Protein AF-A0AAJ5ZFA1-F1 (afdb_monomer_lite)

Radius of gyration: 33.1 Å; chains: 1; bounding box: 102×63×96 Å

Sequence (478 aa):
MFRPEDSYTPNKNDFVFNVLELAGEVSNMSTAGLVNVQEFEVEGEKIKFISKLPLKMIAGMKFAGFGFLLLDDFANAAMSVQTSLLSALLDKKLGALDLGQSSCFGLAGNMGTADGTKGISDTASITSRVHSAYIYDTLENFVSRTLNYYQNQVDDNLGDGHYSAFLEAYPDHFFSIEKAKRPGVPFPTSRMHESAVGACRHALHLANHYVSAGQDIPYDAILDKLFKRTAAAVGGDLATDLKSFYTCMLHYKAAPLARNIILEGKIDDAAVINEIRERKGNGLSADEMNFSARFTDACGDYASSAMASAIKSGDTELQNKILKNFAAAVFGVMIPNEAPLVMDEAHSRDMMSHFVQRLGVLVNDRKICFIDDVNRKAVVHHNLANQMLSVLSKNPLSALPDPIRQDQPRIMTLFADVITNSSWNKTDGFMVDDDTLGDIQEVLAGRDATALPQAVPQEAANQPQETVTPRTRSQLRP

Secondary structure (DSSP, 8-state):
-----TT----TTPEEEEEEE-TT---TTGGG-EEEEEEEEETTEEEEEEEEE--HHHHGGGTSSEEEEEEETGGGS-HHHHHHHHHHHHTTEETTEE--TTEEEEE----GGGTTS-PPP--HHHHTTS--------HHHHHHHHHHHHHHT--STTTTTTHHHHHHH-GGGT--TTT--STT-PPPPHHHHHHHHHHHHHHHHHHHHHHHTTPPP-HHHHHHHHHHHHHHHH-HHHHHHHHHHHIIIIIS-HHHHHHHHHTS--TT-HHHHHHHHHHHTTS-SHHHHHHHHHHHHHHHHHHHHHHHHHHHTT-HHHHHHHHHHHHHHHHEE--TTS--EEPPHHHHHHHHHHHHHHHHHHH-BTTTEEE-TTT--EEE-HHHHHHHHHHHTTSGGGGSBPTTTTT-BHHHHHHHHH---TTS-SSS-----HHHHHHHHHHHHTS-GGGPPPPPP-----------PPPPP-----

Foldseek 3Di:
DDDDDPPDAAALADEQEEEDEQAQAEDLQVQAADWDWDWDADPNDTDIDIDHDGDRSQLSLQRYNAYEYEYAQLLNHDPVNNLVQLVQVLVCHRVPGRNHPRYDYHYHHDPDLQAPDRGRPPDVSDPVRDDDDDDADALVRLLVVQQCCQVPVNPDPCGLLCLSVLCLLPVCLADPVVVPPDGRDYAAGSVLSSQLSVLSSVLVVQLVVCVVVVHDRPLVVSLVSSLVRSCVRGRNVSSVSVSVVCCLCRVLVLQVLLCCLQVVVCLQPPVSQVSLCVQCPPCPDPRNVVSLLSNLLNNLSSLLVQLLVCVVVVPLVSNLSNLLSSLCVLQFGDHPPDDTPGDALVSSLSSLQSNLLSNQVSNCDPQAWHQDPPVRAIAGEPVNLLSSLLRSVVPLSQQAADPVPDGGRSVVVSCLNRHDHCPDDPDDDRDPDVVNVVSSVVSNVPDDPPPHDDDDDDDDDDDPDDDDDDDDDDDDDD

Organism: Aeromonas caviae (NCBI:txid648)

pLDDT: mean 73.67, std 16.81, range [27.31, 94.0]

Structure (mmCIF, N/CA/C/O backbone):
data_AF-A0AAJ5ZFA1-F1
#
_entry.id   AF-A0AAJ5ZFA1-F1
#
loop_
_atom_site.group_PDB
_atom_site.id
_atom_site.type_symbol
_atom_site.label_atom_id
_atom_site.label_alt_id
_atom_site.label_comp_id
_atom_site.label_asym_id
_atom_site.label_entity_id
_atom_site.label_seq_id
_atom_site.pdbx_PDB_ins_code
_atom_site.Cartn_x
_atom_site.Cartn_y
_atom_site.Cartn_z
_atom_site.occupancy
_atom_site.B_iso_or_equiv
_atom_site.auth_seq_id
_atom_site.auth_comp_id
_atom_site.auth_asym_id
_atom_site.auth_atom_id
_atom_site.pdbx_PDB_model_num
ATOM 1 N N . MET A 1 1 ? -28.241 7.410 7.340 1.00 58.66 1 MET A N 1
ATOM 2 C CA . MET A 1 1 ? -28.566 7.590 8.772 1.00 58.66 1 MET A CA 1
ATOM 3 C C . MET A 1 1 ? -29.487 8.799 8.886 1.00 58.66 1 MET A C 1
ATOM 5 O O . MET A 1 1 ? -29.123 9.850 8.378 1.00 58.66 1 MET A O 1
ATOM 9 N N . PHE A 1 2 ? -30.690 8.640 9.443 1.00 72.81 2 PHE A N 1
ATOM 10 C CA . PHE A 1 2 ? -31.645 9.741 9.625 1.00 72.81 2 PHE A CA 1
ATOM 11 C C . PHE A 1 2 ? -31.298 10.505 10.908 1.00 72.81 2 PHE A C 1
ATOM 13 O O . PHE A 1 2 ? -31.150 9.884 11.958 1.00 72.81 2 PHE A O 1
ATOM 20 N N . ARG A 1 3 ? -31.130 11.828 10.822 1.00 78.31 3 ARG A N 1
ATOM 21 C CA . ARG A 1 3 ? -30.980 12.704 11.992 1.00 78.31 3 ARG A CA 1
ATOM 22 C C . ARG A 1 3 ? -32.338 13.361 12.253 1.00 78.31 3 ARG A C 1
ATOM 24 O O . ARG A 1 3 ? -32.728 14.203 11.447 1.00 78.31 3 ARG A O 1
ATOM 31 N N . PRO A 1 4 ? -33.079 12.945 13.292 1.00 75.44 4 PRO A N 1
ATOM 32 C CA . PRO A 1 4 ? -34.410 13.476 13.545 1.00 75.44 4 PRO A CA 1
ATOM 33 C C . PRO A 1 4 ? -34.359 14.935 14.011 1.00 75.44 4 PRO A C 1
ATOM 35 O O . PRO A 1 4 ? -33.388 15.362 14.633 1.00 75.44 4 PRO A O 1
ATOM 38 N N . GLU A 1 5 ? -35.428 15.680 13.735 1.00 77.75 5 GLU A N 1
ATOM 39 C CA . GLU A 1 5 ? -35.642 17.016 14.297 1.00 77.75 5 GLU A CA 1
ATOM 40 C C . GLU A 1 5 ? -35.926 16.949 15.806 1.00 77.75 5 GLU A C 1
ATOM 42 O O . GLU A 1 5 ? -36.443 15.948 16.307 1.00 77.75 5 GLU A O 1
ATOM 47 N N . ASP A 1 6 ? -35.688 18.050 16.527 1.00 70.38 6 ASP A N 1
ATOM 48 C CA . ASP A 1 6 ? -35.913 18.147 17.979 1.00 70.38 6 ASP A CA 1
ATOM 49 C C . ASP A 1 6 ? -37.355 17.842 18.404 1.00 70.38 6 ASP A C 1
ATOM 51 O O . ASP A 1 6 ? -37.604 17.495 19.558 1.00 70.38 6 ASP A O 1
ATOM 55 N N . SER A 1 7 ? -38.323 17.958 17.493 1.00 78.31 7 SER A N 1
ATOM 56 C CA . SER A 1 7 ? -39.740 17.651 17.714 1.00 78.31 7 SER A CA 1
ATOM 57 C C . SER A 1 7 ? -40.033 16.145 17.720 1.00 78.31 7 SER A C 1
ATOM 59 O O . SER A 1 7 ? -40.996 15.718 18.357 1.00 78.31 7 SER A O 1
ATOM 61 N N . TYR A 1 8 ? -39.180 15.332 17.094 1.00 82.19 8 TYR A N 1
ATOM 62 C CA . TYR A 1 8 ? -39.387 13.899 16.922 1.00 82.19 8 TYR A CA 1
ATOM 63 C C . TYR A 1 8 ? -39.423 13.160 18.263 1.00 82.19 8 TYR A C 1
ATOM 65 O O . TYR A 1 8 ? -38.636 13.435 19.176 1.00 82.19 8 TYR A O 1
ATOM 73 N N . THR A 1 9 ? -40.328 12.191 18.374 1.00 84.00 9 THR A N 1
ATOM 74 C CA . THR A 1 9 ? -40.403 11.279 19.516 1.00 84.00 9 THR A CA 1
ATOM 75 C C . THR A 1 9 ? -40.288 9.851 18.998 1.00 84.00 9 THR A C 1
ATOM 77 O O . THR A 1 9 ? -41.163 9.425 18.241 1.00 84.00 9 THR A O 1
ATOM 80 N N . PRO A 1 10 ? -39.240 9.110 19.400 1.00 86.56 10 PRO A N 1
ATOM 81 C CA . PRO A 1 10 ? -39.079 7.720 19.004 1.00 86.56 10 PRO A CA 1
ATOM 82 C C . PRO A 1 10 ? -40.272 6.853 19.409 1.00 86.56 10 PRO A C 1
ATOM 84 O O . PRO A 1 10 ? -40.874 7.051 20.467 1.00 86.56 10 PRO A O 1
ATOM 87 N N . ASN A 1 11 ? -40.591 5.870 18.575 1.00 88.81 11 ASN A N 1
ATOM 88 C CA . ASN A 1 11 ? -41.657 4.900 18.790 1.00 88.81 11 ASN A CA 1
ATOM 89 C C . ASN A 1 11 ? -41.131 3.454 18.694 1.00 88.81 11 ASN A C 1
ATOM 91 O O . ASN A 1 11 ? -39.970 3.208 18.373 1.00 88.81 11 ASN A O 1
ATOM 95 N N . LYS A 1 12 ? -42.002 2.470 18.944 1.00 90.50 12 LYS A N 1
ATOM 96 C CA . LYS A 1 12 ? -41.634 1.044 19.008 1.00 90.50 12 LYS A CA 1
ATOM 97 C C . LYS A 1 12 ? -41.097 0.441 17.701 1.00 90.50 12 LYS A C 1
ATOM 99 O O . LYS A 1 12 ? -40.564 -0.661 17.744 1.00 90.50 12 LYS A O 1
ATOM 104 N N . ASN A 1 13 ? -41.236 1.123 16.569 1.00 90.31 13 ASN A N 1
ATOM 105 C CA . ASN A 1 13 ? -40.684 0.688 15.285 1.00 90.31 13 ASN A CA 1
ATOM 106 C C . ASN A 1 13 ? -39.288 1.271 15.018 1.00 90.31 13 ASN A C 1
ATOM 108 O O . ASN A 1 13 ? -38.667 0.921 14.018 1.00 90.31 13 ASN A O 1
ATOM 112 N N . ASP A 1 14 ? -38.792 2.143 15.898 1.00 89.06 14 ASP A N 1
ATOM 113 C CA . ASP A 1 14 ? -37.522 2.828 15.702 1.00 89.06 14 ASP A CA 1
ATOM 114 C C . ASP A 1 14 ? -36.360 2.092 16.374 1.00 89.06 14 ASP A C 1
ATOM 116 O O . ASP A 1 14 ? -36.481 1.551 17.480 1.00 89.06 14 ASP A O 1
ATOM 120 N N . PHE A 1 15 ? -35.203 2.160 15.718 1.00 90.38 15 PHE A N 1
ATOM 121 C CA . PHE A 1 15 ? -33.900 1.887 16.310 1.00 90.38 15 PHE A CA 1
ATOM 122 C C . PHE A 1 15 ? -33.224 3.219 16.638 1.00 90.38 15 PHE A C 1
ATOM 124 O O . PHE A 1 15 ? -32.954 4.023 15.743 1.00 90.38 15 PHE A O 1
ATOM 131 N N . VAL A 1 16 ? -32.952 3.459 17.920 1.00 88.62 16 VAL A N 1
ATOM 132 C CA . VAL A 1 16 ? -32.309 4.692 18.386 1.00 88.62 16 VAL A CA 1
ATOM 133 C C . VAL A 1 16 ? -30.852 4.408 18.717 1.00 88.62 16 VAL A C 1
ATOM 135 O O . VAL A 1 16 ? -30.564 3.609 19.603 1.00 88.62 16 VAL A O 1
ATOM 138 N N . PHE A 1 17 ? -29.938 5.096 18.036 1.00 89.69 17 PHE A N 1
ATOM 139 C CA . PHE A 1 17 ? -28.501 5.029 18.287 1.00 89.69 17 PHE A CA 1
ATOM 140 C C . PHE A 1 17 ? -28.009 6.367 18.836 1.00 89.69 17 PHE A C 1
ATOM 142 O O . PHE A 1 17 ? -28.113 7.389 18.159 1.00 89.69 17 PHE A O 1
ATOM 149 N N . ASN A 1 18 ? -27.483 6.354 20.058 1.00 86.81 18 ASN A N 1
ATOM 150 C CA . ASN A 1 18 ? -26.898 7.516 20.717 1.00 86.81 18 ASN A CA 1
ATOM 151 C C . ASN A 1 18 ? -25.403 7.288 20.945 1.00 86.81 18 ASN A C 1
ATOM 153 O O . ASN A 1 18 ? -25.005 6.200 21.354 1.00 86.81 18 ASN A O 1
ATOM 157 N N . VAL A 1 19 ? -24.600 8.333 20.744 1.00 86.44 19 VAL A N 1
ATOM 158 C CA . VAL A 1 19 ? -23.170 8.351 21.079 1.00 86.44 19 VAL A CA 1
ATOM 159 C C . VAL A 1 19 ? -22.937 9.436 22.124 1.00 86.44 19 VAL A C 1
ATOM 161 O O . VAL A 1 19 ? -23.394 10.566 21.948 1.00 86.44 19 VAL A O 1
ATOM 164 N N . LEU A 1 20 ? -22.256 9.087 23.213 1.00 83.50 20 LEU A N 1
ATOM 165 C CA . LEU A 1 20 ? -21.787 10.018 24.235 1.00 83.50 20 LEU A CA 1
ATOM 166 C C . LEU A 1 20 ? -20.263 10.025 24.253 1.00 83.50 20 LEU A C 1
ATOM 168 O O . LEU A 1 20 ? -19.653 9.010 24.571 1.00 83.50 20 LEU A O 1
ATOM 172 N N . GLU A 1 21 ? -19.674 11.179 23.959 1.00 80.50 21 GLU A N 1
ATOM 173 C CA . GLU A 1 21 ? -18.236 11.419 24.074 1.00 80.50 21 GLU A CA 1
ATOM 174 C C . GLU A 1 21 ? -17.856 11.576 25.555 1.00 80.50 21 GLU A C 1
ATOM 176 O O . GLU A 1 21 ? -18.398 12.443 26.242 1.00 80.50 21 GLU A O 1
ATOM 181 N N . LEU A 1 22 ? -16.942 10.744 26.062 1.00 76.75 22 LEU A N 1
ATOM 182 C CA . LEU A 1 22 ? -16.473 10.798 27.456 1.00 76.75 22 LEU A CA 1
ATOM 183 C C . LEU A 1 22 ? -14.999 11.204 27.590 1.00 76.75 22 LEU A C 1
ATOM 185 O O . LEU A 1 22 ? -14.408 11.089 28.672 1.00 76.75 22 LEU A O 1
ATOM 189 N N . ALA A 1 23 ? -14.401 11.696 26.505 1.00 70.44 23 ALA A N 1
ATOM 190 C CA . ALA A 1 23 ? -13.025 12.163 26.482 1.00 70.44 23 ALA A CA 1
ATOM 191 C C . ALA A 1 23 ? -12.803 13.280 27.521 1.00 70.44 23 ALA A C 1
ATOM 193 O O . ALA A 1 23 ? -13.343 14.379 27.415 1.00 70.44 23 ALA A O 1
ATOM 194 N N . GLY A 1 24 ? -11.992 12.997 28.547 1.00 62.59 24 GLY A N 1
ATOM 195 C CA . GLY A 1 24 ? -11.651 13.969 29.592 1.00 62.59 24 GLY A CA 1
ATOM 196 C C . GLY A 1 24 ? -12.764 14.253 30.607 1.00 62.59 24 GLY A C 1
ATOM 197 O O . GLY A 1 24 ? -12.641 15.200 31.384 1.00 62.59 24 GLY A O 1
ATOM 198 N N . GLU A 1 25 ? -13.827 13.443 30.645 1.00 70.50 25 GLU A N 1
ATOM 199 C CA . GLU A 1 25 ? -14.929 13.652 31.582 1.00 70.50 25 GLU A CA 1
ATOM 200 C C . GLU A 1 25 ? -14.539 13.333 33.032 1.00 70.50 25 GLU A C 1
ATOM 202 O O . GLU A 1 25 ? -14.152 12.212 33.380 1.00 70.50 25 GLU A O 1
ATOM 207 N N . VAL A 1 26 ? -14.670 14.336 33.904 1.00 61.16 26 VAL A N 1
ATOM 208 C CA . VAL A 1 26 ? -14.278 14.268 35.326 1.00 61.16 26 VAL A CA 1
ATOM 209 C C . VAL A 1 26 ? -15.465 14.301 36.289 1.00 61.16 26 VAL A C 1
ATOM 211 O O . VAL A 1 26 ? -15.281 14.127 37.494 1.00 61.16 26 VAL A O 1
ATOM 214 N N . SER A 1 27 ? -16.687 14.511 35.787 1.00 59.62 27 SER A N 1
ATOM 215 C CA . SER A 1 27 ? -17.887 14.663 36.612 1.00 59.62 27 SER A CA 1
ATOM 216 C C . SER A 1 27 ? -19.078 13.883 36.061 1.00 59.62 27 SER A C 1
ATOM 218 O O . SER A 1 27 ? -19.350 13.882 34.871 1.00 59.62 27 SER A O 1
ATOM 220 N N . ASN A 1 28 ? -19.885 13.302 36.952 1.00 58.84 28 ASN A N 1
ATOM 221 C CA . ASN A 1 28 ? -21.193 12.730 36.601 1.00 58.84 28 ASN A CA 1
ATOM 222 C C . ASN A 1 28 ? -22.262 13.812 36.304 1.00 58.84 28 ASN A C 1
ATOM 224 O O . ASN A 1 28 ? -23.443 13.498 36.118 1.00 58.84 28 ASN A O 1
ATOM 228 N N . MET A 1 29 ? -21.919 15.106 36.379 1.00 52.56 29 MET A N 1
ATOM 229 C CA . MET A 1 29 ? -22.858 16.197 36.087 1.00 52.56 29 MET A CA 1
ATOM 230 C C . MET A 1 29 ? -23.018 16.468 34.592 1.00 52.56 29 MET A C 1
ATOM 232 O O . MET A 1 29 ? -24.142 16.702 34.165 1.00 52.56 29 MET A O 1
ATOM 236 N N . SER A 1 30 ? -21.943 16.392 33.815 1.00 53.81 30 SER A N 1
ATOM 237 C CA . SER A 1 30 ? -21.915 16.626 32.362 1.00 53.81 30 SER A CA 1
ATOM 238 C C . SER A 1 30 ? -22.673 15.553 31.575 1.00 53.81 30 SER A C 1
ATOM 240 O O . SER A 1 30 ? -23.384 15.859 30.624 1.00 53.81 30 SER A O 1
ATOM 242 N N . THR A 1 31 ? -22.620 14.303 32.030 1.00 54.28 31 THR A N 1
ATOM 243 C CA . THR A 1 31 ? -23.223 13.142 31.351 1.00 54.28 31 THR A CA 1
ATOM 244 C C . THR A 1 31 ? -24.718 12.939 31.622 1.00 54.28 31 THR A C 1
ATOM 246 O O . THR A 1 31 ? -25.359 12.120 30.967 1.00 54.28 31 THR A O 1
ATOM 249 N N . ALA A 1 32 ? -25.301 13.672 32.579 1.00 55.56 32 ALA A N 1
ATOM 250 C CA . ALA A 1 32 ? -26.659 13.431 33.086 1.00 55.56 32 ALA A CA 1
ATOM 251 C C . ALA A 1 32 ? -27.674 14.551 32.772 1.00 55.56 32 ALA A C 1
ATOM 253 O O . ALA A 1 32 ? -28.815 14.480 33.235 1.00 55.56 32 ALA A O 1
ATOM 254 N N . GLY A 1 33 ? -27.278 15.562 31.990 1.00 59.41 33 GLY A N 1
ATOM 255 C CA . GLY A 1 33 ? -28.154 16.642 31.521 1.00 59.41 33 GLY A CA 1
ATOM 256 C C . GLY A 1 33 ? -28.168 17.909 32.390 1.00 59.41 33 GLY A C 1
ATOM 257 O O . GLY A 1 33 ? -27.411 18.040 33.352 1.00 59.41 33 GLY A O 1
ATOM 258 N N . LEU A 1 34 ? -29.012 18.879 32.015 1.00 61.03 34 LEU A N 1
ATOM 259 C CA . LEU A 1 34 ? -29.028 20.225 32.605 1.00 61.03 34 LEU A CA 1
ATOM 260 C C . LEU A 1 34 ? -29.672 20.240 33.994 1.00 61.03 34 LEU A C 1
ATOM 262 O O . LEU A 1 34 ? -30.682 19.581 34.243 1.00 61.03 34 LEU A O 1
ATOM 266 N N . VAL A 1 35 ? -29.105 21.042 34.893 1.00 60.31 35 VAL A N 1
ATOM 267 C CA . VAL A 1 35 ? -29.661 21.271 36.228 1.00 60.31 35 VAL A CA 1
ATOM 268 C C . VAL A 1 35 ? -30.928 22.121 36.114 1.00 60.31 35 VAL A C 1
ATOM 270 O O . VAL A 1 35 ? -30.901 23.195 35.522 1.00 60.31 35 VAL A O 1
ATOM 273 N N . ASN A 1 36 ? -32.029 21.655 36.700 1.00 67.00 36 ASN A N 1
ATOM 274 C CA . ASN A 1 36 ? -33.303 22.362 36.742 1.00 67.00 36 ASN A CA 1
ATOM 275 C C . ASN A 1 36 ? -33.840 22.419 38.173 1.00 67.00 36 ASN A C 1
ATOM 277 O O . ASN A 1 36 ? -33.842 21.409 38.878 1.00 67.00 36 ASN A O 1
ATOM 281 N N . VAL A 1 37 ? -34.330 23.578 38.600 1.00 69.44 37 VAL A N 1
ATOM 282 C CA . VAL A 1 37 ? -34.946 23.738 39.920 1.00 69.44 37 VAL A CA 1
ATOM 283 C C . VAL A 1 37 ? -36.430 23.400 39.804 1.00 69.44 37 VAL A C 1
ATOM 285 O O . VAL A 1 37 ? -37.162 24.062 39.076 1.00 69.44 37 VAL A O 1
ATOM 288 N N . GLN A 1 38 ? -36.867 22.360 40.509 1.00 72.94 38 GLN A N 1
ATOM 289 C CA . GLN A 1 38 ? -38.276 21.990 40.628 1.00 72.94 38 GLN A CA 1
ATOM 290 C C . GLN A 1 38 ? -38.799 22.427 41.994 1.00 72.94 38 GLN A C 1
ATOM 292 O O . GLN A 1 38 ? -38.101 22.301 42.997 1.00 72.94 38 GLN A O 1
ATOM 297 N N . GLU A 1 39 ? -40.023 22.940 42.041 1.00 74.62 39 GLU A N 1
ATOM 298 C CA . GLU A 1 39 ? -40.691 23.296 43.293 1.00 74.62 39 GLU A CA 1
ATOM 299 C C . GLU A 1 39 ? -41.760 22.244 43.590 1.00 74.62 39 GLU A C 1
ATOM 301 O O . GLU A 1 39 ? -42.616 21.977 42.747 1.00 74.62 39 GLU A O 1
ATOM 306 N N . PHE A 1 40 ? -41.703 21.648 44.779 1.00 76.75 40 PHE A N 1
ATOM 307 C CA . PHE A 1 40 ? -42.771 20.799 45.300 1.00 76.75 40 PHE A CA 1
ATOM 308 C C . PHE A 1 40 ? -43.431 21.507 46.476 1.00 76.75 40 PHE A C 1
ATOM 310 O O . PHE A 1 40 ? -42.750 22.107 47.307 1.00 76.75 40 PHE A O 1
ATOM 317 N N . GLU A 1 41 ? -44.755 21.427 46.547 1.00 65.94 41 GLU A N 1
ATOM 318 C CA . GLU A 1 41 ? -45.515 21.904 47.695 1.00 65.94 41 GLU A CA 1
ATOM 319 C C . GLU A 1 41 ? -45.811 20.720 48.615 1.00 65.94 41 GLU A C 1
ATOM 321 O O . GLU A 1 41 ? -46.447 19.748 48.203 1.00 65.94 41 GLU A O 1
ATOM 326 N N . VAL A 1 42 ? -45.316 20.790 49.848 1.00 72.25 42 VAL A N 1
ATOM 327 C CA . VAL A 1 42 ? -45.577 19.799 50.896 1.00 72.25 42 VAL A CA 1
ATOM 328 C C . VAL A 1 42 ? -46.124 20.558 52.096 1.00 72.25 42 VAL A C 1
ATOM 330 O O . VAL A 1 42 ? -45.490 21.492 52.571 1.00 72.25 42 VAL A O 1
ATOM 333 N N . GLU A 1 43 ? -47.332 20.203 52.542 1.00 70.69 43 GLU A N 1
ATOM 334 C CA . GLU A 1 43 ? -48.011 20.848 53.683 1.00 70.69 43 GLU A CA 1
ATOM 335 C C . GLU A 1 43 ? -48.134 22.387 53.576 1.00 70.69 43 GLU A C 1
ATOM 337 O O . GLU A 1 43 ? -48.153 23.098 54.575 1.00 70.69 43 GLU A O 1
ATOM 342 N N . GLY A 1 44 ? -48.255 22.915 52.351 1.00 73.38 44 GLY A N 1
ATOM 343 C CA . GLY A 1 44 ? -48.397 24.354 52.086 1.00 73.38 44 GLY A CA 1
ATOM 344 C C . GLY A 1 44 ? -47.076 25.127 52.009 1.00 73.38 44 GLY A C 1
ATOM 345 O O . GLY A 1 44 ? -47.088 26.326 51.729 1.00 73.38 44 GLY A O 1
ATOM 346 N N . GLU A 1 45 ? -45.932 24.462 52.206 1.00 70.88 45 GLU A N 1
ATOM 347 C CA . GLU A 1 45 ? -44.609 25.054 52.022 1.00 70.88 45 GLU A CA 1
ATOM 348 C C . GLU A 1 45 ? -44.012 24.633 50.672 1.00 70.88 45 GLU A C 1
ATOM 350 O O . GLU A 1 45 ? -43.945 23.449 50.326 1.00 70.88 45 GLU A O 1
ATOM 355 N N . LYS A 1 46 ? -43.579 25.620 49.879 1.00 76.00 46 LYS A N 1
ATOM 356 C CA . LYS A 1 46 ? -42.904 25.382 48.598 1.00 76.00 46 LYS A CA 1
ATOM 357 C C . LYS A 1 46 ? -41.421 25.149 48.834 1.00 76.00 46 LYS A C 1
ATOM 359 O O . LYS A 1 46 ? -40.669 26.089 49.088 1.00 76.00 46 LYS A O 1
ATOM 364 N N . ILE A 1 47 ? -40.994 23.903 48.683 1.00 79.00 47 ILE A N 1
ATOM 365 C CA . ILE A 1 47 ? -39.598 23.504 48.823 1.00 79.00 47 ILE A CA 1
ATOM 366 C C . ILE A 1 47 ? -38.985 23.378 47.427 1.00 79.00 47 ILE A C 1
ATOM 368 O O . ILE A 1 47 ? -39.521 22.706 46.541 1.00 79.00 47 ILE A O 1
ATOM 372 N N . LYS A 1 48 ? -37.847 24.049 47.222 1.00 75.38 48 LYS A N 1
ATOM 373 C CA . LYS A 1 48 ? -37.092 24.000 45.966 1.00 75.38 48 LYS A CA 1
ATOM 374 C C . LYS A 1 48 ? -36.109 22.839 45.992 1.00 75.38 48 LYS A C 1
ATOM 376 O O . LYS A 1 48 ? -35.275 22.748 46.888 1.00 75.38 48 LYS A O 1
ATOM 381 N N . PHE A 1 49 ? -36.161 22.005 44.966 1.00 69.56 49 PHE A N 1
ATOM 382 C CA . PHE A 1 49 ? -35.260 20.881 44.766 1.00 69.56 49 PHE A CA 1
ATOM 383 C C . PHE A 1 49 ? -34.476 21.046 43.476 1.00 69.56 49 PHE A C 1
ATOM 385 O O . PHE A 1 49 ? -34.966 21.561 42.472 1.00 69.56 49 PHE A O 1
ATOM 392 N N . ILE A 1 50 ? -33.242 20.560 43.498 1.00 67.69 50 ILE A N 1
ATOM 393 C CA . ILE A 1 50 ? -32.402 20.487 42.313 1.00 67.69 50 ILE A CA 1
ATOM 394 C C . ILE A 1 50 ? -32.676 19.145 41.627 1.00 67.69 50 ILE A C 1
ATOM 396 O O . ILE A 1 50 ? -32.449 18.084 42.204 1.00 67.69 50 ILE A O 1
ATOM 400 N N . SER A 1 51 ? -33.158 19.198 40.390 1.00 66.56 51 SER A N 1
ATOM 401 C CA . SER A 1 51 ? -33.402 18.050 39.510 1.00 66.56 51 SER A CA 1
ATOM 402 C C . SER A 1 51 ? -32.483 18.107 38.283 1.00 66.56 51 SER A C 1
ATOM 404 O O . SER A 1 51 ? -31.900 19.150 37.983 1.00 66.56 51 SER A O 1
ATOM 406 N N . LYS A 1 52 ? -32.341 16.991 37.561 1.00 66.81 52 LYS A N 1
ATOM 407 C CA . LYS A 1 52 ? -31.626 16.943 36.276 1.00 66.81 52 LYS A CA 1
ATOM 408 C C . LYS A 1 52 ? -32.612 16.662 35.148 1.00 66.81 52 LYS A C 1
ATOM 410 O O . LYS A 1 52 ? -33.392 15.716 35.243 1.00 66.81 52 LYS A O 1
ATOM 415 N N . LEU A 1 53 ? -32.565 17.469 34.092 1.00 66.88 53 LEU A N 1
ATOM 416 C CA . LEU A 1 53 ? -33.316 17.241 32.862 1.00 66.88 53 LEU A CA 1
ATOM 417 C C . LEU A 1 53 ? -32.498 16.332 31.936 1.00 66.88 53 LEU A C 1
ATOM 419 O O . LEU A 1 53 ? -31.450 16.769 31.454 1.00 66.88 53 LEU A O 1
ATOM 423 N N . PRO A 1 54 ? -32.943 15.089 31.681 1.00 70.06 54 PRO A N 1
ATOM 424 C CA . PRO A 1 54 ? -32.218 14.171 30.815 1.00 70.06 54 PRO A CA 1
ATOM 425 C C . PRO A 1 54 ? -32.235 14.652 29.361 1.00 70.06 54 PRO A C 1
ATOM 427 O O . PRO A 1 54 ? -33.186 15.293 28.910 1.00 70.06 54 PRO A O 1
ATOM 430 N N . LEU A 1 55 ? -31.205 14.282 28.599 1.00 74.75 55 LEU A N 1
ATOM 431 C CA . LEU A 1 55 ? -31.176 14.519 27.156 1.00 74.75 55 LEU A CA 1
ATOM 432 C C . LEU A 1 55 ? -32.333 13.768 26.481 1.00 74.75 55 LEU A C 1
ATOM 434 O O . LEU A 1 55 ? -32.462 12.550 26.636 1.00 74.75 55 LEU A O 1
ATOM 438 N N . LYS A 1 56 ? -33.155 14.491 25.707 1.00 75.19 56 LYS A N 1
ATOM 439 C CA . LYS A 1 56 ? -34.369 13.958 25.060 1.00 75.19 56 LYS A CA 1
ATOM 440 C C . LYS A 1 56 ? -34.086 12.694 24.243 1.00 75.19 56 LYS A C 1
ATOM 442 O O . LYS A 1 56 ? -34.844 11.735 24.328 1.00 75.19 56 LYS A O 1
ATOM 447 N N . MET A 1 57 ? -32.980 12.671 23.503 1.00 73.94 57 MET A N 1
ATOM 448 C CA . MET A 1 57 ? -32.598 11.540 22.648 1.00 73.94 57 MET A CA 1
ATOM 449 C C . MET A 1 57 ? -32.224 10.278 23.440 1.00 73.94 57 MET A C 1
ATOM 451 O O . MET A 1 57 ? -32.524 9.167 23.007 1.00 73.94 57 MET A O 1
ATOM 455 N N . ILE A 1 58 ? -31.646 10.439 24.634 1.00 81.31 58 ILE A N 1
ATOM 456 C CA . ILE A 1 58 ? -31.352 9.321 25.542 1.00 81.31 58 ILE A CA 1
ATOM 457 C C . ILE A 1 58 ? -32.643 8.846 26.211 1.00 81.31 58 ILE A C 1
ATOM 459 O O . ILE A 1 58 ? -32.913 7.650 26.258 1.00 81.31 58 ILE A O 1
ATOM 463 N N . ALA A 1 59 ? -33.496 9.774 26.657 1.00 82.44 59 ALA A N 1
ATOM 464 C CA . ALA A 1 59 ? -34.813 9.435 27.200 1.00 82.44 59 ALA A CA 1
ATOM 465 C C . ALA A 1 59 ? -35.710 8.733 26.165 1.00 82.44 59 ALA A C 1
ATOM 467 O O . ALA A 1 59 ? -36.499 7.855 26.514 1.00 82.44 59 ALA A O 1
ATOM 468 N N . GLY A 1 60 ? -35.542 9.073 24.885 1.00 84.38 60 GLY A N 1
ATOM 469 C CA . GLY A 1 60 ? -36.211 8.450 23.748 1.00 84.38 60 GLY A CA 1
ATOM 470 C C . GLY A 1 60 ? -35.935 6.952 23.601 1.00 84.38 60 GLY A C 1
ATOM 471 O O . GLY A 1 60 ? -36.785 6.238 23.073 1.00 84.38 60 GLY A O 1
ATOM 472 N N . MET A 1 61 ? -34.808 6.449 24.121 1.00 87.38 61 MET A N 1
ATOM 473 C CA . MET A 1 61 ? -34.460 5.022 24.056 1.00 87.38 61 MET A CA 1
ATOM 474 C C . MET A 1 61 ? -35.503 4.133 24.739 1.00 87.38 61 MET A C 1
ATOM 476 O O . MET A 1 61 ? -35.785 3.045 24.246 1.00 87.38 61 MET A O 1
ATOM 480 N N . LYS A 1 62 ? -36.141 4.623 25.811 1.00 88.31 62 LYS A N 1
ATOM 481 C CA . LYS A 1 62 ? -37.193 3.895 26.533 1.00 88.31 62 LYS A CA 1
ATOM 482 C C . LYS A 1 62 ? -38.431 3.612 25.678 1.00 88.31 62 LYS A C 1
ATOM 484 O O . LYS A 1 62 ? -39.165 2.662 25.950 1.00 88.31 62 LYS A O 1
ATOM 489 N N . PHE A 1 63 ? -38.690 4.458 24.684 1.00 88.19 63 PHE A N 1
ATOM 490 C CA . PHE A 1 63 ? -39.873 4.380 23.824 1.00 88.19 63 PHE A CA 1
ATOM 491 C C . PHE A 1 63 ? -39.591 3.696 22.481 1.00 88.19 63 PHE A C 1
ATOM 493 O O . PHE A 1 63 ? -40.534 3.321 21.781 1.00 88.19 63 PHE A O 1
ATOM 500 N N . ALA A 1 64 ? -38.312 3.520 22.147 1.00 89.31 64 ALA A N 1
ATOM 501 C CA . ALA A 1 64 ? -37.857 2.877 20.927 1.00 89.31 64 ALA A CA 1
ATOM 502 C C . ALA A 1 64 ? -38.115 1.361 20.941 1.00 89.31 64 ALA A C 1
ATOM 504 O O . ALA A 1 64 ? -38.178 0.728 22.000 1.00 89.31 64 ALA A O 1
ATOM 505 N N . GLY A 1 65 ? -38.209 0.758 19.754 1.00 89.38 65 GLY A N 1
ATOM 506 C CA . GLY A 1 65 ? -38.206 -0.702 19.621 1.00 89.38 65 GLY A CA 1
ATOM 507 C C . GLY A 1 65 ? -36.907 -1.298 20.153 1.00 89.38 65 GLY A C 1
ATOM 508 O O . GLY A 1 65 ? -36.918 -2.295 20.875 1.00 89.38 65 GLY A O 1
ATOM 509 N N . PHE A 1 66 ? -35.796 -0.621 19.864 1.00 92.00 66 PHE A N 1
ATOM 510 C CA . PHE A 1 66 ? -34.485 -0.927 20.415 1.00 92.00 66 PHE A CA 1
ATOM 511 C C . PHE A 1 66 ? -33.651 0.348 20.558 1.00 92.00 66 PHE A C 1
ATOM 513 O O . PHE A 1 66 ? -33.653 1.208 19.674 1.00 92.00 66 PHE A O 1
ATOM 520 N N . GLY A 1 67 ? -32.926 0.464 21.669 1.00 89.88 67 GLY A N 1
ATOM 521 C CA . GLY A 1 67 ? -32.027 1.583 21.935 1.00 89.88 67 GLY A CA 1
ATOM 522 C C . GLY A 1 67 ? -30.593 1.101 22.111 1.00 89.88 67 GLY A C 1
ATOM 523 O O . GLY A 1 67 ? -30.349 0.163 22.862 1.00 89.88 67 GLY A O 1
ATOM 524 N N . PHE A 1 68 ? -29.635 1.770 21.482 1.00 91.06 68 PHE A N 1
ATOM 525 C CA . PHE A 1 68 ? -28.214 1.525 21.685 1.00 91.06 68 PHE A CA 1
ATOM 526 C C . PHE A 1 68 ? -27.503 2.809 22.114 1.00 91.06 68 PHE A C 1
ATOM 528 O O . PHE A 1 68 ? -27.604 3.832 21.437 1.00 91.06 68 PHE A O 1
ATOM 535 N N . LEU A 1 69 ? -26.788 2.748 23.237 1.00 89.38 69 LEU A N 1
ATOM 536 C CA . LEU A 1 69 ? -25.965 3.842 23.751 1.00 89.38 69 LEU A CA 1
ATOM 537 C C . LEU A 1 69 ? -24.483 3.474 23.662 1.00 89.38 69 LEU A C 1
ATOM 539 O O . LEU A 1 69 ? -24.016 2.611 24.399 1.00 89.38 69 LEU A O 1
ATOM 543 N N . LEU A 1 70 ? -23.737 4.145 22.791 1.00 88.75 70 LEU A N 1
ATOM 544 C CA . LEU A 1 70 ? -22.287 4.024 22.712 1.00 88.75 70 LEU A CA 1
ATOM 545 C C . LEU A 1 70 ? -21.627 5.083 23.601 1.00 88.75 70 LEU A C 1
ATOM 547 O O . LEU A 1 70 ? -21.865 6.276 23.422 1.00 88.75 70 LEU A O 1
ATOM 551 N N . LEU A 1 71 ? -20.802 4.647 24.547 1.00 87.06 71 LEU A N 1
ATOM 552 C CA . LEU A 1 71 ? -19.922 5.517 25.322 1.00 87.06 71 LEU A CA 1
ATOM 553 C C . LEU A 1 71 ? -18.560 5.573 24.630 1.00 87.06 71 LEU A C 1
ATOM 555 O O . LEU A 1 71 ? -17.773 4.634 24.763 1.00 87.06 71 LEU A O 1
ATOM 559 N N . ASP A 1 72 ? -18.313 6.636 23.872 1.00 82.75 72 ASP A N 1
ATOM 560 C CA . ASP A 1 72 ? -17.066 6.818 23.138 1.00 82.75 72 ASP A CA 1
ATOM 561 C C . ASP A 1 72 ? -15.955 7.346 24.047 1.00 82.75 72 ASP A C 1
ATOM 563 O O . ASP A 1 72 ? -16.199 8.110 24.986 1.00 82.75 72 ASP A O 1
ATOM 567 N N . ASP A 1 73 ? -14.731 6.900 23.783 1.00 74.56 73 ASP A N 1
ATOM 568 C CA . ASP A 1 73 ? -13.530 7.272 24.530 1.00 74.56 73 ASP A CA 1
ATOM 569 C C . ASP A 1 73 ? -13.635 7.049 26.061 1.00 74.56 73 ASP A C 1
ATOM 571 O O . ASP A 1 73 ? -13.003 7.733 26.873 1.00 74.56 73 ASP A O 1
ATOM 575 N N . PHE A 1 74 ? -14.399 6.031 26.484 1.00 78.19 74 PHE A N 1
ATOM 576 C CA . PHE A 1 74 ? -14.689 5.720 27.895 1.00 78.19 74 PHE A CA 1
ATOM 577 C C . PHE A 1 74 ? -13.422 5.557 28.756 1.00 78.19 74 PHE A C 1
ATOM 579 O O . PHE A 1 74 ? -13.396 5.936 29.930 1.00 78.19 74 PHE A O 1
ATOM 586 N N . ALA A 1 75 ? -12.344 5.047 28.154 1.00 73.62 75 ALA A N 1
ATOM 587 C CA . ALA A 1 75 ? -11.012 4.912 28.747 1.00 73.62 75 ALA A CA 1
ATOM 588 C C . ALA A 1 75 ? -10.454 6.217 29.341 1.00 73.62 75 ALA A C 1
ATOM 590 O O . ALA A 1 75 ? -9.690 6.210 30.316 1.00 73.62 75 ALA A O 1
ATOM 591 N N . ASN A 1 76 ? -10.811 7.345 28.729 1.00 74.31 76 ASN A N 1
ATOM 592 C CA . ASN A 1 76 ? -10.277 8.655 29.061 1.00 74.31 76 ASN A CA 1
ATOM 593 C C . ASN A 1 76 ? -11.032 9.334 30.211 1.00 74.31 76 ASN A C 1
ATOM 595 O O . ASN A 1 76 ? -10.469 10.244 30.822 1.00 74.31 76 ASN A O 1
ATOM 599 N N . ALA A 1 77 ? -12.223 8.852 30.576 1.00 76.12 77 ALA A N 1
ATOM 600 C CA . ALA A 1 77 ? -12.993 9.362 31.708 1.00 76.12 77 ALA A CA 1
ATOM 601 C C . ALA A 1 77 ? -12.325 9.064 33.065 1.00 76.12 77 ALA A C 1
ATOM 603 O O . ALA A 1 77 ? -11.540 8.121 33.208 1.00 76.12 77 ALA A O 1
ATOM 604 N N . ALA A 1 78 ? -12.664 9.840 34.098 1.00 76.94 78 ALA A N 1
ATOM 605 C CA . ALA A 1 78 ? -12.220 9.582 35.466 1.00 76.94 78 ALA A CA 1
ATOM 606 C C . ALA A 1 78 ? -12.767 8.245 36.008 1.00 76.94 78 ALA A C 1
ATOM 608 O O . ALA A 1 78 ? -13.894 7.849 35.721 1.00 76.94 78 ALA A O 1
ATOM 609 N N . MET A 1 79 ? -12.000 7.560 36.865 1.00 74.75 79 MET A N 1
ATOM 610 C CA . MET A 1 79 ? -12.362 6.221 37.365 1.00 74.75 79 MET A CA 1
ATOM 611 C C . MET A 1 79 ? -13.685 6.184 38.151 1.00 74.75 79 MET A C 1
ATOM 613 O O . MET A 1 79 ? -14.428 5.201 38.099 1.00 74.75 79 MET A O 1
ATOM 617 N N . SER A 1 80 ? -14.015 7.275 38.847 1.00 73.44 80 SER A N 1
ATOM 618 C CA . SER A 1 80 ? -15.304 7.453 39.526 1.00 73.44 80 SER A CA 1
ATOM 619 C C . SER A 1 80 ? -16.477 7.498 38.540 1.00 73.44 80 SER A C 1
ATOM 621 O O . SER A 1 80 ? -17.513 6.885 38.798 1.00 73.44 80 SER A O 1
ATOM 623 N N . VAL A 1 81 ? -16.295 8.166 37.397 1.00 76.31 81 VAL A N 1
ATOM 624 C CA . VAL A 1 81 ? -17.273 8.236 36.304 1.00 76.31 81 VAL A CA 1
ATOM 625 C C . VAL A 1 81 ? -17.432 6.857 35.674 1.00 76.31 81 VAL A C 1
ATOM 627 O O . VAL A 1 81 ? -18.551 6.360 35.593 1.00 76.31 81 VAL A O 1
ATOM 630 N N . GLN A 1 82 ? -16.323 6.188 35.339 1.00 78.62 82 GLN A N 1
ATOM 631 C CA . GLN A 1 82 ? -16.344 4.850 34.742 1.00 78.62 82 GLN A CA 1
ATOM 632 C C . GLN A 1 82 ? -17.114 3.837 35.608 1.00 78.62 82 GLN A C 1
ATOM 634 O O . GLN A 1 82 ? -18.023 3.155 35.132 1.00 78.62 82 GLN A O 1
ATOM 639 N N . THR A 1 83 ? -16.807 3.780 36.907 1.00 76.06 83 THR A N 1
ATOM 640 C CA . THR A 1 83 ? -17.433 2.826 37.840 1.00 76.06 83 THR A CA 1
ATOM 641 C C . THR A 1 83 ? -18.921 3.123 38.055 1.00 76.06 83 THR A C 1
ATOM 643 O O . THR A 1 83 ? -19.749 2.204 38.110 1.00 76.06 83 THR A O 1
ATOM 646 N N . SER A 1 84 ? -19.269 4.409 38.167 1.00 77.31 84 SER A N 1
ATOM 647 C CA . SER A 1 84 ? -20.644 4.857 38.387 1.00 77.31 84 SER A CA 1
ATOM 648 C C . SER A 1 84 ? -21.523 4.647 37.156 1.00 77.31 84 SER A C 1
ATOM 650 O O . SER A 1 84 ? -22.643 4.160 37.304 1.00 77.31 84 SER A O 1
ATOM 652 N N . LEU A 1 85 ? -21.040 4.996 35.957 1.00 79.94 85 LEU A N 1
ATOM 653 C CA . LEU A 1 85 ? -21.793 4.810 34.715 1.00 79.94 85 LEU A CA 1
ATOM 654 C C . LEU A 1 85 ? -22.002 3.330 34.418 1.00 79.94 85 LEU A C 1
ATOM 656 O O . LEU A 1 85 ? -23.128 2.934 34.143 1.00 79.94 85 LEU A O 1
ATOM 660 N N . LEU A 1 86 ? -20.959 2.503 34.530 1.00 80.69 86 LEU A N 1
ATOM 661 C CA . LEU A 1 86 ? -21.076 1.078 34.226 1.00 80.69 86 LEU A CA 1
ATOM 662 C C . LEU A 1 86 ? -22.108 0.385 35.124 1.00 80.69 86 LEU A C 1
ATOM 664 O O . LEU A 1 86 ? -22.910 -0.413 34.647 1.00 80.69 86 LEU A O 1
ATOM 668 N N . SER A 1 87 ? -22.110 0.708 36.420 1.00 78.25 87 SER A N 1
ATOM 669 C CA . SER A 1 87 ? -23.076 0.132 37.362 1.00 78.25 87 SER A CA 1
ATOM 670 C C . SER A 1 87 ? -24.506 0.596 37.059 1.00 78.25 87 SER A C 1
ATOM 672 O O . SER A 1 87 ? -25.420 -0.220 37.064 1.00 78.25 87 SER A O 1
ATOM 674 N N . ALA A 1 88 ? -24.699 1.876 36.722 1.00 79.69 88 ALA A N 1
ATOM 675 C CA . ALA A 1 88 ? -26.014 2.398 36.356 1.00 79.69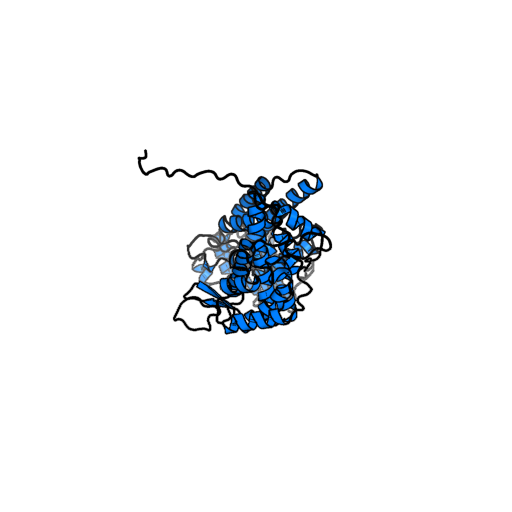 88 ALA A CA 1
ATOM 676 C C . ALA A 1 88 ? -26.539 1.796 35.039 1.00 79.69 88 ALA A C 1
ATOM 678 O O . ALA A 1 88 ? -27.711 1.432 34.947 1.00 79.69 88 ALA A O 1
ATOM 679 N N . LEU A 1 89 ? -25.671 1.635 34.037 1.00 84.31 89 LEU A N 1
ATOM 680 C CA . LEU A 1 89 ? -26.044 1.108 32.726 1.00 84.31 89 LEU A CA 1
ATOM 681 C C . LEU A 1 89 ? -26.405 -0.379 32.753 1.00 84.31 89 LEU A C 1
ATOM 683 O O . LEU A 1 89 ? -27.303 -0.787 32.017 1.00 84.31 89 LEU A O 1
ATOM 687 N N . LEU A 1 90 ? -25.786 -1.174 33.633 1.00 82.81 90 LEU A N 1
ATOM 688 C CA . LEU A 1 90 ? -26.213 -2.558 33.875 1.00 82.81 90 LEU A CA 1
ATOM 689 C C . LEU A 1 90 ? -27.648 -2.643 34.405 1.00 82.81 90 LEU A C 1
ATOM 691 O O . LEU A 1 90 ? -28.403 -3.521 33.993 1.00 82.81 90 LEU A O 1
ATOM 695 N N . ASP A 1 91 ? -28.047 -1.681 35.238 1.00 84.06 91 ASP A N 1
ATOM 696 C CA . ASP A 1 91 ? -29.423 -1.536 35.720 1.00 84.06 91 ASP A CA 1
ATOM 697 C C . ASP A 1 91 ? -30.345 -0.835 34.703 1.00 84.06 91 ASP A C 1
ATOM 699 O O . ASP A 1 91 ? -31.496 -0.525 35.020 1.00 84.06 91 ASP A O 1
ATOM 703 N N . LYS A 1 92 ? -29.850 -0.576 33.482 1.00 85.25 92 LYS A N 1
ATOM 704 C CA . LYS A 1 92 ? -30.525 0.164 32.401 1.00 85.25 92 LYS A CA 1
ATOM 705 C C . LYS A 1 92 ? -30.967 1.558 32.841 1.00 85.25 92 LYS A C 1
ATOM 707 O O . LYS A 1 92 ? -32.052 2.030 32.498 1.00 85.25 92 LYS A O 1
ATOM 712 N N . LYS A 1 93 ? -30.111 2.228 33.614 1.00 83.06 93 LYS A N 1
ATOM 713 C CA . LYS A 1 93 ? -30.347 3.568 34.146 1.00 83.06 93 LYS A CA 1
ATOM 714 C C . LYS A 1 93 ? -29.204 4.517 33.824 1.00 83.06 93 LYS A C 1
ATOM 716 O O . LYS A 1 93 ? -28.041 4.133 33.756 1.00 83.06 93 LYS A O 1
ATOM 721 N N . LEU A 1 94 ? -29.543 5.794 33.701 1.00 78.06 94 LEU A N 1
ATOM 722 C CA . LEU A 1 94 ? -28.576 6.885 33.644 1.00 78.06 94 LEU A CA 1
ATOM 723 C C . LEU A 1 94 ? -29.028 7.991 34.602 1.00 78.06 94 LEU A C 1
ATOM 725 O O . LEU A 1 94 ? -29.929 8.777 34.308 1.00 78.06 94 LEU A O 1
ATOM 729 N N . GLY A 1 95 ? -28.455 8.010 35.807 1.00 73.19 95 GLY A N 1
ATOM 730 C CA . GLY A 1 95 ? -28.986 8.823 36.903 1.00 73.19 95 GLY A CA 1
ATOM 731 C C . GLY A 1 95 ? -30.400 8.372 37.290 1.00 73.19 95 GLY A C 1
ATOM 732 O O . GLY A 1 95 ? -30.601 7.215 37.646 1.00 73.19 95 GLY A O 1
ATOM 733 N N . ALA 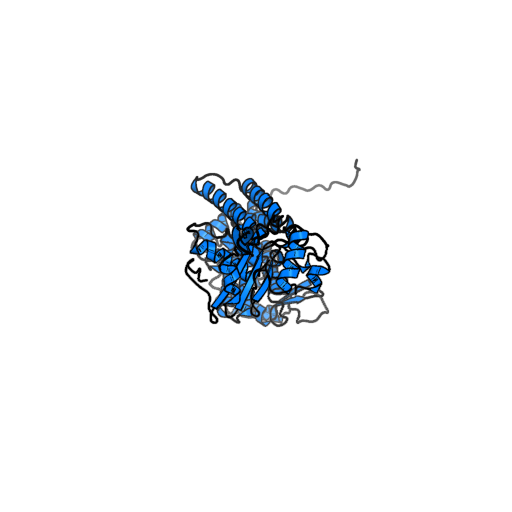A 1 96 ? -31.377 9.279 37.215 1.00 70.12 96 ALA A N 1
ATOM 734 C CA . ALA A 1 96 ? -32.791 8.977 37.472 1.00 70.12 96 ALA A CA 1
ATOM 735 C C . ALA A 1 96 ? -33.559 8.495 36.223 1.00 70.12 96 ALA A C 1
ATOM 737 O O . ALA A 1 96 ? -34.736 8.152 36.319 1.00 70.12 96 ALA A O 1
ATOM 738 N N . LEU A 1 97 ? -32.917 8.491 35.050 1.00 79.69 97 LEU A N 1
ATOM 739 C CA . LEU A 1 97 ? -33.543 8.093 33.795 1.00 79.69 97 LEU A CA 1
ATOM 740 C C . LE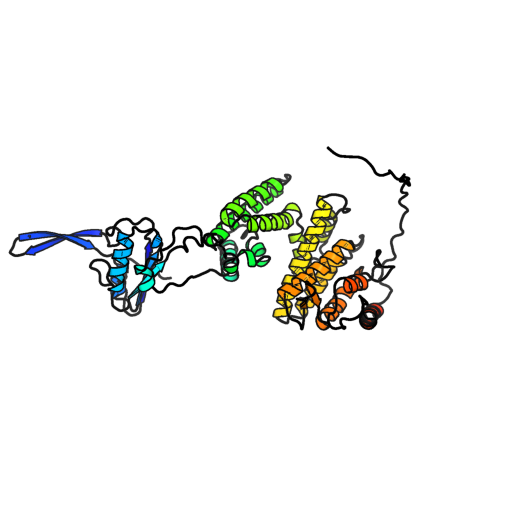U A 1 97 ? -33.530 6.569 33.640 1.00 79.69 97 LEU A C 1
ATOM 742 O O . LEU A 1 97 ? -32.485 5.941 33.781 1.00 79.69 97 LEU A O 1
ATOM 746 N N . ASP A 1 98 ? -34.683 6.003 33.296 1.00 84.81 98 ASP A N 1
ATOM 747 C CA . ASP A 1 98 ? -34.847 4.612 32.866 1.00 84.81 98 ASP A CA 1
ATOM 748 C C . ASP A 1 98 ? -34.680 4.527 31.342 1.00 84.81 98 ASP A C 1
ATOM 750 O O . ASP A 1 98 ? -35.402 5.205 30.608 1.00 84.81 98 ASP A O 1
ATOM 754 N N . LEU A 1 99 ? -33.728 3.714 30.882 1.00 85.31 99 LEU A N 1
ATOM 755 C CA . LEU A 1 99 ? -33.404 3.527 29.463 1.00 85.31 99 LEU A CA 1
ATOM 756 C C . LEU A 1 99 ? -34.322 2.505 28.774 1.00 85.31 99 LEU A C 1
ATOM 758 O O . LEU A 1 99 ? -34.334 2.428 27.547 1.00 85.31 99 LEU A O 1
ATOM 762 N N . GLY A 1 100 ? -35.134 1.770 29.541 1.00 85.56 100 GLY A N 1
ATOM 763 C CA . GLY A 1 100 ? -36.065 0.767 29.037 1.00 85.56 100 GLY A CA 1
ATOM 764 C C . GLY A 1 100 ? -35.446 -0.622 28.873 1.00 85.56 100 GLY A C 1
ATOM 765 O O . GLY A 1 100 ? -34.241 -0.807 28.765 1.00 85.56 100 GLY A O 1
ATOM 766 N N . GLN A 1 101 ? -36.289 -1.656 28.853 1.00 85.62 101 GLN A N 1
ATOM 767 C CA . GLN A 1 101 ? -35.815 -3.046 28.827 1.00 85.62 101 GLN A CA 1
ATOM 768 C C . GLN A 1 101 ? -35.136 -3.452 27.511 1.00 85.62 101 GLN A C 1
ATOM 770 O O . GLN A 1 101 ? -34.300 -4.354 27.522 1.00 85.62 101 GLN A O 1
ATOM 775 N N . SER A 1 102 ? -35.461 -2.798 26.399 1.00 86.50 102 SER A N 1
ATOM 776 C CA . SER A 1 102 ? -34.888 -3.048 25.072 1.00 86.50 102 SER A CA 1
ATOM 777 C C . SER A 1 102 ? -33.614 -2.237 24.790 1.00 86.50 102 SER A C 1
ATOM 779 O O . SER A 1 102 ? -33.158 -2.206 23.648 1.00 86.50 102 SER A O 1
ATOM 781 N N . SER A 1 103 ? -33.029 -1.576 25.797 1.00 88.56 103 SER A N 1
ATOM 782 C CA . SER A 1 103 ? -31.781 -0.830 25.628 1.00 88.56 103 SER A CA 1
ATOM 783 C C . SER A 1 103 ? -30.535 -1.696 25.829 1.00 88.56 103 SER A C 1
ATOM 785 O O . SER A 1 103 ? -30.472 -2.493 26.770 1.00 88.56 103 SER A O 1
ATOM 787 N N . CYS A 1 104 ? -29.511 -1.451 25.018 1.00 88.75 104 CYS A N 1
ATOM 788 C CA . CYS A 1 104 ? -28.152 -1.959 25.166 1.00 88.75 104 CYS A CA 1
ATOM 789 C C . CYS A 1 104 ? -27.161 -0.785 25.224 1.00 88.75 104 CYS A C 1
ATOM 791 O O . CYS A 1 104 ? -27.459 0.322 24.767 1.00 88.75 104 CYS A O 1
ATOM 793 N N . PHE A 1 105 ? -25.983 -1.029 25.788 1.00 87.44 105 PHE A N 1
ATOM 794 C CA . PHE A 1 105 ? -24.888 -0.073 25.793 1.00 87.44 105 PHE A CA 1
ATOM 795 C C . PHE A 1 105 ? -23.602 -0.729 25.293 1.00 87.44 105 PHE A C 1
ATOM 797 O O . PHE A 1 105 ? -23.385 -1.925 25.486 1.00 87.44 105 PHE A O 1
ATOM 804 N N . GLY A 1 106 ? -22.754 0.071 24.660 1.00 85.88 106 GLY A N 1
ATOM 805 C CA . GLY A 1 106 ? -21.415 -0.307 24.235 1.00 85.88 106 GLY A CA 1
ATOM 806 C C . GLY A 1 106 ? -20.387 0.645 24.825 1.00 85.88 106 GLY A C 1
ATOM 807 O O . GLY A 1 106 ? -20.670 1.826 25.026 1.00 85.88 106 GLY A O 1
ATOM 808 N N . LEU A 1 107 ? -19.192 0.129 25.092 1.00 84.56 107 LEU A N 1
ATOM 809 C CA . LEU A 1 107 ? -18.028 0.943 25.419 1.00 84.56 107 LEU A CA 1
ATOM 810 C C . LEU A 1 107 ? -17.126 0.964 24.189 1.00 84.56 107 LEU A C 1
ATOM 812 O O . LEU A 1 107 ? -16.747 -0.099 23.699 1.00 84.56 107 LEU A O 1
ATOM 816 N N . ALA A 1 108 ? -16.791 2.154 23.706 1.00 80.19 108 ALA A N 1
ATOM 817 C CA . ALA A 1 108 ? -15.732 2.345 22.732 1.00 80.19 108 ALA A CA 1
ATOM 818 C C . ALA A 1 108 ? -14.523 2.980 23.419 1.00 80.19 108 ALA A C 1
ATOM 820 O O . ALA A 1 108 ? -14.626 3.774 24.358 1.00 80.19 108 ALA A O 1
ATOM 821 N N . GLY A 1 109 ? -13.353 2.561 22.973 1.00 71.19 109 GLY A N 1
ATOM 822 C CA . GLY A 1 109 ? -12.087 3.072 23.444 1.00 71.19 109 GLY A CA 1
ATOM 823 C C . GLY A 1 109 ? -10.978 2.552 22.555 1.00 71.19 109 GLY A C 1
ATOM 824 O O . GLY A 1 109 ? -11.116 1.520 21.894 1.00 71.19 109 GLY A O 1
ATOM 825 N N . ASN A 1 110 ? -9.878 3.285 22.549 1.00 70.81 110 ASN A N 1
ATOM 826 C CA . ASN A 1 110 ? -8.691 2.889 21.816 1.00 70.81 110 ASN A CA 1
ATOM 827 C C . ASN A 1 110 ? -8.057 1.631 22.449 1.00 70.81 110 ASN A C 1
ATOM 829 O O . ASN A 1 110 ? -8.321 1.286 23.607 1.00 70.81 110 ASN A O 1
ATOM 833 N N . MET A 1 111 ? -7.214 0.931 21.693 1.00 63.81 111 MET A N 1
ATOM 834 C CA . MET A 1 111 ? -6.642 -0.364 22.083 1.00 63.81 111 MET A CA 1
ATOM 835 C C . MET A 1 111 ? -5.522 -0.265 23.130 1.00 63.81 111 MET A C 1
ATOM 837 O O . MET A 1 111 ? -4.949 -1.277 23.540 1.00 63.81 111 MET A O 1
ATOM 841 N N . GLY A 1 112 ? -5.208 0.938 23.601 1.00 65.88 112 GLY A N 1
ATOM 842 C CA . GLY A 1 112 ? -4.267 1.154 24.685 1.00 65.88 112 GLY A CA 1
ATOM 843 C C . GLY A 1 112 ? -2.817 0.969 24.260 1.00 65.88 112 GLY A C 1
ATOM 844 O O . GLY A 1 112 ? -2.348 1.552 23.292 1.00 65.88 112 GLY A O 1
ATOM 845 N N . THR A 1 113 ? -2.064 0.137 24.978 1.00 60.28 113 THR A N 1
ATOM 846 C CA . THR A 1 113 ? -0.647 -0.114 24.658 1.00 60.28 113 THR A CA 1
ATOM 847 C C . THR A 1 113 ? -0.434 -0.718 23.268 1.00 60.28 113 THR A C 1
ATOM 849 O O . THR A 1 113 ? 0.666 -0.610 22.731 1.00 60.28 113 THR A O 1
ATOM 852 N N . ALA A 1 114 ? -1.467 -1.328 22.683 1.00 58.97 114 ALA A N 1
ATOM 853 C CA . ALA A 1 114 ? -1.410 -1.947 21.365 1.00 58.97 114 ALA A CA 1
ATOM 854 C C . ALA A 1 114 ? -1.472 -0.934 20.202 1.00 58.97 114 ALA A C 1
ATOM 856 O O . ALA A 1 114 ? -0.943 -1.217 19.133 1.00 58.97 114 ALA A O 1
ATOM 857 N N . ASP A 1 115 ? -2.046 0.254 20.413 1.00 52.50 115 ASP A N 1
ATOM 858 C CA . ASP A 1 115 ? -2.064 1.362 19.440 1.00 52.50 115 ASP A CA 1
ATOM 859 C C . ASP A 1 115 ? -1.381 2.642 19.968 1.00 52.50 115 ASP A C 1
ATOM 861 O O . ASP A 1 115 ? -1.387 3.681 19.312 1.00 52.50 115 ASP A O 1
ATOM 865 N N . GLY A 1 116 ? -0.747 2.568 21.144 1.00 54.69 116 GLY A N 1
ATOM 866 C CA . GLY A 1 116 ? 0.030 3.657 21.743 1.00 54.69 116 GLY A CA 1
ATOM 867 C C . GLY A 1 116 ? -0.824 4.719 22.435 1.00 54.69 116 GLY A C 1
ATOM 868 O O . GLY A 1 116 ? -0.326 5.801 22.749 1.00 54.69 116 GLY A O 1
ATOM 869 N N . THR A 1 117 ? -2.099 4.428 22.680 1.00 60.00 117 THR A N 1
ATOM 870 C CA . THR A 1 117 ? -3.054 5.348 23.301 1.00 60.00 117 THR A CA 1
ATOM 871 C C . THR A 1 117 ? -3.395 4.934 24.737 1.00 60.00 117 THR A C 1
ATOM 873 O O . THR A 1 117 ? -2.897 3.942 25.276 1.00 60.00 117 THR A O 1
ATOM 876 N N . LYS A 1 118 ? -4.259 5.710 25.403 1.00 57.81 118 LYS A N 1
ATOM 877 C CA . LYS A 1 118 ? -4.879 5.292 26.661 1.00 57.81 118 LYS A CA 1
ATOM 878 C C . LYS A 1 118 ? -6.107 4.437 26.340 1.00 57.81 118 LYS A C 1
ATOM 880 O O . LYS A 1 118 ? -7.110 4.943 25.845 1.00 57.81 118 LYS A O 1
ATOM 885 N N . GLY A 1 119 ? -6.002 3.143 26.618 1.00 60.34 119 GLY A N 1
ATOM 886 C CA . GLY A 1 119 ? -7.081 2.178 26.426 1.00 60.34 119 GLY A CA 1
ATOM 887 C C . GLY A 1 119 ? -7.926 2.005 27.679 1.00 60.34 119 GLY A C 1
ATOM 888 O O . GLY A 1 119 ? -7.577 2.499 28.757 1.00 60.34 119 GLY A O 1
ATOM 889 N N . ILE A 1 120 ? -9.051 1.303 27.539 1.00 61.25 120 ILE A N 1
ATOM 890 C CA . ILE A 1 120 ? -9.875 0.929 28.691 1.00 61.25 120 ILE A CA 1
ATOM 891 C C . ILE A 1 120 ? -9.029 -0.026 29.532 1.00 61.25 120 ILE A C 1
ATOM 893 O O . ILE A 1 120 ? -8.611 -1.074 29.048 1.00 61.25 120 ILE A O 1
ATOM 897 N N . SER A 1 121 ? -8.716 0.353 30.772 1.00 58.34 121 SER A N 1
ATOM 898 C CA . SER A 1 121 ? -7.960 -0.527 31.655 1.00 58.34 121 SER A CA 1
ATOM 899 C C . SER A 1 121 ? -8.794 -1.769 31.962 1.00 58.34 121 SER A C 1
ATOM 901 O O . SER A 1 121 ? -9.944 -1.651 32.393 1.00 58.34 121 SER A O 1
ATOM 903 N N . ASP A 1 122 ? -8.195 -2.951 31.785 1.00 56.53 122 ASP A N 1
ATOM 904 C CA . ASP A 1 122 ? -8.773 -4.254 32.142 1.00 56.53 122 ASP A CA 1
ATOM 905 C C . ASP A 1 122 ? -8.883 -4.399 33.667 1.00 56.53 122 ASP A C 1
ATOM 907 O O . ASP A 1 122 ? -8.223 -5.202 34.326 1.00 56.53 122 ASP A O 1
ATOM 911 N N . THR A 1 123 ? -9.715 -3.564 34.274 1.00 57.25 123 THR A N 1
ATOM 912 C CA . THR A 1 123 ? -10.133 -3.736 35.655 1.00 57.25 123 THR A CA 1
ATOM 913 C C . THR A 1 123 ? -11.087 -4.924 35.709 1.00 57.25 123 THR A C 1
ATOM 915 O O . THR A 1 123 ? -11.954 -5.074 34.845 1.00 57.25 123 THR A O 1
ATOM 918 N N . ALA A 1 124 ? -10.977 -5.756 36.750 1.00 54.91 124 ALA A N 1
ATOM 919 C CA . ALA A 1 124 ? -11.870 -6.903 36.959 1.00 54.91 124 ALA A CA 1
ATOM 920 C C . ALA A 1 124 ? -13.366 -6.519 36.927 1.00 54.91 124 ALA A C 1
ATOM 922 O O . ALA A 1 124 ? -14.228 -7.346 36.628 1.00 54.91 124 ALA A O 1
ATOM 923 N N . SER A 1 125 ? -13.686 -5.252 37.213 1.00 59.28 125 SER A N 1
ATOM 924 C CA . SER A 1 125 ? -15.027 -4.684 37.097 1.00 59.28 125 SER A CA 1
ATOM 925 C C . SER A 1 125 ? -15.529 -4.549 35.661 1.00 59.28 125 SER A C 1
ATOM 927 O O . SER A 1 125 ? -16.716 -4.738 35.449 1.00 59.28 125 SER A O 1
ATOM 929 N N . ILE A 1 126 ? -14.684 -4.230 34.680 1.00 66.56 126 ILE A N 1
ATOM 930 C CA . ILE A 1 126 ? -15.116 -4.063 33.282 1.00 66.56 126 ILE A CA 1
ATOM 931 C C . ILE A 1 126 ? -15.158 -5.423 32.583 1.00 66.56 126 ILE A C 1
ATOM 933 O O . ILE A 1 126 ? -16.173 -5.774 31.984 1.00 66.56 126 ILE A O 1
ATOM 937 N N . THR A 1 127 ? -14.109 -6.232 32.749 1.00 64.38 127 THR A N 1
ATOM 938 C CA . THR A 1 127 ? -13.966 -7.535 32.076 1.00 64.38 127 THR A CA 1
ATOM 939 C C . THR A 1 127 ? -15.018 -8.567 32.493 1.00 64.38 127 THR A C 1
ATOM 941 O O . THR A 1 127 ? -15.347 -9.451 31.710 1.00 64.38 127 THR A O 1
ATOM 944 N N . SER A 1 128 ? -15.592 -8.453 33.698 1.00 68.12 128 SER A N 1
ATOM 945 C CA . SER A 1 128 ? -16.690 -9.322 34.158 1.00 68.12 128 SER A CA 1
ATOM 946 C C . SER A 1 128 ? -18.090 -8.847 33.748 1.00 68.12 128 SER A C 1
ATOM 948 O O . SER A 1 128 ? -19.050 -9.603 33.889 1.00 68.12 128 SER A O 1
ATOM 950 N N . ARG A 1 129 ? -18.231 -7.601 33.274 1.00 72.62 129 ARG A N 1
ATOM 951 C CA . ARG A 1 129 ? -19.529 -6.938 33.032 1.00 72.62 129 ARG A CA 1
ATOM 952 C C . ARG A 1 129 ? -19.786 -6.610 31.564 1.00 72.62 129 ARG A C 1
ATOM 954 O O . ARG A 1 129 ? -20.928 -6.334 31.206 1.00 72.62 129 ARG A O 1
ATOM 961 N N . VAL A 1 130 ? -18.747 -6.615 30.733 1.00 76.06 130 VAL A N 1
ATOM 962 C CA . VAL A 1 130 ? -18.803 -6.214 29.325 1.00 76.06 130 VAL A CA 1
ATOM 963 C C . VAL A 1 130 ? -18.160 -7.297 28.471 1.00 76.06 130 VAL A C 1
ATOM 965 O O . VAL A 1 130 ? -17.103 -7.822 28.810 1.00 76.06 130 VAL A O 1
ATOM 968 N N . HIS A 1 131 ? -18.806 -7.634 27.358 1.00 78.88 131 HIS A N 1
ATOM 969 C CA . HIS A 1 131 ? -18.201 -8.490 26.349 1.00 78.88 131 HIS A CA 1
ATOM 970 C C . HIS A 1 131 ? -17.281 -7.647 25.462 1.00 78.88 131 HIS A C 1
ATOM 972 O O . HIS A 1 131 ? -17.748 -6.730 24.787 1.00 78.88 131 HIS A O 1
ATOM 978 N N . SER A 1 132 ? -15.985 -7.949 25.477 1.00 72.44 132 SER A N 1
ATOM 979 C CA . SER A 1 132 ? -14.987 -7.226 24.688 1.00 72.44 132 SER A CA 1
ATOM 980 C C . SER A 1 132 ? -14.820 -7.859 23.311 1.00 72.44 132 SER A C 1
ATOM 982 O O . SER A 1 132 ? -14.580 -9.060 23.199 1.00 72.44 132 SER A O 1
ATOM 984 N N . ALA A 1 133 ? -14.892 -7.036 22.269 1.00 72.50 133 ALA A N 1
ATOM 985 C CA . ALA A 1 133 ? -14.543 -7.410 20.906 1.00 72.50 133 ALA A CA 1
ATOM 986 C C . ALA A 1 133 ? -13.544 -6.391 20.353 1.00 72.50 133 ALA A C 1
ATOM 988 O O . ALA A 1 133 ? -13.724 -5.186 20.525 1.00 72.50 133 ALA A O 1
ATOM 989 N N . TYR A 1 134 ? -12.503 -6.878 19.681 1.00 71.88 134 TYR A N 1
ATOM 990 C CA . TYR A 1 134 ? -11.566 -6.029 18.956 1.00 71.88 134 TYR A CA 1
ATOM 991 C C . TYR A 1 134 ? -12.006 -5.946 17.502 1.00 71.88 134 TYR A C 1
ATOM 993 O O . TYR A 1 134 ? -12.162 -6.969 16.835 1.00 71.88 134 TYR A O 1
ATOM 1001 N N . ILE A 1 135 ? -12.233 -4.724 17.031 1.00 74.69 135 ILE A N 1
ATOM 1002 C CA . ILE A 1 135 ? -12.625 -4.454 15.652 1.00 74.69 135 ILE A CA 1
ATOM 1003 C C . ILE A 1 135 ? -11.430 -3.813 14.965 1.00 74.69 135 ILE A C 1
ATOM 1005 O O . ILE A 1 135 ? -10.936 -2.774 15.398 1.00 74.69 135 ILE A O 1
ATOM 1009 N N . TYR A 1 136 ? -10.984 -4.447 13.889 1.00 74.75 136 TYR A N 1
ATOM 1010 C CA . TYR A 1 136 ? -9.902 -3.962 13.049 1.00 74.75 136 TYR A CA 1
ATOM 1011 C C . TYR A 1 136 ? -10.466 -3.595 11.679 1.00 74.75 136 TYR A C 1
ATOM 1013 O O . TYR A 1 136 ? -11.437 -4.199 11.219 1.00 74.75 136 TYR A O 1
ATOM 1021 N N . ASP A 1 137 ? -9.856 -2.605 11.030 1.00 79.94 137 ASP A N 1
ATOM 1022 C CA . ASP A 1 137 ? -10.109 -2.360 9.609 1.00 79.94 137 ASP A CA 1
ATOM 1023 C C . ASP A 1 137 ? -9.587 -3.550 8.774 1.00 79.94 137 ASP A C 1
ATOM 1025 O O . ASP A 1 137 ? -8.954 -4.460 9.302 1.00 79.94 137 ASP A O 1
ATOM 1029 N N . THR A 1 138 ? -9.823 -3.570 7.469 1.00 83.25 138 THR A N 1
ATOM 1030 C CA . THR A 1 138 ? -9.088 -4.462 6.552 1.00 83.25 138 THR A CA 1
ATOM 1031 C C . THR A 1 138 ? -8.344 -3.614 5.535 1.00 83.25 138 THR A C 1
ATOM 1033 O O . THR A 1 138 ? -8.734 -2.474 5.287 1.00 83.25 138 THR A O 1
ATOM 1036 N N . LEU A 1 139 ? -7.268 -4.146 4.944 1.00 82.62 139 LEU A N 1
ATOM 1037 C CA . LEU A 1 139 ? -6.544 -3.426 3.889 1.00 82.62 139 LEU A CA 1
ATOM 1038 C C . LEU A 1 139 ? -7.494 -3.050 2.745 1.00 82.62 139 LEU A C 1
ATOM 1040 O O . LEU A 1 139 ? -7.533 -1.902 2.322 1.00 82.62 139 LEU A O 1
ATOM 1044 N N . GLU A 1 140 ? -8.314 -4.004 2.310 1.00 81.75 140 GLU A N 1
ATOM 1045 C CA . GLU A 1 140 ? -9.304 -3.814 1.250 1.00 81.75 140 GLU A CA 1
ATOM 1046 C C . GLU A 1 140 ? -10.321 -2.710 1.584 1.00 81.75 140 GLU A C 1
ATOM 1048 O O . GLU A 1 140 ? -10.566 -1.823 0.762 1.00 81.75 140 GLU A O 1
ATOM 1053 N N . ASN A 1 141 ? -10.876 -2.717 2.802 1.00 85.75 141 ASN A N 1
ATOM 1054 C CA . ASN A 1 141 ? -11.835 -1.702 3.241 1.00 85.75 141 ASN A CA 1
ATOM 1055 C C . ASN A 1 141 ? -11.183 -0.320 3.339 1.00 85.75 141 ASN A C 1
ATOM 1057 O O . ASN A 1 141 ? -11.775 0.676 2.917 1.00 85.75 141 ASN A O 1
ATOM 1061 N N . PHE A 1 142 ? -9.960 -0.256 3.865 1.00 89.38 142 PHE A N 1
ATOM 1062 C CA . PHE A 1 142 ? -9.193 0.977 3.966 1.00 89.38 142 PHE A CA 1
ATOM 1063 C C . PHE A 1 142 ? -8.888 1.574 2.595 1.00 89.38 142 PHE A C 1
ATOM 1065 O O . PHE A 1 142 ? -9.165 2.754 2.375 1.00 89.38 142 PHE A O 1
ATOM 1072 N N . VAL A 1 143 ? -8.360 0.769 1.669 1.00 83.06 143 VAL A N 1
ATOM 1073 C CA . VAL A 1 143 ? -8.036 1.197 0.303 1.00 83.06 143 VAL A CA 1
ATOM 1074 C C . VAL A 1 143 ? -9.296 1.681 -0.403 1.00 83.06 143 VAL A C 1
ATOM 1076 O O . VAL A 1 143 ? -9.327 2.801 -0.909 1.00 83.06 143 VAL A O 1
ATOM 1079 N N . SER A 1 144 ? -10.377 0.899 -0.346 1.00 83.31 144 SER A N 1
ATOM 1080 C CA . SER A 1 144 ? -11.654 1.255 -0.972 1.00 83.31 144 SER A CA 1
ATOM 1081 C C . SER A 1 144 ? -12.214 2.570 -0.425 1.00 83.31 144 SER A C 1
ATOM 1083 O O . SER A 1 144 ? -12.627 3.440 -1.193 1.00 83.31 144 SER A O 1
ATOM 1085 N N . ARG A 1 145 ? -12.194 2.756 0.903 1.00 88.31 145 ARG A N 1
ATOM 1086 C CA . ARG A 1 145 ? -12.651 3.993 1.557 1.00 88.31 145 ARG A CA 1
ATOM 1087 C C . ARG A 1 145 ? -11.785 5.190 1.167 1.00 88.31 145 ARG A C 1
ATOM 1089 O O . ARG A 1 145 ? -12.325 6.247 0.843 1.00 88.31 145 ARG A O 1
ATOM 1096 N N . THR A 1 146 ? -10.467 5.020 1.198 1.00 86.12 146 THR A N 1
ATOM 1097 C CA . THR A 1 146 ? -9.490 6.083 0.932 1.00 86.12 146 THR A CA 1
ATOM 1098 C C . THR A 1 146 ? -9.558 6.535 -0.523 1.00 86.12 146 THR A C 1
ATOM 1100 O O . THR A 1 146 ? -9.699 7.728 -0.787 1.00 86.12 146 THR A O 1
ATOM 1103 N N . LEU A 1 147 ? -9.549 5.595 -1.472 1.00 81.06 147 LEU A N 1
ATOM 1104 C CA . LEU A 1 147 ? -9.682 5.903 -2.894 1.00 81.06 147 LEU A CA 1
ATOM 1105 C C . LEU A 1 147 ? -11.021 6.576 -3.195 1.00 81.06 147 LEU A C 1
ATOM 1107 O O . LEU A 1 147 ? -11.032 7.611 -3.850 1.00 81.06 147 LEU A O 1
ATOM 1111 N N . ASN A 1 148 ? -12.132 6.064 -2.657 1.00 81.88 148 ASN A N 1
ATOM 1112 C CA . ASN A 1 148 ? -13.448 6.677 -2.840 1.00 81.88 148 ASN A CA 1
ATOM 1113 C C . ASN A 1 148 ? -13.491 8.127 -2.324 1.00 81.88 148 ASN A C 1
ATOM 1115 O O . ASN A 1 148 ? -14.057 8.996 -2.982 1.00 81.88 148 ASN A O 1
ATOM 1119 N N . TYR A 1 149 ? -12.878 8.405 -1.169 1.00 84.31 149 TYR A N 1
ATOM 1120 C CA . TYR A 1 149 ? -12.787 9.764 -0.635 1.00 84.31 149 TYR A CA 1
ATOM 1121 C C . TYR A 1 149 ? -12.029 10.694 -1.592 1.00 84.31 149 TYR A C 1
ATOM 1123 O O . TYR A 1 149 ? -12.556 11.735 -1.983 1.00 84.31 149 TYR A O 1
ATOM 1131 N N . TYR A 1 150 ? -10.826 10.306 -2.024 1.00 81.31 150 TYR A N 1
ATOM 1132 C CA . TYR A 1 150 ? -10.008 11.160 -2.887 1.00 81.31 150 TYR A CA 1
ATOM 1133 C C . TYR A 1 150 ? -10.486 11.228 -4.340 1.00 81.31 150 TYR A C 1
ATOM 1135 O O . TYR A 1 150 ? -10.201 12.213 -4.999 1.00 81.31 150 TYR A O 1
ATOM 1143 N N . GLN A 1 151 ? -11.211 10.229 -4.843 1.00 73.94 151 GLN A N 1
ATOM 1144 C CA . GLN A 1 151 ? -11.758 10.244 -6.204 1.00 73.94 151 GLN A CA 1
ATOM 1145 C C . GLN A 1 151 ? -13.075 11.017 -6.299 1.00 73.94 151 GLN A C 1
ATOM 1147 O O . GLN A 1 151 ? -13.314 11.686 -7.298 1.00 73.94 151 GLN A O 1
ATOM 1152 N N . ASN A 1 152 ? -13.941 10.911 -5.284 1.00 73.75 152 ASN A N 1
ATOM 1153 C CA . ASN A 1 152 ? -15.307 11.438 -5.368 1.00 73.75 152 ASN A CA 1
ATOM 1154 C C . ASN A 1 152 ? -15.552 12.694 -4.522 1.00 73.75 152 ASN A C 1
ATOM 1156 O O . ASN A 1 152 ? -16.545 13.379 -4.755 1.00 73.75 152 ASN A O 1
ATOM 1160 N N . GLN A 1 153 ? -14.708 12.994 -3.528 1.00 78.94 153 GLN A N 1
ATOM 1161 C CA . GLN A 1 153 ? -14.902 14.150 -2.635 1.00 78.94 153 GLN A CA 1
ATOM 1162 C C . GLN A 1 153 ? -13.803 15.207 -2.750 1.00 78.94 153 GLN A C 1
ATOM 1164 O O . GLN A 1 153 ? -14.021 16.350 -2.349 1.00 78.94 153 GLN A O 1
ATOM 1169 N N . VAL A 1 154 ? -12.636 14.844 -3.282 1.00 75.31 154 VAL A N 1
ATOM 1170 C CA . VAL A 1 154 ? -11.503 15.753 -3.456 1.00 75.31 154 VAL A CA 1
ATOM 1171 C C . VAL A 1 154 ? -11.256 15.940 -4.947 1.00 75.31 154 VAL A C 1
ATOM 1173 O O . VAL A 1 154 ? -10.861 15.010 -5.635 1.00 75.31 154 VAL A O 1
ATOM 1176 N N . ASP A 1 155 ? -11.491 17.149 -5.448 1.00 70.12 155 ASP A N 1
ATOM 1177 C CA . ASP A 1 155 ? -11.248 17.496 -6.851 1.00 70.12 155 ASP A CA 1
ATOM 1178 C C . ASP A 1 155 ? -9.777 17.903 -7.047 1.00 70.12 155 ASP A C 1
ATOM 1180 O O . ASP A 1 155 ? -9.443 19.084 -7.165 1.00 70.12 155 ASP A O 1
ATOM 1184 N N . ASP A 1 156 ? -8.863 16.929 -6.969 1.00 74.00 156 ASP A N 1
ATOM 1185 C CA . ASP A 1 156 ? -7.458 17.135 -7.319 1.00 74.00 156 ASP A CA 1
ATOM 1186 C C . ASP A 1 156 ? -6.818 15.958 -8.064 1.00 74.00 156 ASP A C 1
ATOM 1188 O O . ASP A 1 156 ? -7.253 14.812 -7.998 1.00 74.00 156 ASP A O 1
ATOM 1192 N N . ASN A 1 157 ? -5.719 16.252 -8.763 1.00 70.56 157 ASN A N 1
ATOM 1193 C CA . ASN A 1 157 ? -4.963 15.270 -9.548 1.00 70.56 157 ASN A CA 1
ATOM 1194 C C . ASN A 1 157 ? -3.958 14.459 -8.705 1.00 70.56 157 ASN A C 1
ATOM 1196 O O . ASN A 1 157 ? -3.069 13.820 -9.268 1.00 70.56 157 ASN A O 1
ATOM 1200 N N . LEU A 1 158 ? -4.020 14.531 -7.370 1.00 76.88 158 LEU A N 1
ATOM 1201 C CA . LEU A 1 158 ? -3.059 13.860 -6.486 1.00 76.88 158 LEU A CA 1
ATOM 1202 C C . LEU A 1 158 ? -3.587 12.519 -5.964 1.00 76.88 158 LEU A C 1
ATOM 1204 O O . LEU A 1 158 ? -2.782 11.676 -5.562 1.00 76.88 158 LEU A O 1
ATOM 1208 N N . GLY A 1 159 ? -4.910 12.317 -5.950 1.00 82.81 159 GLY A N 1
ATOM 1209 C CA . GLY A 1 159 ? -5.530 11.087 -5.450 1.00 82.81 159 GLY A CA 1
ATOM 1210 C C . GLY A 1 159 ? -5.132 10.791 -4.001 1.00 82.81 159 GLY A C 1
ATOM 1211 O O . GLY A 1 159 ? -4.871 11.689 -3.212 1.00 82.81 159 GLY A O 1
ATOM 1212 N N . ASP A 1 160 ? -4.992 9.533 -3.615 1.00 80.94 160 ASP A N 1
ATOM 1213 C CA . ASP A 1 160 ? -4.469 9.158 -2.290 1.00 80.94 160 ASP A CA 1
ATOM 1214 C C . ASP A 1 160 ? -2.929 9.249 -2.193 1.00 80.94 160 ASP A C 1
ATOM 1216 O O . ASP A 1 160 ? -2.301 8.715 -1.279 1.00 80.94 160 ASP A O 1
ATOM 1220 N N . GLY A 1 161 ? -2.292 9.882 -3.175 1.00 82.75 161 GLY A N 1
ATOM 1221 C CA . GLY A 1 161 ? -0.852 9.904 -3.311 1.00 82.75 161 GLY A CA 1
ATOM 1222 C C . GLY A 1 161 ? -0.229 8.520 -3.468 1.00 82.75 161 GLY A C 1
ATOM 1223 O O . GLY A 1 161 ? 0.816 8.265 -2.886 1.00 82.75 161 GLY A O 1
ATOM 1224 N N . HIS A 1 162 ? -0.852 7.594 -4.195 1.00 82.06 162 HIS A N 1
ATOM 1225 C CA . HIS A 1 162 ? -0.315 6.244 -4.432 1.00 82.06 162 HIS A CA 1
ATOM 1226 C C . HIS A 1 162 ? -0.031 5.427 -3.158 1.00 82.06 162 HIS A C 1
ATOM 1228 O O . HIS A 1 162 ? 0.655 4.405 -3.219 1.00 82.06 162 HIS A O 1
ATOM 1234 N N . TYR A 1 163 ? -0.545 5.843 -1.998 1.00 87.75 163 TYR A N 1
ATOM 1235 C CA . TYR A 1 163 ? -0.294 5.139 -0.747 1.00 87.75 163 TYR A CA 1
ATOM 1236 C C . TYR A 1 163 ? -1.033 3.798 -0.698 1.00 87.75 163 TYR A C 1
ATOM 1238 O O . TYR A 1 163 ? -0.473 2.810 -0.230 1.00 87.75 163 TYR A O 1
ATOM 1246 N N . SER A 1 164 ? -2.245 3.728 -1.254 1.00 81.56 164 SER A N 1
ATOM 1247 C CA . SER A 1 164 ? -2.978 2.469 -1.413 1.00 81.56 164 SER A CA 1
ATOM 1248 C C . SER A 1 164 ? -2.225 1.511 -2.324 1.00 81.56 164 SER A C 1
ATOM 1250 O O . SER A 1 164 ? -2.063 0.355 -1.962 1.00 81.56 164 SER A O 1
ATOM 1252 N N . ALA A 1 165 ? -1.666 1.998 -3.438 1.00 73.38 165 ALA A N 1
ATOM 1253 C CA . ALA A 1 165 ? -0.855 1.170 -4.334 1.00 73.38 165 ALA A CA 1
ATOM 1254 C C . ALA A 1 165 ? 0.393 0.604 -3.630 1.00 73.38 165 ALA A C 1
ATOM 1256 O O . ALA A 1 165 ? 0.768 -0.543 -3.860 1.00 73.38 165 ALA A O 1
ATOM 1257 N N . PHE A 1 166 ? 1.017 1.384 -2.740 1.00 82.56 166 PHE A N 1
ATOM 1258 C CA . PHE A 1 166 ? 2.085 0.885 -1.872 1.00 82.56 166 PHE A CA 1
ATOM 1259 C C . PHE A 1 166 ? 1.575 -0.210 -0.923 1.00 82.56 166 PHE A C 1
ATOM 1261 O O . PHE A 1 166 ? 2.168 -1.281 -0.858 1.00 82.56 166 PHE A O 1
ATOM 1268 N N . LEU A 1 167 ? 0.468 0.012 -0.211 1.00 82.94 167 LEU A N 1
ATOM 1269 C CA . LEU A 1 167 ? -0.058 -0.984 0.728 1.00 82.94 167 LEU A CA 1
ATOM 1270 C C . LEU A 1 167 ? -0.547 -2.264 0.031 1.00 82.94 167 LEU A C 1
ATOM 1272 O O . LEU A 1 167 ? -0.376 -3.348 0.574 1.00 82.94 167 LEU A O 1
ATOM 1276 N N . GLU A 1 168 ? -1.105 -2.167 -1.174 1.00 72.56 168 GLU A N 1
ATOM 1277 C CA . GLU A 1 168 ? -1.467 -3.324 -2.001 1.00 72.56 168 GLU A CA 1
ATOM 1278 C C . GLU A 1 168 ? -0.230 -4.107 -2.463 1.00 72.56 168 GLU A C 1
ATOM 1280 O O . GLU A 1 168 ? -0.253 -5.337 -2.493 1.00 72.56 168 GLU A O 1
ATOM 1285 N N . ALA A 1 169 ? 0.868 -3.412 -2.788 1.00 66.75 169 ALA A N 1
ATOM 1286 C CA . ALA A 1 169 ? 2.139 -4.042 -3.142 1.00 66.75 169 ALA A CA 1
ATOM 1287 C C . ALA A 1 169 ? 2.847 -4.680 -1.934 1.00 66.75 169 ALA A C 1
ATOM 1289 O O . ALA A 1 169 ? 3.616 -5.632 -2.106 1.00 66.75 169 ALA A O 1
ATOM 1290 N N . TYR A 1 170 ? 2.582 -4.180 -0.726 1.00 75.50 170 TYR A N 1
ATOM 1291 C CA . TYR A 1 170 ? 3.193 -4.633 0.521 1.00 75.50 170 TYR A CA 1
ATOM 1292 C C . TYR A 1 170 ? 2.137 -4.808 1.634 1.00 75.50 170 TYR A C 1
ATOM 1294 O O . TYR A 1 170 ? 2.142 -4.070 2.627 1.00 75.50 170 TYR A O 1
ATOM 1302 N N . PRO A 1 171 ? 1.231 -5.799 1.507 1.00 74.38 171 PRO A N 1
ATOM 1303 C CA . PRO A 1 171 ? 0.065 -5.940 2.386 1.00 74.38 171 PRO A CA 1
ATOM 1304 C C . PRO A 1 171 ? 0.428 -6.173 3.860 1.00 74.38 171 PRO A C 1
ATOM 1306 O O . PRO A 1 171 ? -0.297 -5.737 4.757 1.00 74.38 171 PRO A O 1
ATOM 1309 N N . ASP A 1 172 ? 1.592 -6.772 4.122 1.00 76.56 172 ASP A N 1
ATOM 1310 C CA . ASP A 1 172 ? 2.128 -7.015 5.468 1.00 76.56 172 ASP A CA 1
ATOM 1311 C C . ASP A 1 172 ? 2.375 -5.728 6.278 1.00 76.56 172 ASP A C 1
ATOM 1313 O O . ASP A 1 172 ? 2.511 -5.775 7.505 1.00 76.56 172 ASP A O 1
ATOM 1317 N N . HIS A 1 173 ? 2.449 -4.571 5.614 1.00 80.19 173 HIS A N 1
ATOM 1318 C CA . HIS A 1 173 ? 2.611 -3.277 6.273 1.00 80.19 173 HIS A CA 1
ATOM 1319 C C . HIS A 1 173 ? 1.303 -2.692 6.818 1.00 80.19 173 HIS A C 1
ATOM 1321 O O . HIS A 1 173 ? 1.372 -1.749 7.603 1.00 80.19 173 HIS A O 1
ATOM 1327 N N . PHE A 1 174 ? 0.135 -3.227 6.441 1.00 80.81 174 PHE A N 1
ATOM 1328 C CA . PHE A 1 174 ? -1.155 -2.726 6.930 1.00 80.81 174 PHE A CA 1
ATOM 1329 C C . PHE A 1 174 ? -1.578 -3.362 8.262 1.00 80.81 174 PHE A C 1
ATOM 1331 O O . PHE A 1 174 ? -2.057 -2.672 9.155 1.00 80.81 174 PHE A O 1
ATOM 1338 N N . PHE A 1 175 ? -1.353 -4.671 8.438 1.00 71.62 175 PHE A N 1
ATOM 1339 C CA . PHE A 1 175 ? -1.605 -5.364 9.706 1.00 71.62 175 PHE A CA 1
ATOM 1340 C C . PHE A 1 175 ? -0.390 -6.145 10.180 1.00 71.62 175 PHE A C 1
ATOM 1342 O O . PHE A 1 175 ? -0.011 -7.161 9.612 1.00 71.62 175 PHE A O 1
ATOM 1349 N N . SER A 1 176 ? 0.176 -5.707 11.302 1.00 61.94 176 SER A N 1
ATOM 1350 C CA . SER A 1 176 ? 1.304 -6.369 11.967 1.00 61.94 176 SER A CA 1
ATOM 1351 C C . SER A 1 176 ? 0.923 -6.987 13.319 1.00 61.94 176 SER A C 1
ATOM 1353 O O . SER A 1 176 ? 1.782 -7.136 14.188 1.00 61.94 176 SER A O 1
ATOM 1355 N N . ILE A 1 177 ? -0.346 -7.380 13.510 1.00 54.03 177 ILE A N 1
ATOM 1356 C CA . ILE A 1 177 ? -0.829 -7.969 14.777 1.00 54.03 177 ILE A CA 1
ATOM 1357 C C . ILE A 1 177 ? 0.020 -9.195 15.168 1.00 54.03 177 ILE A C 1
ATOM 1359 O O . ILE A 1 177 ? 0.380 -9.354 16.331 1.00 54.03 177 ILE A O 1
ATOM 1363 N N . GLU A 1 178 ? 0.444 -10.012 14.198 1.00 48.59 178 GLU A N 1
ATOM 1364 C CA . GLU A 1 178 ? 1.284 -11.193 14.452 1.00 48.59 178 GLU A CA 1
ATOM 1365 C C . GLU A 1 178 ? 2.769 -10.875 14.717 1.00 48.59 178 GLU A C 1
ATOM 1367 O O . GLU A 1 178 ? 3.466 -11.660 15.368 1.00 48.59 178 GLU A O 1
ATOM 1372 N N . LYS A 1 179 ? 3.272 -9.719 14.253 1.00 47.94 179 LYS A N 1
ATOM 1373 C CA . LYS A 1 179 ? 4.641 -9.240 14.535 1.00 47.94 179 LYS A CA 1
ATOM 1374 C C . LYS A 1 179 ? 4.742 -8.548 15.899 1.00 47.94 179 LYS A C 1
ATOM 1376 O O . LYS A 1 179 ? 5.836 -8.481 16.462 1.00 47.94 179 LYS A O 1
ATOM 1381 N N . ALA A 1 180 ? 3.617 -8.143 16.492 1.00 46.78 180 ALA A N 1
ATOM 1382 C CA . ALA A 1 180 ? 3.512 -7.574 17.839 1.00 46.78 180 ALA A CA 1
ATOM 1383 C C . ALA A 1 180 ? 3.692 -8.615 18.971 1.00 46.78 180 ALA A C 1
ATOM 1385 O O . ALA A 1 180 ? 3.099 -8.511 20.041 1.00 46.78 180 ALA A O 1
ATOM 1386 N N . LYS A 1 181 ? 4.574 -9.612 18.789 1.00 42.94 181 LYS A N 1
ATOM 1387 C CA . LYS A 1 181 ? 4.965 -10.579 19.840 1.00 42.94 181 LYS A CA 1
ATOM 1388 C C . LYS A 1 181 ? 5.671 -9.929 21.036 1.00 42.94 181 LYS A C 1
ATOM 1390 O O . LYS A 1 181 ? 5.943 -10.607 22.024 1.00 42.94 181 LYS A O 1
ATOM 1395 N N . ARG A 1 182 ? 6.010 -8.638 20.953 1.00 49.84 182 ARG A N 1
ATOM 1396 C CA . ARG A 1 182 ? 6.586 -7.866 22.057 1.00 49.84 182 ARG A CA 1
ATOM 1397 C C . ARG A 1 182 ? 5.486 -7.037 22.728 1.00 49.84 182 ARG A C 1
ATOM 1399 O O . ARG A 1 182 ? 4.966 -6.123 22.090 1.00 49.84 182 ARG A O 1
ATOM 1406 N N . PRO A 1 183 ? 5.159 -7.316 24.001 1.00 49.12 183 PRO A N 1
ATOM 1407 C CA . PRO A 1 183 ? 4.234 -6.494 24.772 1.00 49.12 183 PRO A CA 1
ATOM 1408 C C . PRO A 1 183 ? 4.656 -5.018 24.744 1.00 49.12 183 PRO A C 1
ATOM 1410 O O . PRO A 1 183 ? 5.815 -4.707 25.018 1.00 49.12 183 PRO A O 1
ATOM 1413 N N . GLY A 1 184 ? 3.723 -4.118 24.420 1.00 54.19 184 GLY A N 1
ATOM 1414 C CA . GLY A 1 184 ? 3.931 -2.666 24.480 1.00 54.19 184 GLY A CA 1
ATOM 1415 C C . GLY A 1 184 ? 4.526 -2.004 23.233 1.00 54.19 184 GLY A C 1
ATOM 1416 O O . GLY A 1 184 ? 4.807 -0.810 23.289 1.00 54.19 184 GLY A O 1
ATOM 1417 N N . VAL A 1 185 ? 4.718 -2.731 22.125 1.00 56.78 185 VAL A N 1
ATOM 1418 C CA . VAL A 1 185 ? 5.049 -2.110 20.832 1.00 56.78 185 VAL A CA 1
ATOM 1419 C C . VAL A 1 185 ? 3.745 -1.835 20.076 1.00 56.78 185 VAL A C 1
ATOM 1421 O O . VAL A 1 185 ? 3.081 -2.799 19.687 1.00 56.78 185 VAL A O 1
ATOM 1424 N N . PRO A 1 186 ? 3.361 -0.562 19.878 1.00 61.75 186 PRO A N 1
ATOM 1425 C CA . PRO A 1 186 ? 2.144 -0.235 19.155 1.00 61.75 186 PRO A CA 1
ATOM 1426 C C . PRO A 1 186 ? 2.280 -0.585 17.670 1.00 61.75 186 PRO A C 1
ATOM 1428 O O . PRO A 1 186 ? 3.359 -0.436 17.092 1.00 61.75 186 PRO A O 1
ATOM 1431 N N . PHE A 1 187 ? 1.194 -1.044 17.049 1.00 71.50 187 PHE A N 1
ATOM 1432 C CA . PHE A 1 187 ? 1.131 -1.276 15.604 1.00 71.50 187 PHE A CA 1
ATOM 1433 C C . PHE A 1 187 ? 0.370 -0.135 14.905 1.00 71.50 187 PHE A C 1
ATOM 1435 O O . PHE A 1 187 ? -0.496 0.492 15.521 1.00 71.50 187 PHE A O 1
ATOM 1442 N N . PRO A 1 188 ? 0.685 0.166 13.632 1.00 76.81 188 PRO A N 1
ATOM 1443 C CA . PRO A 1 188 ? 0.003 1.227 12.903 1.00 76.81 188 PRO A CA 1
ATOM 1444 C C . PRO A 1 188 ? -1.485 0.902 12.717 1.00 76.81 188 PRO A C 1
ATOM 1446 O O . PRO A 1 188 ? -1.856 -0.189 12.295 1.00 76.81 188 PRO A O 1
ATOM 1449 N N . THR A 1 189 ? -2.345 1.861 13.061 1.00 80.00 189 THR A N 1
ATOM 1450 C CA . THR A 1 189 ? -3.803 1.776 12.877 1.00 80.00 189 THR A CA 1
ATOM 1451 C C . THR A 1 189 ? -4.233 2.438 11.569 1.00 80.00 189 THR A C 1
ATOM 1453 O O . THR A 1 189 ? -3.487 3.227 10.987 1.00 80.00 189 THR A O 1
ATOM 1456 N N . SER A 1 190 ? -5.470 2.202 11.119 1.00 84.06 190 SER A N 1
ATOM 1457 C CA . SER A 1 190 ? -6.022 2.873 9.929 1.00 84.06 190 SER A CA 1
ATOM 1458 C C . SER A 1 190 ? -5.924 4.405 10.012 1.00 84.06 190 SER A C 1
ATOM 1460 O O . SER A 1 190 ? -5.548 5.042 9.034 1.00 84.06 190 SER A O 1
ATOM 1462 N N . ARG A 1 191 ? -6.131 5.006 11.193 1.00 80.62 191 ARG A N 1
ATOM 1463 C CA . ARG A 1 191 ? -5.952 6.455 11.425 1.00 80.62 191 ARG A CA 1
ATOM 1464 C C . ARG A 1 191 ? -4.495 6.911 11.242 1.00 80.62 191 ARG A C 1
ATOM 1466 O O . ARG A 1 191 ? -4.229 8.003 10.735 1.00 80.62 191 ARG A O 1
ATOM 1473 N N . MET A 1 192 ? -3.534 6.081 11.643 1.00 85.00 192 MET A N 1
ATOM 1474 C CA . MET A 1 192 ? -2.109 6.351 11.420 1.00 85.00 192 MET A CA 1
ATOM 1475 C C . MET A 1 192 ? -1.760 6.253 9.927 1.00 85.00 192 MET A C 1
ATOM 1477 O O . MET A 1 192 ? -1.038 7.107 9.408 1.00 85.00 192 MET A O 1
ATOM 1481 N N . HIS A 1 193 ? -2.342 5.287 9.213 1.00 90.00 193 HIS A N 1
ATOM 1482 C CA . HIS A 1 193 ? -2.231 5.174 7.757 1.00 90.00 193 HIS A CA 1
ATOM 1483 C C . HIS A 1 193 ? -2.844 6.382 7.022 1.00 90.00 193 HIS A C 1
ATOM 1485 O O . HIS A 1 193 ? -2.214 6.909 6.108 1.00 90.00 193 HIS A O 1
ATOM 1491 N N . GLU A 1 194 ? -3.995 6.911 7.458 1.00 88.94 194 GLU A N 1
ATOM 1492 C CA . GLU A 1 194 ? -4.574 8.158 6.912 1.00 88.94 194 GLU A CA 1
ATOM 1493 C C . GLU A 1 194 ? -3.611 9.350 7.058 1.00 88.94 194 GLU A C 1
ATOM 1495 O O . GLU A 1 194 ? -3.462 10.167 6.147 1.00 88.94 194 GLU A O 1
ATOM 1500 N N . SER A 1 195 ? -2.874 9.423 8.170 1.00 87.00 195 SER A N 1
ATOM 1501 C CA . SER A 1 195 ? -1.849 10.460 8.362 1.00 87.00 195 SER A CA 1
ATOM 1502 C C . SER A 1 195 ? -0.682 10.314 7.373 1.00 87.00 195 SER A C 1
ATOM 1504 O O . SER A 1 195 ? -0.146 11.315 6.887 1.00 87.00 195 SER A O 1
ATOM 1506 N N . ALA A 1 196 ? -0.306 9.079 7.023 1.00 92.00 196 ALA A N 1
ATOM 1507 C CA . ALA A 1 196 ? 0.725 8.805 6.022 1.00 92.00 196 ALA A CA 1
ATOM 1508 C C . ALA A 1 196 ? 0.284 9.193 4.597 1.00 92.00 196 ALA A C 1
ATOM 1510 O O . ALA A 1 196 ? 1.103 9.718 3.836 1.00 92.00 196 ALA A O 1
ATOM 1511 N N . VAL A 1 197 ? -1.003 9.039 4.260 1.00 92.19 197 VAL A N 1
ATOM 1512 C CA . VAL A 1 197 ? -1.577 9.506 2.982 1.00 92.19 197 VAL A CA 1
ATOM 1513 C C . VAL A 1 197 ? -1.355 11.011 2.791 1.00 92.19 197 VAL A C 1
ATOM 1515 O O . VAL A 1 197 ? -0.926 11.457 1.725 1.00 92.19 197 VAL A O 1
ATOM 1518 N N . GLY A 1 198 ? -1.555 11.813 3.842 1.00 90.06 198 GLY A N 1
ATOM 1519 C CA . GLY A 1 198 ? -1.290 13.255 3.796 1.00 90.06 198 GLY A CA 1
ATOM 1520 C C . GLY A 1 198 ? 0.175 13.595 3.483 1.00 90.06 198 GLY A C 1
ATOM 1521 O O . GLY A 1 198 ? 0.456 14.527 2.724 1.00 90.06 198 GLY A O 1
ATOM 1522 N N . ALA A 1 199 ? 1.123 12.823 4.022 1.00 91.56 199 ALA A N 1
ATOM 1523 C CA . ALA A 1 199 ? 2.548 12.993 3.735 1.00 91.56 199 ALA A CA 1
ATOM 1524 C C . ALA A 1 199 ? 2.899 12.617 2.284 1.00 91.56 199 ALA A C 1
ATOM 1526 O O . ALA A 1 199 ? 3.628 13.360 1.624 1.00 91.56 199 ALA A O 1
ATOM 1527 N N . CYS A 1 200 ? 2.328 11.518 1.789 1.00 91.38 200 CYS A N 1
ATOM 1528 C CA . CYS A 1 200 ? 2.445 11.041 0.410 1.00 91.38 200 CYS A CA 1
ATOM 1529 C C . CYS A 1 200 ? 1.965 12.095 -0.596 1.00 91.38 200 CYS A C 1
ATOM 1531 O O . CYS A 1 200 ? 2.718 12.551 -1.460 1.00 91.38 200 CYS A O 1
ATOM 1533 N N . ARG A 1 201 ? 0.739 12.592 -0.404 1.00 91.06 201 ARG A N 1
ATOM 1534 C CA . ARG A 1 201 ? 0.152 13.657 -1.230 1.00 91.06 201 ARG A CA 1
ATOM 1535 C C . ARG A 1 201 ? 0.991 14.933 -1.222 1.00 91.06 201 ARG A C 1
ATOM 1537 O O . ARG A 1 201 ? 1.162 15.560 -2.262 1.00 91.06 201 ARG A O 1
ATOM 1544 N N . HIS A 1 202 ? 1.556 15.312 -0.074 1.00 90.81 202 HIS A N 1
ATOM 1545 C CA . HIS A 1 202 ? 2.436 16.478 0.004 1.00 90.81 202 HIS A CA 1
ATOM 1546 C C . HIS A 1 202 ? 3.735 16.291 -0.794 1.00 90.81 202 HIS A C 1
ATOM 1548 O O . HIS A 1 202 ? 4.186 17.232 -1.444 1.00 90.81 202 HIS A O 1
ATOM 1554 N N . ALA A 1 203 ? 4.325 15.092 -0.772 1.00 90.31 203 ALA A N 1
ATOM 1555 C CA . ALA A 1 203 ? 5.511 14.784 -1.567 1.00 90.31 203 ALA A CA 1
ATOM 1556 C C . ALA A 1 203 ? 5.224 14.892 -3.075 1.00 90.31 203 ALA A C 1
ATOM 1558 O O . ALA A 1 203 ? 5.983 15.547 -3.790 1.00 90.31 203 ALA A O 1
ATOM 1559 N N . LEU A 1 204 ? 4.094 14.338 -3.534 1.00 88.75 204 LEU A N 1
ATOM 1560 C CA . LEU A 1 204 ? 3.644 14.478 -4.924 1.00 88.75 204 LEU A CA 1
ATOM 1561 C C . LEU A 1 204 ? 3.372 15.930 -5.308 1.00 88.75 204 LEU A C 1
ATOM 1563 O O . LEU A 1 204 ? 3.796 16.377 -6.368 1.00 88.75 204 LEU A O 1
ATOM 1567 N N . HIS A 1 205 ? 2.690 16.678 -4.441 1.00 90.12 205 HIS A N 1
ATOM 1568 C CA . HIS A 1 205 ? 2.398 18.084 -4.687 1.00 90.12 205 HIS A CA 1
ATOM 1569 C C . HIS A 1 205 ? 3.680 18.901 -4.885 1.00 90.12 205 HIS A C 1
ATOM 1571 O O . HIS A 1 205 ? 3.767 19.677 -5.833 1.00 90.12 205 HIS A O 1
ATOM 1577 N N . LEU A 1 206 ? 4.689 18.698 -4.030 1.00 90.38 206 LEU A N 1
ATOM 1578 C CA . LEU A 1 206 ? 5.980 19.371 -4.171 1.00 90.38 206 LEU A CA 1
ATOM 1579 C C . LEU A 1 206 ? 6.677 18.979 -5.475 1.00 90.38 206 LEU A C 1
ATOM 1581 O O . LEU A 1 206 ? 7.126 19.865 -6.197 1.00 90.38 206 LEU A O 1
ATOM 1585 N N . ALA A 1 207 ? 6.732 17.685 -5.801 1.00 86.56 207 ALA A N 1
ATOM 1586 C CA . ALA A 1 207 ? 7.330 17.222 -7.051 1.00 86.56 207 ALA A CA 1
ATOM 1587 C C . ALA A 1 207 ? 6.637 17.856 -8.273 1.00 86.56 207 ALA A C 1
ATOM 1589 O O . ALA A 1 207 ? 7.306 18.447 -9.118 1.00 86.56 207 ALA A O 1
ATOM 1590 N N . ASN A 1 208 ? 5.301 17.839 -8.313 1.00 84.19 208 ASN A N 1
ATOM 1591 C CA . ASN A 1 208 ? 4.510 18.445 -9.387 1.00 84.19 208 ASN A CA 1
ATOM 1592 C C . ASN A 1 208 ? 4.703 19.964 -9.473 1.00 84.19 208 ASN A C 1
ATOM 1594 O O . ASN A 1 208 ? 4.766 20.509 -10.573 1.00 84.19 208 ASN A O 1
ATOM 1598 N N . HIS A 1 209 ? 4.833 20.649 -8.334 1.00 88.06 209 HIS A N 1
ATOM 1599 C CA . HIS A 1 209 ? 5.106 22.082 -8.304 1.00 88.06 209 HIS A CA 1
ATOM 1600 C C . HIS A 1 209 ? 6.451 22.405 -8.972 1.00 88.06 209 HIS A C 1
ATOM 1602 O O . HIS A 1 209 ? 6.497 23.269 -9.846 1.00 88.06 209 HIS A O 1
ATOM 1608 N N . TYR A 1 210 ? 7.527 21.685 -8.631 1.00 87.31 210 TYR A N 1
ATOM 1609 C CA . TYR A 1 210 ? 8.839 21.870 -9.268 1.00 87.31 210 TYR A CA 1
ATOM 1610 C C . TYR A 1 210 ? 8.806 21.567 -10.772 1.00 87.31 210 TYR A C 1
ATOM 1612 O O . TYR A 1 210 ? 9.313 22.370 -11.554 1.00 87.31 210 TYR A O 1
ATOM 1620 N N . VAL A 1 211 ? 8.120 20.490 -11.186 1.00 82.38 211 VAL A N 1
ATOM 1621 C CA . VAL A 1 211 ? 7.896 20.171 -12.610 1.00 82.38 211 VAL A CA 1
ATOM 1622 C C . VAL A 1 211 ? 7.188 21.324 -13.323 1.00 82.38 211 VAL A C 1
ATOM 1624 O O . VAL A 1 211 ? 7.654 21.788 -14.360 1.00 82.38 211 VAL A O 1
ATOM 1627 N N . SER A 1 212 ? 6.083 21.823 -12.760 1.00 82.69 212 SER A N 1
ATOM 1628 C CA . SER A 1 212 ? 5.303 22.912 -13.362 1.00 82.69 212 SER A CA 1
ATOM 1629 C C . SER A 1 212 ? 6.066 24.238 -13.428 1.00 82.69 212 SER A C 1
ATOM 1631 O O . SER A 1 212 ? 5.832 25.042 -14.326 1.00 82.69 212 SER A O 1
ATOM 1633 N N . ALA A 1 213 ? 7.007 24.448 -12.504 1.00 85.88 213 ALA A N 1
ATOM 1634 C CA . ALA A 1 213 ? 7.887 25.608 -12.471 1.00 85.88 213 ALA A CA 1
ATOM 1635 C C . ALA A 1 213 ? 9.122 25.462 -13.382 1.00 85.88 213 ALA A C 1
ATOM 1637 O O . ALA A 1 213 ? 9.914 26.400 -13.465 1.00 85.88 213 ALA A O 1
ATOM 1638 N N . GLY A 1 214 ? 9.312 24.307 -14.036 1.00 81.00 214 GLY A N 1
ATOM 1639 C CA . GLY A 1 214 ? 10.491 24.020 -14.858 1.00 81.00 214 GLY A CA 1
ATOM 1640 C C . GLY A 1 214 ? 11.797 23.993 -14.058 1.00 81.00 214 GLY A C 1
ATOM 1641 O O . GLY A 1 214 ? 12.847 24.336 -14.594 1.00 81.00 214 GLY A O 1
ATOM 1642 N N . GLN A 1 215 ? 11.726 23.659 -12.768 1.00 82.44 215 GLN A N 1
ATOM 1643 C CA . GLN A 1 215 ? 12.868 23.627 -11.856 1.00 82.44 215 GLN A CA 1
ATOM 1644 C C . GLN A 1 215 ? 13.324 22.193 -11.595 1.00 82.44 215 GLN A C 1
ATOM 1646 O O . GLN A 1 215 ? 12.507 21.270 -11.563 1.00 82.44 215 GLN A O 1
ATOM 1651 N N . ASP A 1 216 ? 14.621 22.028 -11.324 1.00 81.12 216 ASP A N 1
ATOM 1652 C CA . ASP A 1 216 ? 15.158 20.760 -10.837 1.00 81.12 216 ASP A CA 1
ATOM 1653 C C . ASP A 1 216 ? 14.452 20.344 -9.546 1.00 81.12 216 ASP A C 1
ATOM 1655 O O . ASP A 1 216 ? 14.257 21.137 -8.619 1.00 81.12 216 ASP A O 1
ATOM 1659 N N . ILE A 1 217 ? 14.055 19.076 -9.493 1.00 83.81 217 ILE A N 1
ATOM 1660 C CA . ILE A 1 217 ? 13.271 18.537 -8.387 1.00 83.81 217 ILE A CA 1
ATOM 1661 C C . ILE A 1 217 ? 14.245 18.049 -7.309 1.00 83.81 217 ILE A C 1
ATOM 1663 O O . ILE A 1 217 ? 15.013 17.120 -7.564 1.00 83.81 217 ILE A O 1
ATOM 1667 N N . PRO A 1 218 ? 14.213 18.603 -6.083 1.00 87.94 218 PRO A N 1
ATOM 1668 C CA . PRO A 1 218 ? 15.092 18.172 -5.002 1.00 87.94 218 PRO A CA 1
ATOM 1669 C C . PRO A 1 218 ? 14.562 16.876 -4.366 1.00 87.94 218 PRO A C 1
ATOM 1671 O O . PRO A 1 218 ? 14.074 16.886 -3.230 1.00 87.94 218 PRO A O 1
ATOM 1674 N N . TYR A 1 219 ? 14.620 15.763 -5.109 1.00 85.50 219 TYR A N 1
ATOM 1675 C CA . TYR A 1 219 ? 14.032 14.480 -4.711 1.00 85.50 219 TYR A CA 1
ATOM 1676 C C . TYR A 1 219 ? 14.498 14.031 -3.329 1.00 85.50 219 TYR A C 1
ATOM 1678 O O . TYR A 1 219 ? 13.653 13.695 -2.504 1.00 85.50 219 TYR A O 1
ATOM 1686 N N . ASP A 1 220 ? 15.791 14.122 -3.021 1.00 85.56 220 ASP A N 1
ATOM 1687 C CA . ASP A 1 220 ? 16.320 13.723 -1.711 1.00 85.56 220 ASP A CA 1
ATOM 1688 C C . ASP A 1 220 ? 15.637 14.464 -0.557 1.00 85.56 220 ASP A C 1
ATOM 1690 O O . ASP A 1 220 ? 15.194 13.850 0.413 1.00 85.56 220 ASP A O 1
ATOM 1694 N N . ALA A 1 221 ? 15.458 15.782 -0.685 1.00 88.81 221 ALA A N 1
ATOM 1695 C CA . ALA A 1 221 ? 14.821 16.592 0.348 1.00 88.81 221 ALA A CA 1
ATOM 1696 C C . ALA A 1 221 ? 13.317 16.296 0.478 1.00 88.81 221 ALA A C 1
ATOM 1698 O O . ALA A 1 221 ? 12.765 16.350 1.583 1.00 88.81 221 ALA A O 1
ATOM 1699 N N . ILE A 1 222 ? 12.642 16.000 -0.638 1.00 92.19 222 ILE A N 1
ATOM 1700 C CA . ILE A 1 222 ? 11.223 15.616 -0.653 1.00 92.19 222 ILE A CA 1
ATOM 1701 C C . ILE A 1 222 ? 11.048 14.241 0.005 1.00 92.19 222 ILE A C 1
ATOM 1703 O O . ILE A 1 222 ? 10.214 14.089 0.900 1.00 92.19 222 ILE A O 1
ATOM 1707 N N . LEU A 1 223 ? 11.866 13.263 -0.383 1.00 91.62 223 LEU A N 1
ATOM 1708 C CA . LEU A 1 223 ? 11.821 11.886 0.104 1.00 91.62 223 LEU A CA 1
ATOM 1709 C C . LEU A 1 223 ? 12.237 11.779 1.578 1.00 91.62 223 LEU A C 1
ATOM 1711 O O . LEU A 1 223 ? 11.646 11.004 2.326 1.00 91.62 223 LEU A O 1
ATOM 1715 N N . ASP A 1 224 ? 13.181 12.599 2.043 1.00 92.00 224 ASP A N 1
ATOM 1716 C CA . ASP A 1 224 ? 13.529 12.694 3.466 1.00 92.00 224 ASP A CA 1
ATOM 1717 C C . ASP A 1 224 ? 12.395 13.276 4.311 1.00 92.00 224 ASP A C 1
ATOM 1719 O O . ASP A 1 224 ? 12.156 12.831 5.437 1.00 92.00 224 ASP A O 1
ATOM 1723 N N . LYS A 1 225 ? 11.674 14.276 3.789 1.00 93.00 225 LYS A N 1
ATOM 1724 C CA . LYS A 1 225 ? 10.490 14.821 4.466 1.00 93.00 225 LYS A CA 1
ATOM 1725 C C . LYS A 1 225 ? 9.356 13.804 4.503 1.00 93.00 225 LYS A C 1
ATOM 1727 O O . LYS A 1 225 ? 8.702 13.702 5.542 1.00 93.00 225 LYS A O 1
ATOM 1732 N N . LEU A 1 226 ? 9.146 13.068 3.409 1.00 93.25 226 LEU A N 1
ATOM 1733 C CA . LEU A 1 226 ? 8.196 11.960 3.356 1.00 93.25 226 LEU A CA 1
ATOM 1734 C C . LEU A 1 226 ? 8.528 10.949 4.454 1.00 93.25 226 LEU A C 1
ATOM 1736 O O . LEU A 1 226 ? 7.710 10.763 5.349 1.00 93.25 226 LEU A O 1
ATOM 1740 N N . PHE A 1 227 ? 9.757 10.422 4.456 1.00 93.19 227 PHE A N 1
ATOM 1741 C CA . PHE A 1 227 ? 10.232 9.460 5.449 1.00 93.19 227 PHE A CA 1
ATOM 1742 C C . PHE A 1 227 ? 10.034 9.944 6.885 1.00 93.19 227 PHE A C 1
ATOM 1744 O O . PHE A 1 227 ? 9.477 9.222 7.700 1.00 93.19 227 PHE A O 1
ATOM 1751 N N . LYS A 1 228 ? 10.445 11.175 7.218 1.00 91.69 228 LYS A N 1
ATOM 1752 C CA . LYS A 1 228 ? 10.309 11.701 8.588 1.00 91.69 228 LYS A CA 1
ATOM 1753 C C . LYS A 1 228 ? 8.851 11.761 9.041 1.00 91.69 228 LYS A C 1
ATOM 1755 O O . LYS A 1 228 ? 8.553 11.423 10.184 1.00 91.69 228 LYS A O 1
ATOM 1760 N N . ARG A 1 229 ? 7.944 12.195 8.159 1.00 91.44 229 ARG A N 1
ATOM 1761 C CA . ARG A 1 229 ? 6.511 12.299 8.473 1.00 91.44 229 ARG A CA 1
ATOM 1762 C C . ARG A 1 229 ? 5.860 10.928 8.599 1.00 91.44 229 ARG A C 1
ATOM 1764 O O . ARG A 1 229 ? 5.074 10.721 9.516 1.00 91.44 229 ARG A O 1
ATOM 1771 N N . THR A 1 230 ? 6.197 9.993 7.718 1.00 90.50 230 THR A N 1
ATOM 1772 C CA . THR A 1 230 ? 5.617 8.647 7.748 1.00 90.50 230 THR A CA 1
ATOM 1773 C C . THR A 1 230 ? 6.214 7.801 8.863 1.00 90.50 230 THR A C 1
ATOM 1775 O O . THR A 1 230 ? 5.469 7.098 9.530 1.00 90.50 230 THR A O 1
ATOM 1778 N N . ALA A 1 231 ? 7.504 7.942 9.174 1.00 88.50 231 ALA A N 1
ATOM 1779 C CA . ALA A 1 231 ? 8.129 7.265 10.310 1.00 88.50 231 ALA A CA 1
ATOM 1780 C C . ALA A 1 231 ? 7.491 7.681 11.641 1.00 88.50 231 ALA A C 1
ATOM 1782 O O . ALA A 1 231 ? 7.276 6.836 12.507 1.00 88.50 231 ALA A O 1
ATOM 1783 N N . ALA A 1 232 ? 7.137 8.963 11.782 1.00 84.94 232 ALA A N 1
ATOM 1784 C CA . ALA A 1 232 ? 6.414 9.468 12.947 1.00 84.94 232 ALA A CA 1
ATOM 1785 C C . ALA A 1 232 ? 4.965 8.952 13.032 1.00 84.94 232 ALA A C 1
ATOM 1787 O O . ALA A 1 232 ? 4.426 8.859 14.130 1.00 84.94 232 ALA A O 1
ATOM 1788 N N . ALA A 1 233 ? 4.340 8.633 11.895 1.00 85.56 233 ALA A N 1
ATOM 1789 C CA . ALA A 1 233 ? 2.954 8.180 11.844 1.00 85.56 233 ALA A CA 1
ATOM 1790 C C . ALA A 1 233 ? 2.814 6.661 11.986 1.00 85.56 233 ALA A C 1
ATOM 1792 O O . ALA A 1 233 ? 1.971 6.215 12.746 1.00 85.56 233 ALA A O 1
ATOM 1793 N N . VAL A 1 234 ? 3.606 5.870 11.258 1.00 85.56 234 VAL A N 1
ATOM 1794 C CA . VAL A 1 234 ? 3.401 4.416 11.094 1.00 85.56 234 VAL A CA 1
ATOM 1795 C C . VAL A 1 234 ? 4.650 3.569 11.379 1.00 85.56 234 VAL A C 1
ATOM 1797 O O . VAL A 1 234 ? 4.606 2.348 11.256 1.00 85.56 234 VAL A O 1
ATOM 1800 N N . GLY A 1 235 ? 5.755 4.194 11.796 1.00 84.06 235 GLY A N 1
ATOM 1801 C CA . GLY A 1 235 ? 6.998 3.512 12.163 1.00 84.06 235 GLY A CA 1
ATOM 1802 C C . GLY A 1 235 ? 8.078 3.525 11.076 1.00 84.06 235 GLY A C 1
ATOM 1803 O O . GLY A 1 235 ? 7.816 3.742 9.892 1.00 84.06 235 GLY A O 1
ATOM 1804 N N . GLY A 1 236 ? 9.328 3.324 11.507 1.00 83.81 236 GLY A N 1
ATOM 1805 C CA . GLY A 1 236 ? 10.523 3.481 10.669 1.00 83.81 236 GLY A CA 1
ATOM 1806 C C . GLY A 1 236 ? 10.671 2.439 9.558 1.00 83.81 236 GLY A C 1
ATOM 1807 O O . GLY A 1 236 ? 11.088 2.800 8.459 1.00 83.81 236 GLY A O 1
ATOM 1808 N N . ASP A 1 237 ? 10.296 1.185 9.816 1.00 82.38 237 ASP A N 1
ATOM 1809 C CA . ASP A 1 237 ? 10.422 0.097 8.836 1.00 82.38 237 ASP A CA 1
ATOM 1810 C C . ASP A 1 237 ? 9.537 0.378 7.613 1.00 82.38 237 ASP A C 1
ATOM 1812 O O . ASP A 1 237 ? 10.041 0.560 6.507 1.00 82.38 237 ASP A O 1
ATOM 1816 N N . LEU A 1 238 ? 8.233 0.582 7.841 1.00 87.62 238 LEU A N 1
ATOM 1817 C CA . LEU A 1 238 ? 7.280 0.950 6.790 1.00 87.62 238 LEU A CA 1
ATOM 1818 C C . LEU A 1 238 ? 7.705 2.238 6.074 1.00 87.62 238 LEU A C 1
ATOM 1820 O O . LEU A 1 238 ? 7.646 2.321 4.851 1.00 87.62 238 LEU A O 1
ATOM 1824 N N . ALA A 1 239 ? 8.168 3.249 6.813 1.00 88.75 239 ALA A N 1
ATOM 1825 C CA . ALA A 1 239 ? 8.629 4.493 6.207 1.00 88.75 239 ALA A CA 1
ATOM 1826 C C . ALA A 1 239 ? 9.843 4.301 5.285 1.00 88.75 239 ALA A C 1
ATOM 1828 O O . ALA A 1 239 ? 9.946 5.006 4.281 1.00 88.75 239 ALA A O 1
ATOM 1829 N N . THR A 1 240 ? 10.741 3.365 5.599 1.00 85.75 240 THR A N 1
ATOM 1830 C CA . THR A 1 240 ? 11.912 3.038 4.771 1.00 85.75 240 THR A CA 1
ATOM 1831 C C . THR A 1 240 ? 11.483 2.391 3.458 1.00 85.75 240 THR A C 1
ATOM 1833 O O . THR A 1 240 ? 11.928 2.813 2.385 1.00 85.75 240 THR A O 1
ATOM 1836 N N . ASP A 1 241 ? 10.568 1.427 3.531 1.00 83.56 241 ASP A N 1
ATOM 1837 C CA . ASP A 1 241 ? 10.039 0.734 2.355 1.00 83.56 241 ASP A CA 1
ATOM 1838 C C . ASP A 1 241 ? 9.204 1.683 1.487 1.00 83.56 241 ASP A C 1
ATOM 1840 O O . ASP A 1 241 ? 9.368 1.732 0.268 1.00 83.56 241 ASP A O 1
ATOM 1844 N N . LEU A 1 242 ? 8.415 2.561 2.112 1.00 88.31 242 LEU A N 1
ATOM 1845 C CA . LEU A 1 242 ? 7.682 3.618 1.419 1.00 88.31 242 LEU A CA 1
ATOM 1846 C C . LEU A 1 242 ? 8.615 4.641 0.760 1.00 88.31 242 LEU A C 1
ATOM 1848 O O . LEU A 1 242 ? 8.371 5.043 -0.378 1.00 88.31 242 LEU A O 1
ATOM 1852 N N . LYS A 1 243 ? 9.695 5.067 1.434 1.00 88.62 243 LYS A N 1
ATOM 1853 C CA . LYS A 1 243 ? 10.708 5.954 0.836 1.00 88.62 243 LYS A CA 1
ATOM 1854 C C . LYS A 1 243 ? 11.324 5.285 -0.391 1.00 88.62 243 LYS A C 1
ATOM 1856 O O . LYS A 1 243 ? 11.490 5.944 -1.416 1.00 88.62 243 LYS A O 1
ATOM 1861 N N . SER A 1 244 ? 11.618 3.989 -0.314 1.00 82.44 244 SER A N 1
ATOM 1862 C CA . SER A 1 244 ? 12.154 3.210 -1.436 1.00 82.44 244 SER A CA 1
ATOM 1863 C C . SER A 1 244 ? 11.156 3.127 -2.594 1.00 82.44 244 SER A C 1
ATOM 1865 O O . SER A 1 244 ? 11.521 3.436 -3.729 1.00 82.44 244 SER A O 1
ATOM 1867 N N . PHE A 1 245 ? 9.884 2.831 -2.311 1.00 83.31 245 PHE A N 1
ATOM 1868 C CA . PHE A 1 245 ? 8.793 2.847 -3.292 1.00 83.31 245 PHE A CA 1
ATOM 1869 C C . PHE A 1 245 ? 8.687 4.206 -4.001 1.00 83.31 245 PHE A C 1
ATOM 1871 O O . PHE A 1 245 ? 8.693 4.288 -5.229 1.00 83.31 245 PHE A O 1
ATOM 1878 N N . TYR A 1 246 ? 8.691 5.296 -3.236 1.00 86.00 246 TYR A N 1
ATOM 1879 C CA . TYR A 1 246 ? 8.638 6.655 -3.768 1.00 86.00 246 TYR A CA 1
ATOM 1880 C C . TYR A 1 246 ? 9.905 7.075 -4.518 1.00 86.00 246 TYR A C 1
ATOM 1882 O O . TYR A 1 246 ? 9.819 7.844 -5.471 1.00 86.00 246 TYR A O 1
ATOM 1890 N N . THR A 1 247 ? 11.073 6.560 -4.139 1.00 83.75 247 THR A N 1
ATOM 1891 C CA . THR A 1 247 ? 12.318 6.760 -4.895 1.00 83.75 247 THR A CA 1
ATOM 1892 C C . THR A 1 247 ? 12.188 6.126 -6.282 1.00 83.75 247 THR A C 1
ATOM 1894 O O . THR A 1 247 ? 12.499 6.759 -7.290 1.00 83.75 247 THR A O 1
ATOM 1897 N N . CYS A 1 248 ? 11.635 4.912 -6.355 1.00 73.00 248 CYS A N 1
ATOM 1898 C CA . CYS A 1 248 ? 11.364 4.236 -7.625 1.00 73.00 248 CYS A CA 1
ATOM 1899 C C . CYS A 1 248 ? 10.305 4.972 -8.456 1.00 73.00 248 CYS A C 1
ATOM 1901 O O . CYS A 1 248 ? 10.427 5.057 -9.677 1.00 73.00 248 CYS A O 1
ATOM 1903 N N . MET A 1 249 ? 9.271 5.507 -7.804 1.00 78.06 249 MET A N 1
ATOM 1904 C CA . MET A 1 249 ? 8.142 6.155 -8.468 1.00 78.06 249 MET A CA 1
ATOM 1905 C C . MET A 1 249 ? 8.451 7.576 -8.950 1.00 78.06 249 MET A C 1
ATOM 1907 O O . MET A 1 249 ? 8.112 7.918 -10.077 1.00 78.06 249 MET A O 1
ATOM 1911 N N . LEU A 1 250 ? 9.074 8.404 -8.110 1.00 80.19 250 LEU A N 1
ATOM 1912 C CA . LEU A 1 250 ? 9.289 9.825 -8.377 1.00 80.19 250 LEU A CA 1
ATOM 1913 C C . LEU A 1 250 ? 10.668 10.118 -8.951 1.00 80.19 250 LEU A C 1
ATOM 1915 O O . LEU A 1 250 ? 10.761 10.766 -9.987 1.00 80.19 250 LEU A O 1
ATOM 1919 N N . HIS A 1 251 ? 11.729 9.647 -8.294 1.00 79.94 251 HIS A N 1
ATOM 1920 C CA . HIS A 1 251 ? 13.091 9.996 -8.693 1.00 79.94 251 HIS A CA 1
ATOM 1921 C C . HIS A 1 251 ? 13.470 9.281 -9.997 1.00 79.94 251 HIS A C 1
ATOM 1923 O O . HIS A 1 251 ? 13.822 9.920 -10.992 1.00 79.94 251 HIS A O 1
ATOM 1929 N N . TYR A 1 252 ? 13.317 7.956 -10.010 1.00 77.31 252 TYR A N 1
ATOM 1930 C CA . TYR A 1 252 ? 13.691 7.137 -11.161 1.00 77.31 252 TYR A CA 1
ATOM 1931 C C . TYR A 1 252 ? 12.570 6.980 -12.193 1.00 77.31 252 TYR A C 1
ATOM 1933 O O . TYR A 1 252 ? 12.854 6.647 -13.337 1.00 77.31 252 TYR A O 1
ATOM 1941 N N . LYS A 1 253 ? 11.301 7.209 -11.822 1.00 80.06 253 LYS A N 1
ATOM 1942 C CA . LYS A 1 253 ? 10.111 6.907 -12.651 1.00 80.06 253 LYS A CA 1
ATOM 1943 C C . LYS A 1 253 ? 10.026 5.454 -13.148 1.00 80.06 253 LYS A C 1
ATOM 1945 O O . LYS A 1 253 ? 9.233 5.135 -14.033 1.00 80.06 253 LYS A O 1
ATOM 1950 N N . ALA A 1 254 ? 10.792 4.559 -12.534 1.00 80.56 254 ALA A N 1
ATOM 1951 C CA . ALA A 1 254 ? 10.855 3.146 -12.866 1.00 80.56 254 ALA A CA 1
ATOM 1952 C C . ALA A 1 254 ? 9.482 2.469 -12.732 1.00 80.56 254 ALA A C 1
ATOM 1954 O O . ALA A 1 254 ? 9.035 1.794 -13.655 1.00 80.56 254 ALA A O 1
ATOM 1955 N N . ALA A 1 255 ? 8.774 2.701 -11.621 1.00 78.75 255 ALA A N 1
ATOM 1956 C CA . ALA A 1 255 ? 7.466 2.088 -11.384 1.00 78.75 255 ALA A CA 1
ATOM 1957 C C . ALA A 1 255 ? 6.364 2.585 -12.352 1.00 78.75 255 ALA A C 1
ATOM 1959 O O . ALA A 1 255 ? 5.682 1.744 -12.939 1.00 78.75 255 ALA A O 1
ATOM 1960 N N . PRO A 1 256 ? 6.195 3.901 -12.606 1.00 80.06 256 PRO A N 1
ATOM 1961 C CA . PRO A 1 256 ? 5.265 4.392 -13.626 1.00 80.06 256 PRO A CA 1
ATOM 1962 C C . PRO A 1 256 ? 5.517 3.817 -15.025 1.00 80.06 256 PRO A C 1
ATOM 1964 O O . PRO A 1 256 ? 4.577 3.378 -15.688 1.00 80.06 256 PRO A O 1
ATOM 1967 N N . LEU A 1 257 ? 6.780 3.770 -15.462 1.00 85.25 257 LEU A N 1
ATOM 1968 C CA . LEU A 1 257 ? 7.138 3.212 -16.767 1.00 85.25 257 LEU A CA 1
ATOM 1969 C C . LEU A 1 257 ? 6.876 1.700 -16.813 1.00 85.25 257 LEU A C 1
ATOM 1971 O O . LEU A 1 257 ? 6.286 1.213 -17.776 1.00 85.25 257 LEU A O 1
ATOM 1975 N N . ALA A 1 258 ? 7.212 0.967 -15.748 1.00 85.50 258 ALA A N 1
ATOM 1976 C CA . ALA A 1 258 ? 6.903 -0.455 -15.631 1.00 85.50 258 ALA A CA 1
ATOM 1977 C C . ALA A 1 258 ? 5.389 -0.712 -15.695 1.00 85.50 258 ALA A C 1
ATOM 1979 O O . ALA A 1 258 ? 4.941 -1.616 -16.396 1.00 85.50 258 ALA A O 1
ATOM 1980 N N . ARG A 1 259 ? 4.571 0.118 -15.036 1.00 82.44 259 ARG A N 1
ATOM 1981 C CA . ARG A 1 259 ? 3.107 0.021 -15.090 1.00 82.44 259 ARG A CA 1
ATOM 1982 C C . ARG A 1 259 ? 2.558 0.254 -16.502 1.00 82.44 259 ARG A C 1
ATOM 1984 O O . ARG A 1 259 ? 1.690 -0.507 -16.936 1.00 82.44 259 ARG A O 1
ATOM 1991 N N . ASN A 1 260 ? 3.067 1.264 -17.212 1.00 86.00 260 ASN A N 1
ATOM 1992 C CA . ASN A 1 260 ? 2.677 1.559 -18.596 1.00 86.00 260 ASN A CA 1
ATOM 1993 C C . ASN A 1 260 ? 2.942 0.359 -19.520 1.00 86.00 260 ASN A C 1
ATOM 1995 O O . ASN A 1 260 ? 2.097 0.009 -20.341 1.00 86.00 260 ASN A O 1
ATOM 1999 N N . ILE A 1 261 ? 4.087 -0.305 -19.353 1.00 89.38 261 ILE A N 1
ATOM 2000 C CA . ILE A 1 261 ? 4.460 -1.485 -20.138 1.00 89.38 261 ILE A CA 1
ATOM 2001 C C . ILE A 1 261 ? 3.628 -2.706 -19.726 1.00 89.38 261 ILE A C 1
ATOM 2003 O O . ILE A 1 261 ? 2.967 -3.313 -20.567 1.00 89.38 261 ILE A O 1
ATOM 2007 N N . ILE A 1 262 ? 3.613 -3.051 -18.436 1.00 89.56 262 ILE A N 1
ATOM 2008 C CA . ILE A 1 262 ? 3.068 -4.320 -17.940 1.00 89.56 262 ILE A CA 1
ATOM 2009 C C . ILE A 1 262 ? 1.539 -4.328 -17.883 1.00 89.56 262 ILE A C 1
ATOM 2011 O O . ILE A 1 262 ? 0.915 -5.254 -18.405 1.00 89.56 262 ILE A O 1
ATOM 2015 N N . LEU A 1 263 ? 0.922 -3.317 -17.264 1.00 83.06 263 LEU A N 1
ATOM 2016 C CA . LEU A 1 263 ? -0.527 -3.299 -17.035 1.00 83.06 263 LEU A CA 1
ATOM 2017 C C . LEU A 1 263 ? -1.280 -2.617 -18.176 1.00 83.06 263 LEU A C 1
ATOM 2019 O O . LEU A 1 263 ? -2.316 -3.115 -18.617 1.00 83.06 263 LEU A O 1
ATOM 2023 N N . GLU A 1 264 ? -0.764 -1.490 -18.671 1.00 84.56 264 GLU A N 1
ATOM 2024 C CA . GLU A 1 264 ? -1.445 -0.721 -19.721 1.00 84.56 264 GLU A CA 1
ATOM 2025 C C . GLU A 1 264 ? -1.124 -1.221 -21.136 1.00 84.56 264 GLU A C 1
ATOM 2027 O O . GLU A 1 264 ? -1.869 -0.925 -22.068 1.00 84.56 264 GLU A O 1
ATOM 2032 N N . GLY A 1 265 ? -0.061 -2.016 -21.306 1.00 85.12 265 GLY A N 1
ATOM 2033 C CA . GLY A 1 265 ? 0.330 -2.568 -22.603 1.00 85.12 265 GLY A CA 1
ATOM 2034 C C . GLY A 1 265 ? 0.833 -1.518 -23.591 1.00 85.12 265 GLY A C 1
ATOM 2035 O O . GLY A 1 265 ? 0.757 -1.743 -24.796 1.00 85.12 265 GLY A O 1
ATOM 2036 N N . LYS A 1 266 ? 1.362 -0.386 -23.108 1.00 85.62 266 LYS A N 1
ATOM 2037 C CA . LYS A 1 266 ? 1.975 0.684 -23.917 1.00 85.62 266 LYS A CA 1
ATOM 2038 C C . LYS A 1 266 ? 3.362 0.288 -24.440 1.00 85.62 266 LYS A C 1
ATOM 2040 O O . LYS A 1 266 ? 4.303 1.072 -24.403 1.00 85.62 266 LYS A O 1
ATOM 2045 N N . ILE A 1 267 ? 3.485 -0.952 -24.904 1.00 79.00 267 ILE A N 1
ATOM 2046 C CA . ILE A 1 267 ? 4.732 -1.538 -25.400 1.00 79.00 267 ILE A CA 1
ATOM 2047 C C . ILE A 1 267 ? 5.177 -0.912 -26.725 1.00 79.00 267 ILE A C 1
ATOM 2049 O O . ILE A 1 267 ? 6.364 -0.912 -27.003 1.00 79.00 267 ILE A O 1
ATOM 2053 N N . ASP A 1 268 ? 4.251 -0.325 -27.489 1.00 78.00 268 ASP A N 1
ATOM 2054 C CA . ASP A 1 268 ? 4.519 0.330 -28.778 1.00 78.00 268 ASP A CA 1
ATOM 2055 C C . ASP A 1 268 ? 4.449 1.873 -28.690 1.00 78.00 268 ASP A C 1
ATOM 2057 O O . ASP A 1 268 ? 4.492 2.567 -29.707 1.00 78.00 268 ASP A O 1
ATOM 2061 N N . ASP A 1 269 ? 4.303 2.435 -27.483 1.00 83.56 269 ASP A N 1
ATOM 2062 C CA . ASP A 1 269 ? 4.203 3.884 -27.282 1.00 83.56 269 ASP A CA 1
ATOM 2063 C C . ASP A 1 269 ? 5.595 4.528 -27.326 1.00 83.56 269 ASP A C 1
ATOM 2065 O O . ASP A 1 269 ? 6.394 4.407 -26.393 1.00 83.56 269 ASP A O 1
ATOM 2069 N N . ALA A 1 270 ? 5.878 5.246 -28.414 1.00 81.38 270 ALA A N 1
ATOM 2070 C CA . ALA A 1 270 ? 7.171 5.881 -28.642 1.00 81.38 270 ALA A CA 1
ATOM 2071 C C . ALA A 1 270 ? 7.593 6.832 -27.508 1.00 81.38 270 ALA A C 1
ATOM 2073 O O . ALA A 1 270 ? 8.786 6.936 -27.230 1.00 81.38 270 ALA A O 1
ATOM 2074 N N . ALA A 1 271 ? 6.658 7.507 -26.829 1.00 83.56 271 ALA A N 1
ATOM 2075 C CA . ALA A 1 271 ? 7.003 8.402 -25.725 1.00 83.56 271 ALA A CA 1
ATOM 2076 C C . ALA A 1 271 ? 7.502 7.612 -24.506 1.00 83.56 271 ALA A C 1
ATOM 2078 O O . ALA A 1 271 ? 8.542 7.942 -23.939 1.00 83.56 271 ALA A O 1
ATOM 2079 N N . VAL A 1 272 ? 6.801 6.528 -24.153 1.00 83.38 272 VAL A N 1
ATOM 2080 C CA . VAL A 1 272 ? 7.176 5.642 -23.038 1.00 83.38 272 VAL A CA 1
ATOM 2081 C C . VAL A 1 272 ? 8.519 4.969 -23.314 1.00 83.38 272 VAL A C 1
ATOM 2083 O O . VAL A 1 272 ? 9.395 4.943 -22.451 1.00 83.38 272 VAL A O 1
ATOM 2086 N N . ILE A 1 273 ? 8.703 4.452 -24.528 1.00 83.00 273 ILE A N 1
ATOM 2087 C CA . ILE A 1 273 ? 9.923 3.742 -24.916 1.00 83.00 273 ILE A CA 1
ATOM 2088 C C . ILE A 1 273 ? 11.133 4.684 -24.972 1.00 83.00 273 ILE A C 1
ATOM 2090 O O . ILE A 1 273 ? 12.213 4.313 -24.505 1.00 83.00 273 ILE A O 1
ATOM 2094 N N . ASN A 1 274 ? 10.963 5.913 -25.467 1.00 83.56 274 ASN A N 1
ATOM 2095 C CA . ASN A 1 274 ? 12.030 6.913 -25.458 1.00 83.56 274 ASN A CA 1
ATOM 2096 C C . ASN A 1 274 ? 12.411 7.345 -24.039 1.00 83.56 274 ASN A C 1
ATOM 2098 O O . ASN A 1 274 ? 13.601 7.468 -23.761 1.00 83.56 274 ASN A O 1
ATOM 2102 N N . GLU A 1 275 ? 11.446 7.497 -23.127 1.00 85.44 275 GLU A N 1
ATOM 2103 C CA . GLU A 1 275 ? 11.748 7.829 -21.730 1.00 85.44 275 GLU A CA 1
ATOM 2104 C C . GLU A 1 275 ? 12.517 6.693 -21.032 1.00 85.44 275 GLU A C 1
ATOM 2106 O O . GLU A 1 275 ? 13.480 6.954 -20.311 1.00 85.44 275 GLU A O 1
ATOM 2111 N N . ILE A 1 276 ? 12.172 5.423 -21.293 1.00 84.88 276 ILE A N 1
ATOM 2112 C CA . ILE A 1 276 ? 12.946 4.274 -20.788 1.00 84.88 276 ILE A CA 1
ATOM 2113 C C . ILE A 1 276 ? 14.372 4.293 -21.351 1.00 84.88 276 ILE A C 1
ATOM 2115 O O . ILE A 1 276 ? 15.328 4.093 -20.602 1.00 84.88 276 ILE A O 1
ATOM 2119 N N . ARG A 1 277 ? 14.527 4.545 -22.657 1.00 84.19 277 ARG A N 1
ATOM 2120 C CA . ARG A 1 277 ? 15.839 4.609 -23.317 1.00 84.19 277 ARG A CA 1
ATOM 2121 C C . ARG A 1 277 ? 16.710 5.722 -22.728 1.00 84.19 277 ARG A C 1
ATOM 2123 O O . ARG A 1 277 ? 17.876 5.481 -22.437 1.00 84.19 277 ARG A O 1
ATOM 2130 N N . GLU A 1 278 ? 16.143 6.907 -22.519 1.00 85.19 278 GLU A N 1
ATOM 2131 C CA . GLU A 1 278 ? 16.837 8.055 -21.928 1.00 85.19 278 GLU A CA 1
ATOM 2132 C C . GLU A 1 278 ? 17.293 7.767 -20.492 1.00 85.19 278 GLU A C 1
ATOM 2134 O O . GLU A 1 278 ? 18.440 8.027 -20.143 1.00 85.19 278 GLU A O 1
ATOM 2139 N N . ARG A 1 279 ? 16.419 7.177 -19.668 1.00 83.56 279 ARG A N 1
ATOM 2140 C CA . ARG A 1 279 ? 16.700 6.876 -18.254 1.00 83.56 279 ARG A CA 1
ATOM 2141 C C . ARG A 1 279 ? 17.683 5.726 -18.062 1.00 83.56 279 ARG A C 1
ATOM 2143 O O . ARG A 1 279 ? 18.459 5.743 -17.109 1.00 83.56 279 ARG A O 1
ATOM 2150 N N . LYS A 1 280 ? 17.639 4.728 -18.947 1.00 81.25 280 LYS A N 1
ATOM 2151 C CA . LYS A 1 280 ? 18.604 3.623 -18.972 1.00 81.25 280 LYS A CA 1
ATOM 2152 C C . LYS A 1 280 ? 19.985 4.107 -19.415 1.00 81.25 280 LYS A C 1
ATOM 2154 O O . LYS A 1 280 ? 20.990 3.630 -18.890 1.00 81.25 280 LYS A O 1
ATOM 2159 N N . GLY A 1 281 ? 20.026 5.029 -20.378 1.00 80.75 281 GLY A N 1
ATOM 2160 C CA . GLY A 1 281 ? 21.264 5.543 -20.951 1.00 80.75 281 GLY A CA 1
ATOM 2161 C C . GLY A 1 281 ? 22.203 4.412 -21.374 1.00 80.75 281 GLY A C 1
ATOM 2162 O O . GLY A 1 281 ? 21.772 3.424 -21.973 1.00 80.75 281 GLY A O 1
ATOM 2163 N N . ASN A 1 282 ? 23.482 4.541 -21.019 1.00 76.75 282 ASN A N 1
ATOM 2164 C CA . ASN A 1 282 ? 24.499 3.525 -21.310 1.00 76.75 282 ASN A CA 1
ATOM 2165 C C . ASN A 1 282 ? 24.806 2.606 -20.112 1.00 76.75 282 ASN A C 1
ATOM 2167 O O . ASN A 1 282 ? 25.703 1.768 -20.209 1.00 76.75 282 ASN A O 1
ATOM 2171 N N . GLY A 1 283 ? 24.095 2.758 -18.988 1.00 67.69 283 GLY A N 1
ATOM 2172 C CA . GLY A 1 283 ? 24.328 1.985 -17.763 1.00 67.69 283 GLY A CA 1
ATOM 2173 C C . GLY A 1 283 ? 25.663 2.290 -17.072 1.00 67.69 283 GLY A C 1
ATOM 2174 O O . GLY A 1 283 ? 26.186 1.441 -16.356 1.00 67.69 283 GLY A O 1
ATOM 2175 N N . LEU A 1 284 ? 26.237 3.471 -17.312 1.00 71.88 284 LEU A N 1
ATOM 2176 C CA . LEU A 1 284 ? 27.540 3.884 -16.784 1.00 71.88 284 LEU A CA 1
ATOM 2177 C C . LEU A 1 284 ? 27.408 4.774 -15.547 1.00 71.88 284 LEU A C 1
ATOM 2179 O O . LEU A 1 284 ? 28.308 4.786 -14.704 1.00 71.88 284 LEU A O 1
ATOM 2183 N N . SER A 1 285 ? 26.320 5.540 -15.438 1.00 80.38 285 SER A N 1
ATOM 2184 C CA . SER A 1 285 ? 26.084 6.389 -14.270 1.00 80.38 285 SER A CA 1
ATOM 2185 C C . SER A 1 285 ? 25.366 5.630 -13.152 1.00 80.38 285 SER A C 1
ATOM 2187 O O . SER A 1 285 ? 24.604 4.693 -13.392 1.00 80.38 285 SER A O 1
ATOM 2189 N N . ALA A 1 286 ? 25.574 6.062 -11.904 1.00 70.44 286 ALA A N 1
ATOM 2190 C CA . ALA A 1 286 ? 24.890 5.472 -10.754 1.00 70.44 286 ALA A CA 1
ATOM 2191 C C . ALA A 1 286 ? 23.358 5.569 -10.881 1.00 70.44 286 ALA A C 1
ATOM 2193 O O . ALA A 1 286 ? 22.655 4.638 -10.498 1.00 70.44 286 ALA A O 1
ATOM 2194 N N . ASP A 1 287 ? 22.839 6.655 -11.458 1.00 70.19 287 ASP A N 1
ATOM 2195 C CA . ASP A 1 287 ? 21.400 6.838 -11.654 1.00 70.19 287 ASP A CA 1
ATOM 2196 C C . ASP A 1 287 ? 20.834 5.950 -12.765 1.00 70.19 287 ASP A C 1
ATOM 2198 O O . ASP A 1 287 ? 19.740 5.418 -12.602 1.00 70.19 287 ASP A O 1
ATOM 2202 N N . GLU A 1 288 ? 21.587 5.714 -13.843 1.00 78.50 288 GLU A N 1
ATOM 2203 C CA . GLU A 1 288 ? 21.221 4.763 -14.905 1.00 78.50 288 GLU A CA 1
ATOM 2204 C C . GLU A 1 288 ? 21.170 3.320 -14.376 1.00 78.50 288 GLU A C 1
ATOM 2206 O O . GLU A 1 288 ? 20.231 2.568 -14.661 1.00 78.50 288 GLU A O 1
ATOM 2211 N N . MET A 1 289 ? 22.157 2.934 -13.560 1.00 73.50 289 MET A N 1
ATOM 2212 C CA . MET A 1 289 ? 22.195 1.619 -12.910 1.00 73.50 289 MET A CA 1
ATOM 2213 C C . MET A 1 289 ? 21.043 1.459 -11.911 1.00 73.50 289 MET A C 1
ATOM 2215 O O . MET A 1 289 ? 20.347 0.443 -11.921 1.00 73.50 289 MET A O 1
ATOM 2219 N N . ASN A 1 290 ? 20.796 2.477 -11.080 1.00 73.62 290 ASN A N 1
ATOM 2220 C CA . ASN A 1 290 ? 19.696 2.468 -10.119 1.00 73.62 290 ASN A CA 1
ATOM 2221 C C . ASN A 1 290 ? 18.336 2.429 -10.822 1.00 73.62 290 ASN A C 1
ATOM 2223 O O . ASN A 1 290 ? 17.472 1.653 -10.420 1.00 73.62 290 ASN A O 1
ATOM 2227 N N . PHE A 1 291 ? 18.142 3.209 -11.889 1.00 83.81 291 PHE A N 1
ATOM 2228 C CA . PHE A 1 291 ? 16.939 3.130 -12.710 1.00 83.81 291 PHE A CA 1
ATOM 2229 C C . PHE A 1 291 ? 16.727 1.712 -13.238 1.00 83.81 291 PHE A C 1
ATOM 2231 O O . PHE A 1 291 ? 15.647 1.160 -13.048 1.00 83.81 291 PHE A O 1
ATOM 2238 N N . SER A 1 292 ? 17.753 1.112 -13.847 1.00 80.50 292 SER A N 1
ATOM 2239 C CA . SER A 1 292 ? 17.658 -0.211 -14.476 1.00 80.50 292 SER A CA 1
ATOM 2240 C C . SER A 1 292 ? 17.297 -1.306 -13.466 1.00 80.50 292 SER A C 1
ATOM 2242 O O . SER A 1 292 ? 16.381 -2.095 -13.715 1.00 80.50 292 SER A O 1
ATOM 2244 N N . ALA A 1 293 ? 17.924 -1.296 -12.286 1.00 77.38 293 ALA A N 1
ATOM 2245 C CA . ALA A 1 293 ? 17.590 -2.212 -11.196 1.00 77.38 293 ALA A CA 1
ATOM 2246 C C . ALA A 1 293 ? 16.151 -2.003 -10.690 1.00 77.38 293 ALA A C 1
ATOM 2248 O O . ALA A 1 293 ? 15.372 -2.948 -10.593 1.00 77.38 293 ALA A O 1
ATOM 2249 N N . ARG A 1 294 ? 15.738 -0.752 -10.437 1.00 80.12 294 ARG A N 1
ATOM 2250 C CA . ARG A 1 294 ? 14.380 -0.461 -9.941 1.00 80.12 294 ARG A CA 1
ATOM 2251 C C . ARG A 1 294 ? 13.291 -0.721 -10.972 1.00 80.12 294 ARG A C 1
ATOM 2253 O O . ARG A 1 294 ? 12.186 -1.112 -10.607 1.00 80.12 294 ARG A O 1
ATOM 2260 N N . PHE A 1 295 ? 13.580 -0.495 -12.247 1.00 85.38 295 PHE A N 1
ATOM 2261 C CA . PHE A 1 295 ? 12.670 -0.798 -13.347 1.00 85.38 295 PHE A CA 1
ATOM 2262 C C . PHE A 1 295 ? 12.472 -2.308 -13.479 1.00 85.38 295 PHE A C 1
ATOM 2264 O O . PHE A 1 295 ? 11.345 -2.762 -13.674 1.00 85.38 295 PHE A O 1
ATOM 2271 N N . THR A 1 296 ? 13.548 -3.071 -13.285 1.00 84.25 296 THR A N 1
ATOM 2272 C CA . THR A 1 296 ? 13.536 -4.535 -13.246 1.00 84.25 296 THR A CA 1
ATOM 2273 C C . THR A 1 296 ? 12.647 -5.068 -12.125 1.00 84.25 296 THR A C 1
ATOM 2275 O O . THR A 1 296 ? 11.696 -5.807 -12.404 1.00 84.25 296 THR A O 1
ATOM 2278 N N . ASP A 1 297 ? 12.875 -4.617 -10.889 1.00 79.00 297 ASP A N 1
ATOM 2279 C CA . ASP A 1 297 ? 12.055 -4.992 -9.730 1.00 79.00 297 ASP A CA 1
ATOM 2280 C C . ASP A 1 297 ? 10.574 -4.644 -9.960 1.00 79.00 297 ASP A C 1
ATOM 2282 O O . ASP A 1 297 ? 9.688 -5.481 -9.777 1.00 79.00 297 ASP A O 1
ATOM 2286 N N . ALA A 1 298 ? 10.294 -3.422 -10.431 1.00 81.81 298 ALA A N 1
ATOM 2287 C CA . ALA A 1 298 ? 8.931 -2.944 -10.648 1.00 81.81 298 ALA A CA 1
ATOM 2288 C C . ALA A 1 298 ? 8.194 -3.717 -11.754 1.00 81.81 298 ALA A C 1
ATOM 2290 O O . ALA A 1 298 ? 7.009 -4.022 -11.605 1.00 81.81 298 ALA A O 1
ATOM 2291 N N . CYS A 1 299 ? 8.871 -4.062 -12.856 1.00 87.56 299 CYS A N 1
ATOM 2292 C CA . CYS A 1 299 ? 8.283 -4.894 -13.906 1.00 87.56 299 CYS A CA 1
ATOM 2293 C C . CYS A 1 299 ? 7.914 -6.280 -13.367 1.00 87.56 299 CYS A C 1
ATOM 2295 O O . CYS A 1 299 ? 6.804 -6.753 -13.623 1.00 87.56 299 CYS A O 1
ATOM 2297 N N . GLY A 1 300 ? 8.803 -6.906 -12.588 1.00 84.19 300 GLY A N 1
ATOM 2298 C CA . GLY A 1 300 ? 8.530 -8.196 -11.952 1.00 84.19 300 GLY A CA 1
ATOM 2299 C C . GLY A 1 300 ? 7.388 -8.128 -10.930 1.00 84.19 300 GLY A C 1
ATOM 2300 O O . GLY A 1 300 ? 6.525 -9.008 -10.918 1.00 84.19 300 GLY A O 1
ATOM 2301 N N . ASP A 1 301 ? 7.311 -7.060 -10.133 1.00 79.31 301 ASP A N 1
ATOM 2302 C CA . ASP A 1 301 ? 6.246 -6.835 -9.147 1.00 79.31 301 ASP A CA 1
ATOM 2303 C C . ASP A 1 301 ? 4.867 -6.675 -9.796 1.00 79.31 301 ASP A C 1
ATOM 2305 O O . ASP A 1 301 ? 3.918 -7.372 -9.418 1.00 79.31 301 ASP A O 1
ATOM 2309 N N . TYR A 1 302 ? 4.745 -5.797 -10.798 1.00 84.00 302 TYR A N 1
ATOM 2310 C CA . TYR A 1 302 ? 3.479 -5.600 -11.506 1.00 84.00 302 TYR A CA 1
ATOM 2311 C C . TYR A 1 302 ? 3.066 -6.849 -12.287 1.00 84.00 302 TYR A C 1
ATOM 2313 O O . TYR A 1 302 ? 1.889 -7.216 -12.265 1.00 84.00 302 TYR A O 1
ATOM 2321 N N . ALA A 1 303 ? 4.016 -7.527 -12.942 1.00 89.50 303 ALA A N 1
ATOM 2322 C CA . ALA A 1 303 ? 3.719 -8.713 -13.736 1.00 89.50 303 ALA A CA 1
ATOM 2323 C C . ALA A 1 303 ? 3.273 -9.875 -12.846 1.00 89.50 303 ALA A C 1
ATOM 2325 O O . ALA A 1 303 ? 2.243 -10.486 -13.117 1.00 89.50 303 ALA A O 1
ATOM 2326 N N . SER A 1 304 ? 3.998 -10.156 -11.759 1.00 86.31 304 SER A N 1
ATOM 2327 C CA . SER A 1 304 ? 3.673 -11.258 -10.843 1.00 86.31 304 SER A CA 1
ATOM 2328 C C . SER A 1 304 ? 2.344 -11.033 -10.125 1.00 86.31 304 SER A C 1
ATOM 2330 O O . SER A 1 304 ? 1.544 -11.962 -10.030 1.00 86.31 304 SER A O 1
ATOM 2332 N N . SER A 1 305 ? 2.061 -9.801 -9.693 1.00 78.81 305 SER A N 1
ATOM 2333 C CA . SER A 1 305 ? 0.805 -9.460 -9.014 1.00 78.81 305 SER A CA 1
ATOM 2334 C C . SER A 1 305 ? -0.398 -9.580 -9.952 1.00 78.81 305 SER A C 1
ATOM 2336 O O . SER A 1 305 ? -1.389 -10.226 -9.608 1.00 78.81 305 SER A O 1
ATOM 2338 N N . ALA A 1 306 ? -0.306 -9.029 -11.167 1.00 81.56 306 ALA A N 1
ATOM 2339 C CA . ALA A 1 306 ? -1.372 -9.150 -12.159 1.00 81.56 306 ALA A CA 1
ATOM 2340 C C . ALA A 1 306 ? -1.571 -10.607 -12.609 1.00 81.56 306 ALA A C 1
ATOM 2342 O O . ALA A 1 306 ? -2.708 -11.065 -12.737 1.00 81.56 306 ALA A O 1
ATOM 2343 N N . MET A 1 307 ? -0.476 -11.350 -12.799 1.00 91.06 307 MET A N 1
ATOM 2344 C CA . MET A 1 307 ? -0.515 -12.759 -13.186 1.00 91.06 307 MET A CA 1
ATOM 2345 C C . MET A 1 307 ? -1.146 -13.621 -12.089 1.00 91.06 307 MET A C 1
ATOM 2347 O O . MET A 1 307 ? -1.984 -14.467 -12.388 1.00 91.06 307 MET A O 1
ATOM 2351 N N . ALA A 1 308 ? -0.813 -13.385 -10.817 1.00 85.69 308 ALA A N 1
ATOM 2352 C CA . ALA A 1 308 ? -1.421 -14.089 -9.690 1.00 85.69 308 ALA A CA 1
ATOM 2353 C C . ALA A 1 308 ? -2.940 -13.868 -9.633 1.00 85.69 308 ALA A C 1
ATOM 2355 O O . ALA A 1 308 ? -3.690 -14.823 -9.426 1.00 85.69 308 ALA A O 1
ATOM 235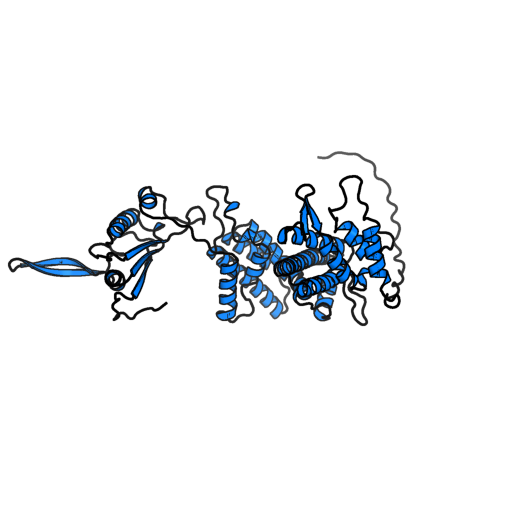6 N N . SER A 1 309 ? -3.403 -12.635 -9.860 1.00 80.00 309 SER A N 1
ATOM 2357 C CA . SER A 1 309 ? -4.834 -12.323 -9.946 1.00 80.00 309 SER A CA 1
ATOM 2358 C C . SER A 1 309 ? -5.509 -13.040 -11.118 1.00 80.00 309 SER A C 1
ATOM 2360 O O . SER A 1 309 ? -6.554 -13.658 -10.925 1.00 80.00 309 SER A O 1
ATOM 2362 N N . ALA A 1 310 ? -4.887 -13.037 -12.302 1.00 89.38 310 ALA A N 1
ATOM 2363 C CA . ALA A 1 310 ? -5.402 -13.715 -13.495 1.00 89.38 310 ALA A CA 1
ATOM 2364 C C . ALA A 1 310 ? -5.418 -15.252 -13.362 1.00 89.38 310 ALA A C 1
ATOM 2366 O O . ALA A 1 310 ? -6.276 -15.934 -13.920 1.00 89.38 310 ALA A O 1
ATOM 2367 N N . ILE A 1 311 ? -4.476 -15.823 -12.608 1.00 89.81 311 ILE A N 1
ATOM 2368 C CA . ILE A 1 311 ? -4.461 -17.250 -12.260 1.00 89.81 311 ILE A CA 1
ATOM 2369 C C . ILE A 1 311 ? -5.619 -17.579 -11.317 1.00 89.81 311 ILE A C 1
ATOM 2371 O O . ILE A 1 311 ? -6.358 -18.530 -11.566 1.00 89.81 311 ILE A O 1
ATOM 2375 N N . LYS A 1 312 ? -5.808 -16.779 -10.261 1.00 86.12 312 LYS A N 1
ATOM 2376 C CA . LYS A 1 312 ? -6.880 -16.982 -9.273 1.00 86.12 312 LYS A CA 1
ATOM 2377 C C . LYS A 1 312 ? -8.273 -16.861 -9.894 1.00 86.12 312 LYS A C 1
ATOM 2379 O O . LYS A 1 312 ? -9.178 -17.574 -9.473 1.00 86.12 312 LYS A O 1
ATOM 2384 N N . SER A 1 313 ? -8.442 -16.000 -10.899 1.00 88.31 313 SER A N 1
ATOM 2385 C CA . SER A 1 313 ? -9.696 -15.864 -11.650 1.00 88.31 313 SER A CA 1
ATOM 2386 C C . SER A 1 313 ? -9.871 -16.894 -12.773 1.00 88.31 313 SER A C 1
ATOM 2388 O O . SER A 1 313 ? -10.959 -16.981 -13.338 1.00 88.31 313 SER A O 1
ATOM 2390 N N . GLY A 1 314 ? -8.833 -17.669 -13.112 1.00 90.38 314 GLY A N 1
ATOM 2391 C CA . GLY A 1 314 ? -8.855 -18.604 -14.239 1.00 90.38 314 GLY A CA 1
ATOM 2392 C C . GLY A 1 314 ? -8.868 -17.931 -15.620 1.00 90.38 314 GLY A C 1
ATOM 2393 O O . GLY A 1 314 ? -9.237 -18.571 -16.602 1.00 90.38 314 GLY A O 1
ATOM 2394 N N . ASP A 1 315 ? -8.477 -16.658 -15.715 1.00 92.94 315 ASP A N 1
ATOM 2395 C CA . ASP A 1 315 ? -8.502 -15.879 -16.956 1.00 92.94 315 ASP A CA 1
ATOM 2396 C C . ASP A 1 315 ? -7.220 -16.087 -17.780 1.00 92.94 315 ASP A C 1
ATOM 2398 O O . ASP A 1 315 ? -6.210 -15.396 -17.615 1.00 92.94 315 ASP A O 1
ATOM 2402 N N . THR A 1 316 ? -7.248 -17.067 -18.684 1.00 92.81 316 THR A N 1
ATOM 2403 C CA . THR A 1 316 ? -6.104 -17.402 -19.549 1.00 92.81 316 THR A CA 1
ATOM 2404 C C . THR A 1 316 ? -5.782 -16.309 -20.576 1.00 92.81 316 THR A C 1
ATOM 2406 O O . THR A 1 316 ? -4.625 -16.170 -20.983 1.00 92.81 316 THR A O 1
ATOM 2409 N N . GLU A 1 317 ? -6.764 -15.513 -21.007 1.00 93.25 317 GLU A N 1
ATOM 2410 C CA . GLU A 1 317 ? -6.530 -14.428 -21.966 1.00 93.25 317 GLU A CA 1
ATOM 2411 C C . GLU A 1 317 ? -5.727 -13.303 -21.310 1.00 93.25 317 GLU A C 1
ATOM 2413 O O . GLU A 1 317 ? -4.711 -12.856 -21.854 1.00 93.25 317 GLU A O 1
ATOM 2418 N N . LEU A 1 318 ? -6.120 -12.916 -20.094 1.00 90.12 318 LEU A N 1
ATOM 2419 C CA . LEU A 1 318 ? -5.398 -11.935 -19.298 1.00 90.12 318 LEU A CA 1
ATOM 2420 C C . LEU A 1 318 ? -3.985 -12.417 -18.948 1.00 90.12 318 LEU A C 1
ATOM 2422 O O . LEU A 1 318 ? -3.036 -11.644 -19.083 1.00 90.12 318 LEU A O 1
ATOM 2426 N N . GLN A 1 319 ? -3.817 -13.694 -18.586 1.00 93.44 319 GLN A N 1
ATOM 2427 C CA . GLN A 1 319 ? -2.493 -14.294 -18.374 1.00 93.44 319 GLN A CA 1
ATOM 2428 C C . GLN A 1 319 ? -1.593 -14.140 -19.611 1.00 93.44 319 GLN A C 1
ATOM 2430 O O . GLN A 1 319 ? -0.466 -13.655 -19.508 1.00 93.44 319 GLN A O 1
ATOM 2435 N N . ASN A 1 320 ? -2.097 -14.487 -20.800 1.00 94.00 320 ASN A N 1
ATOM 2436 C CA . ASN A 1 320 ? -1.337 -14.368 -22.047 1.00 94.00 320 ASN A CA 1
ATOM 2437 C C . ASN A 1 320 ? -1.007 -12.909 -22.392 1.00 94.00 320 ASN A C 1
ATOM 2439 O O . ASN A 1 320 ? 0.088 -12.624 -22.881 1.00 94.00 320 ASN A O 1
ATOM 2443 N N . LYS A 1 321 ? -1.924 -11.974 -22.119 1.00 93.44 321 LYS A N 1
ATOM 2444 C CA . LYS A 1 321 ? -1.686 -10.537 -22.304 1.00 93.44 321 LYS A CA 1
ATOM 2445 C C . LYS A 1 321 ? -0.568 -10.031 -21.388 1.00 93.44 321 LYS A C 1
ATOM 2447 O O . LYS A 1 321 ? 0.337 -9.350 -21.865 1.00 93.44 321 LYS A O 1
ATOM 2452 N N . ILE A 1 322 ? -0.596 -10.400 -20.107 1.00 92.94 322 ILE A N 1
ATOM 2453 C CA . ILE A 1 322 ? 0.437 -10.023 -19.130 1.00 92.94 322 ILE A CA 1
ATOM 2454 C C . ILE A 1 322 ? 1.790 -10.607 -19.538 1.00 92.94 322 ILE A C 1
ATOM 2456 O O . ILE A 1 322 ? 2.776 -9.878 -19.571 1.00 92.94 322 ILE A O 1
ATOM 2460 N N . LEU A 1 323 ? 1.840 -11.886 -19.927 1.00 94.00 323 LEU A N 1
ATOM 2461 C CA . LEU A 1 323 ? 3.070 -12.535 -20.389 1.00 94.00 323 LEU A CA 1
ATOM 2462 C C . LEU A 1 323 ? 3.634 -11.892 -21.661 1.00 94.00 323 LEU A C 1
ATOM 2464 O O . LEU A 1 323 ? 4.848 -11.757 -21.782 1.00 94.00 323 LEU A O 1
ATOM 2468 N N . LYS A 1 324 ? 2.780 -11.446 -22.592 1.00 93.25 324 LYS A N 1
ATOM 2469 C CA . LYS A 1 324 ? 3.218 -10.705 -23.784 1.00 93.25 324 LYS A CA 1
ATOM 2470 C C . LYS A 1 324 ? 3.851 -9.363 -23.404 1.00 93.25 324 LYS A C 1
ATOM 2472 O O . LYS A 1 324 ? 4.918 -9.027 -23.912 1.00 93.25 324 LYS A O 1
ATOM 2477 N N . ASN A 1 325 ? 3.215 -8.612 -22.509 1.00 93.19 325 ASN A N 1
ATOM 2478 C CA . ASN A 1 325 ? 3.740 -7.331 -22.034 1.00 93.19 325 ASN A CA 1
ATOM 2479 C C . ASN A 1 325 ? 5.046 -7.517 -21.249 1.00 93.19 325 ASN A C 1
ATOM 2481 O O . ASN A 1 325 ? 6.003 -6.768 -21.424 1.00 93.19 325 ASN A O 1
ATOM 2485 N N . PHE A 1 326 ? 5.115 -8.565 -20.431 1.00 92.75 326 PHE A N 1
ATOM 2486 C CA . PHE A 1 326 ? 6.320 -8.939 -19.705 1.00 92.75 326 PHE A CA 1
ATOM 2487 C C . PHE A 1 326 ? 7.451 -9.362 -20.651 1.00 92.75 326 PHE A C 1
ATOM 2489 O O . PHE A 1 326 ? 8.591 -8.963 -20.449 1.00 92.75 326 PHE A O 1
ATOM 2496 N N . ALA A 1 327 ? 7.149 -10.068 -21.746 1.00 90.69 327 ALA A N 1
ATOM 2497 C CA . ALA A 1 327 ? 8.131 -10.389 -22.781 1.00 90.69 327 ALA A CA 1
ATOM 2498 C C . ALA A 1 327 ? 8.755 -9.134 -23.406 1.00 90.69 327 ALA A C 1
ATOM 2500 O O . ALA A 1 327 ? 9.945 -9.128 -23.711 1.00 90.69 327 ALA A O 1
ATOM 2501 N N . ALA A 1 328 ? 7.967 -8.074 -23.601 1.00 88.88 328 ALA A N 1
ATOM 2502 C CA . ALA A 1 328 ? 8.471 -6.787 -24.074 1.00 88.88 328 ALA A CA 1
ATOM 2503 C C . ALA A 1 328 ? 9.408 -6.123 -23.049 1.00 88.88 328 ALA A C 1
ATOM 2505 O O . ALA A 1 328 ? 10.429 -5.560 -23.431 1.00 88.88 328 ALA A O 1
ATOM 2506 N N . ALA A 1 329 ? 9.107 -6.238 -21.753 1.00 87.88 329 ALA A N 1
ATOM 2507 C CA . ALA A 1 329 ? 9.978 -5.739 -20.690 1.00 87.88 329 ALA A CA 1
ATOM 2508 C C . ALA A 1 329 ? 11.284 -6.545 -20.568 1.00 87.88 329 ALA A C 1
ATOM 2510 O O . ALA A 1 329 ? 12.341 -5.948 -20.413 1.00 87.88 329 ALA A O 1
ATOM 2511 N N . VAL A 1 330 ? 11.225 -7.879 -20.674 1.00 87.94 330 VAL A N 1
ATOM 2512 C CA . VAL A 1 330 ? 12.384 -8.778 -20.521 1.00 87.94 330 VAL A CA 1
ATOM 2513 C C . VAL A 1 330 ? 13.306 -8.738 -21.735 1.00 87.94 330 VAL A C 1
ATOM 2515 O O . VAL A 1 330 ? 14.512 -8.609 -21.588 1.00 87.94 330 VAL A O 1
ATOM 2518 N N . PHE A 1 331 ? 12.771 -8.876 -22.948 1.00 86.44 331 PHE A N 1
ATOM 2519 C CA . PHE A 1 331 ? 13.610 -8.969 -24.148 1.00 86.44 331 PHE A CA 1
ATOM 2520 C C . PHE A 1 331 ? 13.832 -7.622 -24.818 1.00 86.44 331 PHE A C 1
ATOM 2522 O O . PHE A 1 331 ? 14.849 -7.431 -25.490 1.00 86.44 331 PHE A O 1
ATOM 2529 N N . GLY A 1 332 ? 12.899 -6.694 -24.619 1.00 84.06 332 GLY A N 1
ATOM 2530 C CA . GLY A 1 332 ? 12.879 -5.422 -25.308 1.00 84.06 332 GLY A CA 1
ATOM 2531 C C . GLY A 1 332 ? 11.753 -5.278 -26.325 1.00 84.06 332 GLY A C 1
ATOM 2532 O O . GLY A 1 332 ? 10.914 -6.168 -26.517 1.00 84.06 332 GLY A O 1
ATOM 2533 N N . VAL A 1 333 ? 11.788 -4.142 -27.022 1.00 82.25 333 VAL A N 1
ATOM 2534 C CA . VAL A 1 333 ? 10.798 -3.742 -28.027 1.00 82.25 333 VAL A CA 1
ATOM 2535 C C . VAL A 1 333 ? 11.487 -3.387 -29.344 1.00 82.25 333 VAL A C 1
ATOM 2537 O O . VAL A 1 333 ? 12.504 -2.687 -29.371 1.00 82.25 333 VAL A O 1
ATOM 2540 N N . MET A 1 334 ? 10.899 -3.857 -30.445 1.00 74.38 334 MET A N 1
ATOM 2541 C CA . MET A 1 334 ? 11.250 -3.433 -31.800 1.00 74.38 334 MET A CA 1
ATOM 2542 C C . MET A 1 334 ? 10.603 -2.083 -32.094 1.00 74.38 334 MET A C 1
ATOM 2544 O O . MET A 1 334 ? 9.387 -1.952 -31.999 1.00 74.38 334 MET A O 1
ATOM 2548 N N . ILE A 1 335 ? 11.401 -1.097 -32.495 1.00 70.19 335 ILE A N 1
ATOM 2549 C CA . ILE A 1 335 ? 10.904 0.242 -32.818 1.00 70.19 335 ILE A CA 1
ATOM 2550 C C . ILE A 1 335 ? 11.057 0.447 -34.327 1.00 70.19 335 ILE A C 1
ATOM 2552 O O . ILE A 1 335 ? 12.155 0.242 -34.856 1.00 70.19 335 ILE A O 1
ATOM 2556 N N . PRO A 1 336 ? 9.990 0.819 -35.056 1.00 67.00 336 PRO A N 1
ATOM 2557 C CA . PRO A 1 336 ? 10.092 1.075 -36.485 1.00 67.00 336 PRO A CA 1
ATOM 2558 C C . PRO A 1 336 ? 11.148 2.144 -36.785 1.00 67.00 336 PRO A C 1
ATOM 2560 O O . PRO A 1 336 ? 11.074 3.253 -36.266 1.00 67.00 336 PRO A O 1
ATOM 2563 N N . ASN A 1 337 ? 12.094 1.821 -37.670 1.00 67.25 337 ASN A N 1
ATOM 2564 C CA . ASN A 1 337 ? 13.169 2.713 -38.129 1.00 67.25 337 ASN A CA 1
ATOM 2565 C C . ASN A 1 337 ? 14.191 3.149 -37.059 1.00 67.25 337 ASN A C 1
ATOM 2567 O O . ASN A 1 337 ? 14.965 4.069 -37.313 1.00 67.25 337 ASN A O 1
ATOM 2571 N N . GLU A 1 338 ? 14.245 2.485 -35.901 1.00 71.12 338 GLU A N 1
ATOM 2572 C CA . GLU A 1 338 ? 15.236 2.758 -34.855 1.00 71.12 338 GLU A CA 1
ATOM 2573 C C . GLU A 1 338 ? 15.900 1.475 -34.345 1.00 71.12 338 GLU A C 1
ATOM 2575 O O . GLU A 1 338 ? 15.411 0.363 -34.556 1.00 71.12 338 GLU A O 1
ATOM 2580 N N . ALA A 1 339 ? 17.026 1.627 -33.640 1.00 69.12 339 ALA A N 1
ATOM 2581 C CA . ALA A 1 339 ? 17.643 0.508 -32.942 1.00 69.12 339 ALA A CA 1
ATOM 2582 C C . ALA A 1 339 ? 16.675 -0.045 -31.873 1.00 69.12 339 ALA A C 1
ATOM 2584 O O . ALA A 1 339 ? 16.085 0.746 -31.119 1.00 69.12 339 ALA A O 1
ATOM 2585 N N . PRO A 1 340 ? 16.511 -1.381 -31.786 1.00 69.44 340 PRO A N 1
ATOM 2586 C CA . PRO A 1 340 ? 15.631 -1.989 -30.799 1.00 69.44 340 PRO A CA 1
ATOM 2587 C C . PRO A 1 340 ? 16.088 -1.622 -29.388 1.00 69.44 340 PRO A C 1
ATOM 2589 O O . PRO A 1 340 ? 17.286 -1.591 -29.093 1.00 69.44 340 PRO A O 1
ATOM 2592 N N . LEU A 1 341 ? 15.131 -1.363 -28.498 1.00 77.50 341 LEU A N 1
ATOM 2593 C CA . LEU A 1 341 ? 15.433 -1.227 -27.079 1.00 77.50 341 LEU A CA 1
ATOM 2594 C C . LEU 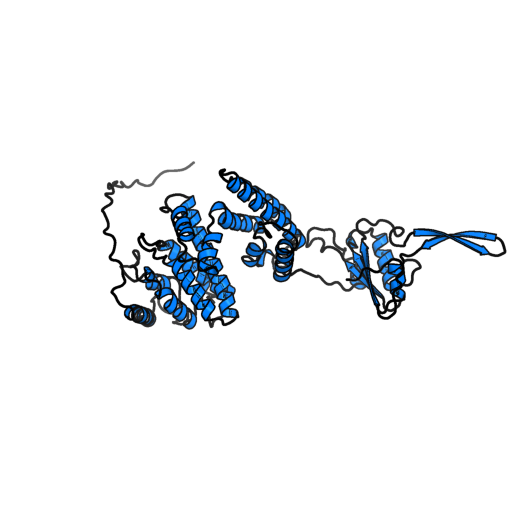A 1 341 ? 15.641 -2.633 -26.529 1.00 77.50 341 LEU A C 1
ATOM 2596 O O . LEU A 1 341 ? 14.662 -3.313 -26.254 1.00 77.50 341 LEU A O 1
ATOM 2600 N N . VAL A 1 342 ? 16.892 -3.070 -26.387 1.00 72.69 342 VAL A N 1
ATOM 2601 C CA . VAL A 1 342 ? 17.230 -4.386 -25.828 1.00 72.69 342 VAL A CA 1
ATOM 2602 C C . VAL A 1 342 ? 17.572 -4.237 -24.347 1.00 72.69 342 VAL A C 1
ATOM 2604 O O . VAL A 1 342 ? 18.388 -3.388 -23.964 1.00 72.69 342 VAL A O 1
ATOM 2607 N N . MET A 1 343 ? 16.954 -5.059 -23.498 1.00 76.00 343 MET A N 1
ATOM 2608 C CA . MET A 1 343 ? 17.393 -5.191 -22.109 1.00 76.00 343 MET A CA 1
ATOM 2609 C C . MET A 1 343 ? 18.638 -6.058 -22.041 1.00 76.00 343 MET A C 1
ATOM 2611 O O . MET A 1 343 ? 18.735 -7.072 -22.733 1.00 76.00 343 MET A O 1
ATOM 2615 N N . ASP A 1 344 ? 19.605 -5.630 -21.236 1.00 77.81 344 ASP A N 1
ATOM 2616 C CA . ASP A 1 344 ? 20.817 -6.406 -21.033 1.00 77.81 344 ASP A CA 1
ATOM 2617 C C . ASP A 1 344 ? 20.493 -7.708 -20.301 1.00 77.81 344 ASP A C 1
ATOM 2619 O O . ASP A 1 344 ? 19.457 -7.865 -19.646 1.00 77.81 344 ASP A O 1
ATOM 2623 N N . GLU A 1 345 ? 21.392 -8.668 -20.456 1.00 76.88 345 GLU A N 1
ATOM 2624 C CA . GLU A 1 345 ? 21.134 -10.039 -20.049 1.00 76.88 345 GLU A CA 1
ATOM 2625 C C . GLU A 1 345 ? 21.033 -10.199 -18.529 1.00 76.88 345 GLU A C 1
ATOM 2627 O O . GLU A 1 345 ? 20.193 -10.960 -18.053 1.00 76.88 345 GLU A O 1
ATOM 2632 N N . ALA A 1 346 ? 21.816 -9.435 -17.762 1.00 76.75 346 ALA A N 1
ATOM 2633 C CA . ALA A 1 346 ? 21.767 -9.464 -16.303 1.00 76.75 346 ALA A CA 1
ATOM 2634 C C . ALA A 1 346 ? 20.408 -8.975 -15.784 1.00 76.75 346 ALA A C 1
ATOM 2636 O O . ALA A 1 346 ? 19.727 -9.718 -15.080 1.00 76.75 346 ALA A O 1
ATOM 2637 N N . HIS A 1 347 ? 19.947 -7.797 -16.221 1.00 80.38 347 HIS A N 1
ATOM 2638 C CA . HIS A 1 347 ? 18.632 -7.295 -15.815 1.00 80.38 347 HIS A CA 1
ATOM 2639 C C . HIS A 1 347 ? 17.490 -8.189 -16.316 1.00 80.38 347 HIS A C 1
ATOM 2641 O O . HIS A 1 347 ? 16.499 -8.366 -15.617 1.00 80.38 347 HIS A O 1
ATOM 2647 N N . SER A 1 348 ? 17.622 -8.808 -17.494 1.00 85.00 348 SER A N 1
ATOM 2648 C CA . SER A 1 348 ? 16.610 -9.740 -18.023 1.00 85.00 348 SER A CA 1
ATOM 2649 C C . SER A 1 348 ? 16.470 -10.993 -17.146 1.00 85.00 348 SER A C 1
ATOM 2651 O O . SER A 1 348 ? 15.352 -11.440 -16.871 1.00 85.00 348 SER A O 1
ATOM 2653 N N . ARG A 1 349 ? 17.600 -11.533 -16.667 1.00 82.62 349 ARG A N 1
ATOM 2654 C CA . ARG A 1 349 ? 17.661 -12.658 -15.717 1.00 82.62 349 ARG A CA 1
ATOM 2655 C C . ARG A 1 349 ? 17.071 -12.282 -14.371 1.00 82.62 349 ARG A C 1
ATOM 2657 O O . ARG A 1 349 ? 16.220 -13.012 -13.866 1.00 82.62 349 ARG A O 1
ATOM 2664 N N . ASP A 1 350 ? 17.473 -11.135 -13.836 1.00 79.81 350 ASP A N 1
ATOM 2665 C CA . ASP A 1 350 ? 16.974 -10.631 -12.559 1.00 79.81 350 ASP A CA 1
ATOM 2666 C C . ASP A 1 350 ? 15.461 -10.378 -12.625 1.00 79.81 350 ASP A C 1
ATOM 2668 O O . ASP A 1 350 ? 14.732 -10.801 -11.731 1.00 79.81 350 ASP A O 1
ATOM 2672 N N . MET A 1 351 ? 14.958 -9.814 -13.730 1.00 86.81 351 MET A N 1
ATOM 2673 C CA . MET A 1 351 ? 13.527 -9.577 -13.947 1.00 86.81 351 MET A CA 1
ATOM 2674 C C . MET A 1 351 ? 12.724 -10.877 -13.959 1.00 86.81 351 MET A C 1
ATOM 2676 O O . MET A 1 351 ? 11.701 -10.984 -13.280 1.00 86.81 351 MET A O 1
ATOM 2680 N N . MET A 1 352 ? 13.180 -11.868 -14.732 1.00 87.12 352 MET A N 1
ATOM 2681 C CA . MET A 1 352 ? 12.521 -13.170 -14.835 1.00 87.12 352 MET A CA 1
ATOM 2682 C C . MET A 1 352 ? 12.568 -13.912 -13.494 1.00 87.12 352 MET A C 1
ATOM 2684 O O . MET A 1 352 ? 11.558 -14.468 -13.063 1.00 87.12 352 MET A O 1
ATOM 2688 N N . SER A 1 353 ? 13.716 -13.882 -12.812 1.00 83.19 353 SER A N 1
ATOM 2689 C CA . SER A 1 353 ? 13.910 -14.496 -11.495 1.00 83.19 353 SER A CA 1
ATOM 2690 C C . SER A 1 353 ? 12.984 -13.883 -10.450 1.00 83.19 353 SER A C 1
ATOM 2692 O O . SER A 1 353 ? 12.232 -14.602 -9.789 1.00 83.19 353 SER A O 1
ATOM 2694 N N . HIS A 1 354 ? 12.956 -12.552 -10.367 1.00 81.50 354 HIS A N 1
ATOM 2695 C CA . HIS A 1 354 ? 12.099 -11.816 -9.442 1.00 81.50 354 HIS A CA 1
ATOM 2696 C C . HIS A 1 354 ? 10.613 -12.078 -9.709 1.00 81.50 354 HIS A C 1
ATOM 2698 O O . HIS A 1 354 ? 9.857 -12.379 -8.782 1.00 81.50 354 HIS A O 1
ATOM 2704 N N . PHE A 1 355 ? 10.197 -12.067 -10.980 1.00 88.00 355 PHE A N 1
ATOM 2705 C CA . PHE A 1 355 ? 8.834 -12.414 -11.389 1.00 88.00 355 PHE A CA 1
ATOM 2706 C C . PHE A 1 355 ? 8.427 -13.818 -10.922 1.00 88.00 355 PHE A C 1
ATOM 2708 O O . PHE A 1 355 ? 7.392 -13.968 -10.270 1.00 88.00 355 PHE A O 1
ATOM 2715 N N . VAL A 1 356 ? 9.234 -14.842 -11.223 1.00 87.12 356 VAL A N 1
ATOM 2716 C CA . VAL A 1 356 ? 8.931 -16.240 -10.872 1.00 87.12 356 VAL A CA 1
ATOM 2717 C C . VAL A 1 356 ? 8.936 -16.439 -9.357 1.00 87.12 356 VAL A C 1
ATOM 2719 O O . VAL A 1 356 ? 8.032 -17.078 -8.812 1.00 87.12 356 VAL A O 1
ATOM 2722 N N . GLN A 1 357 ? 9.904 -15.842 -8.659 1.00 80.75 357 GLN A N 1
ATOM 2723 C CA . GLN A 1 357 ? 10.007 -15.923 -7.208 1.00 80.75 357 GLN A CA 1
ATOM 2724 C C . GLN A 1 357 ? 8.797 -15.300 -6.515 1.00 80.75 357 GLN A C 1
ATOM 2726 O O . GLN A 1 357 ? 8.180 -15.930 -5.654 1.00 80.75 357 GLN A O 1
ATOM 2731 N N . ARG A 1 358 ? 8.402 -14.096 -6.929 1.00 78.62 358 ARG A N 1
ATOM 2732 C CA . ARG A 1 358 ? 7.243 -13.410 -6.358 1.00 78.62 358 ARG A CA 1
ATOM 2733 C C . ARG A 1 358 ? 5.932 -14.102 -6.719 1.00 78.62 358 ARG A C 1
ATOM 2735 O O . ARG A 1 358 ? 5.068 -14.252 -5.857 1.00 78.62 358 ARG A O 1
ATOM 2742 N N . LEU A 1 359 ? 5.795 -14.603 -7.946 1.00 83.19 359 LEU A N 1
ATOM 2743 C CA . LEU A 1 359 ? 4.621 -15.373 -8.356 1.00 83.19 359 LEU A CA 1
ATOM 2744 C C . LEU A 1 359 ? 4.454 -16.649 -7.514 1.00 83.19 359 LEU A C 1
ATOM 2746 O O . LEU A 1 359 ? 3.339 -16.955 -7.093 1.00 83.19 359 LEU A O 1
ATOM 2750 N N . GLY A 1 360 ? 5.553 -17.350 -7.214 1.00 75.94 360 GLY A N 1
ATOM 2751 C CA . GLY A 1 360 ? 5.549 -18.535 -6.352 1.00 75.94 360 GLY A CA 1
ATOM 2752 C C . GLY A 1 360 ? 5.059 -18.248 -4.933 1.00 75.94 360 GLY A C 1
ATOM 2753 O O . GLY A 1 360 ? 4.351 -19.072 -4.358 1.00 75.94 360 GLY A O 1
ATOM 2754 N N . VAL A 1 361 ? 5.360 -17.061 -4.394 1.00 73.56 361 VAL A N 1
ATOM 2755 C CA . VAL A 1 361 ? 4.830 -16.597 -3.100 1.00 73.56 361 VAL A CA 1
ATOM 2756 C C . VAL A 1 361 ? 3.338 -16.255 -3.192 1.00 73.56 361 VAL A C 1
ATOM 2758 O O . VAL A 1 361 ? 2.564 -16.650 -2.323 1.00 73.56 361 VAL A O 1
ATOM 2761 N N . LEU A 1 362 ? 2.917 -15.530 -4.234 1.00 71.31 362 LEU A N 1
ATOM 2762 C CA . LEU A 1 362 ? 1.548 -15.007 -4.362 1.00 71.31 362 LEU A CA 1
ATOM 2763 C C . LEU A 1 362 ? 0.498 -16.066 -4.733 1.00 71.31 362 LEU A C 1
ATOM 2765 O O . LEU A 1 362 ? -0.679 -15.925 -4.368 1.00 71.31 362 LEU A O 1
ATOM 2769 N N . VAL A 1 363 ? 0.902 -17.076 -5.507 1.00 83.75 363 VAL A N 1
ATOM 2770 C CA . VAL A 1 363 ? 0.049 -18.192 -5.940 1.00 83.75 363 VAL A CA 1
ATOM 2771 C C . VAL A 1 363 ? 0.142 -19.344 -4.946 1.00 83.75 363 VAL A C 1
ATOM 2773 O O . VAL A 1 363 ? -0.894 -19.826 -4.497 1.00 83.75 363 VAL A O 1
ATOM 2776 N N . ASN A 1 364 ? 1.367 -19.748 -4.588 1.00 79.38 364 ASN A N 1
ATOM 2777 C CA . ASN A 1 364 ? 1.673 -20.850 -3.676 1.00 79.38 364 ASN A CA 1
ATOM 2778 C C . ASN A 1 364 ? 0.822 -22.118 -3.913 1.00 79.38 364 ASN A C 1
ATOM 2780 O O . ASN A 1 364 ? 0.256 -22.698 -2.986 1.00 79.38 364 ASN A O 1
ATOM 2784 N N . ASP A 1 365 ? 0.729 -22.546 -5.175 1.00 78.56 365 ASP A N 1
ATOM 2785 C CA . ASP A 1 365 ? 0.011 -23.754 -5.591 1.00 78.56 365 ASP A CA 1
ATOM 2786 C C . ASP A 1 365 ? 0.964 -24.682 -6.347 1.00 78.56 365 ASP A C 1
ATOM 2788 O O . ASP A 1 365 ? 1.510 -24.330 -7.396 1.00 78.56 365 ASP A O 1
ATOM 2792 N N . ARG A 1 366 ? 1.122 -25.912 -5.846 1.00 80.44 366 ARG A N 1
ATOM 2793 C CA . ARG A 1 366 ? 1.987 -26.939 -6.446 1.00 80.44 366 ARG A CA 1
ATOM 2794 C C . ARG A 1 366 ? 1.605 -27.319 -7.876 1.00 80.44 366 ARG A C 1
ATOM 2796 O O . ARG A 1 366 ? 2.440 -27.859 -8.593 1.00 80.44 366 ARG A O 1
ATOM 2803 N N . LYS A 1 367 ? 0.369 -27.048 -8.300 1.00 80.94 367 LYS A N 1
ATOM 2804 C CA . LYS A 1 367 ? -0.105 -27.300 -9.669 1.00 80.94 367 LYS A CA 1
ATOM 2805 C C . LYS A 1 367 ? 0.218 -26.168 -10.645 1.00 80.94 367 LYS A C 1
ATOM 2807 O O . LYS A 1 367 ? -0.013 -26.329 -11.842 1.00 80.94 367 LYS A O 1
ATOM 2812 N N . ILE A 1 368 ? 0.701 -25.026 -10.149 1.00 79.56 368 ILE A N 1
ATOM 2813 C CA . ILE A 1 368 ? 0.882 -23.807 -10.943 1.00 79.56 368 ILE A CA 1
ATOM 2814 C C . ILE A 1 368 ? 2.269 -23.203 -10.704 1.00 79.56 368 ILE A C 1
ATOM 2816 O O . ILE A 1 368 ? 3.115 -23.248 -11.593 1.00 79.56 368 ILE A O 1
ATOM 2820 N N . CYS A 1 369 ? 2.508 -22.647 -9.516 1.00 82.31 369 CYS A N 1
ATOM 2821 C CA . CYS A 1 369 ? 3.782 -22.067 -9.104 1.00 82.31 369 CYS A CA 1
ATOM 2822 C C . CYS A 1 369 ? 3.848 -22.004 -7.570 1.00 82.31 369 CYS A C 1
ATOM 2824 O O . CYS A 1 369 ? 2.881 -21.579 -6.931 1.00 82.31 369 CYS A O 1
ATOM 2826 N N . PHE A 1 370 ? 4.969 -22.416 -6.977 1.00 79.00 370 PHE A N 1
ATOM 2827 C CA . PHE A 1 370 ? 5.160 -22.440 -5.521 1.00 79.00 370 PHE A CA 1
ATOM 2828 C C . PHE A 1 370 ? 6.630 -22.253 -5.127 1.00 79.00 370 PHE A C 1
ATOM 2830 O O . PHE A 1 370 ? 7.520 -22.348 -5.969 1.00 79.00 370 PHE A O 1
ATOM 2837 N N . ILE A 1 371 ? 6.896 -22.007 -3.842 1.00 75.62 371 ILE A N 1
ATOM 2838 C CA . ILE A 1 371 ? 8.256 -22.016 -3.283 1.00 75.62 371 ILE A CA 1
ATOM 2839 C C . ILE A 1 371 ? 8.555 -23.399 -2.698 1.00 75.62 371 ILE A C 1
ATOM 2841 O O . ILE A 1 371 ? 7.824 -23.879 -1.837 1.00 75.62 371 ILE A O 1
ATOM 2845 N N . ASP A 1 372 ? 9.637 -24.041 -3.140 1.00 71.94 372 ASP A N 1
ATOM 2846 C CA . ASP A 1 372 ? 10.137 -25.271 -2.519 1.00 71.94 372 ASP A CA 1
ATOM 2847 C C . ASP A 1 372 ? 10.663 -24.961 -1.111 1.0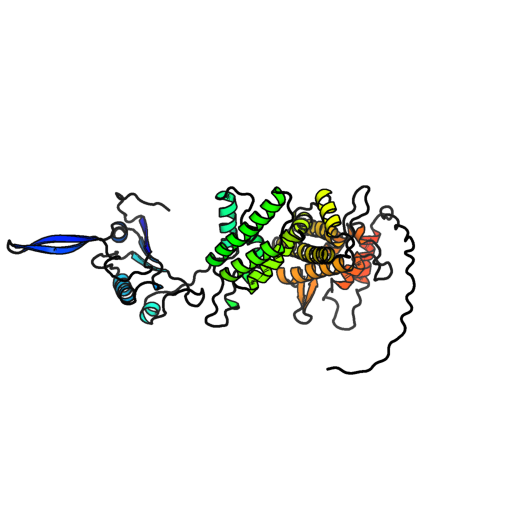0 71.94 372 ASP A C 1
ATOM 2849 O O . ASP A 1 372 ? 11.654 -24.245 -0.950 1.00 71.94 372 ASP A O 1
ATOM 2853 N N . ASP A 1 373 ? 10.025 -25.538 -0.094 1.00 68.38 373 ASP A N 1
ATOM 2854 C CA . ASP A 1 373 ? 10.368 -25.350 1.318 1.00 68.38 373 ASP A CA 1
ATOM 2855 C C . ASP A 1 373 ? 11.819 -25.745 1.657 1.00 68.38 373 ASP A C 1
ATOM 2857 O O . ASP A 1 373 ? 12.421 -25.192 2.581 1.00 68.38 373 ASP A O 1
ATOM 2861 N N . VAL A 1 374 ? 12.398 -26.701 0.921 1.00 67.12 374 VAL A N 1
ATOM 2862 C CA . VAL A 1 374 ? 13.746 -27.233 1.171 1.00 67.12 374 VAL A CA 1
ATOM 2863 C C . VAL A 1 374 ? 14.804 -26.363 0.508 1.00 67.12 374 VAL A C 1
ATOM 2865 O O . VAL A 1 374 ? 15.778 -25.966 1.146 1.00 67.12 374 VAL A O 1
ATOM 2868 N N . ASN A 1 375 ? 14.617 -26.068 -0.778 1.00 67.81 375 ASN A N 1
ATOM 2869 C CA . ASN A 1 375 ? 15.607 -25.346 -1.576 1.00 67.81 375 ASN A CA 1
ATOM 2870 C C . ASN A 1 375 ? 15.422 -23.824 -1.532 1.00 67.81 375 ASN A C 1
ATOM 2872 O O . ASN A 1 375 ? 16.308 -23.097 -1.977 1.00 67.81 375 ASN A O 1
ATOM 2876 N N . ARG A 1 376 ? 14.285 -23.343 -1.008 1.00 66.81 376 ARG A N 1
ATOM 2877 C CA . ARG A 1 376 ? 13.862 -21.932 -1.006 1.00 66.81 376 ARG A CA 1
ATOM 2878 C C . ARG A 1 376 ? 13.906 -21.294 -2.396 1.00 66.81 376 ARG A C 1
ATOM 2880 O O . ARG A 1 376 ? 14.213 -20.113 -2.534 1.00 66.81 376 ARG A O 1
ATOM 2887 N N . LYS A 1 377 ? 13.613 -22.092 -3.423 1.00 72.19 377 LYS A N 1
ATOM 2888 C CA . LYS A 1 377 ? 13.557 -21.669 -4.824 1.00 72.19 377 LYS A CA 1
ATOM 2889 C C . LYS A 1 377 ? 12.133 -21.779 -5.334 1.00 72.19 377 LYS A C 1
ATOM 2891 O O . LYS A 1 377 ? 11.396 -22.671 -4.918 1.00 72.19 377 LYS A O 1
ATOM 2896 N N . ALA A 1 378 ? 11.762 -20.873 -6.226 1.00 71.31 378 ALA A N 1
ATOM 2897 C CA . ALA A 1 378 ? 10.487 -20.968 -6.905 1.00 71.31 378 ALA A CA 1
ATOM 2898 C C . ALA A 1 378 ? 10.499 -22.100 -7.930 1.00 71.31 378 ALA A C 1
ATOM 2900 O O . ALA A 1 378 ? 11.492 -22.346 -8.612 1.00 71.31 378 ALA A O 1
ATOM 2901 N N . VAL A 1 379 ? 9.370 -22.785 -8.008 1.00 78.88 379 VAL A N 1
ATOM 2902 C CA . VAL A 1 379 ? 9.113 -23.882 -8.922 1.00 78.88 379 VAL A CA 1
ATOM 2903 C C . VAL A 1 379 ? 7.887 -23.515 -9.737 1.00 78.88 379 VAL A C 1
ATOM 2905 O O . VAL A 1 379 ? 6.811 -23.301 -9.179 1.00 78.88 379 VAL A O 1
ATOM 2908 N N . VAL A 1 380 ? 8.045 -23.500 -11.058 1.00 81.81 380 VAL A N 1
ATOM 2909 C CA . VAL A 1 380 ? 6.948 -23.320 -12.014 1.00 81.81 380 VAL A CA 1
ATOM 2910 C C . VAL A 1 380 ? 6.531 -24.692 -12.527 1.00 81.81 380 VAL A C 1
ATOM 2912 O O . VAL A 1 380 ? 7.370 -25.471 -12.972 1.00 81.81 380 VAL A O 1
ATOM 2915 N N . HIS A 1 381 ? 5.240 -25.002 -12.462 1.00 83.06 381 HIS A N 1
ATOM 2916 C CA . HIS A 1 381 ? 4.709 -26.261 -12.975 1.00 83.06 381 HIS A CA 1
ATOM 2917 C C . HIS A 1 381 ? 4.714 -26.277 -14.513 1.00 83.06 381 HIS A C 1
ATOM 2919 O O . HIS A 1 381 ? 4.518 -25.235 -15.144 1.00 83.06 381 HIS A O 1
ATOM 2925 N N . HIS A 1 382 ? 4.849 -27.464 -15.119 1.00 77.19 382 HIS A N 1
ATOM 2926 C CA . HIS A 1 382 ? 5.016 -27.628 -16.572 1.00 77.19 382 HIS A CA 1
ATOM 2927 C C . HIS A 1 382 ? 3.947 -26.894 -17.405 1.00 77.19 382 HIS A C 1
ATOM 2929 O O . HIS A 1 382 ? 4.259 -26.294 -18.426 1.00 77.19 382 HIS A O 1
ATOM 2935 N N . ASN A 1 383 ? 2.687 -26.875 -16.953 1.00 80.31 383 ASN A N 1
ATOM 2936 C CA . ASN A 1 383 ? 1.598 -26.179 -17.651 1.00 80.31 383 ASN A CA 1
ATOM 2937 C C . ASN A 1 383 ? 1.859 -24.673 -17.790 1.00 80.31 383 ASN A C 1
ATOM 2939 O O . ASN A 1 383 ? 1.708 -24.116 -18.877 1.00 80.31 383 ASN A O 1
ATOM 2943 N N . LEU A 1 384 ? 2.267 -24.024 -16.696 1.00 84.44 384 LEU A N 1
ATOM 2944 C CA . LEU A 1 384 ? 2.569 -22.597 -16.700 1.00 84.44 384 LEU A CA 1
ATOM 2945 C C . LEU A 1 384 ? 3.883 -22.326 -17.444 1.00 84.44 384 LEU A C 1
ATOM 2947 O O . LEU A 1 384 ? 3.954 -21.367 -18.206 1.00 84.44 384 LEU A O 1
ATOM 2951 N N . ALA A 1 385 ? 4.887 -23.196 -17.298 1.00 83.94 385 ALA A N 1
ATOM 2952 C CA . ALA A 1 385 ? 6.145 -23.090 -18.035 1.00 83.94 385 ALA A CA 1
ATOM 2953 C C . ALA A 1 385 ? 5.925 -23.151 -19.561 1.00 83.94 385 ALA A C 1
ATOM 2955 O O . ALA A 1 385 ? 6.434 -22.298 -20.288 1.00 83.94 385 ALA A O 1
ATOM 2956 N N . ASN A 1 386 ? 5.090 -24.076 -20.043 1.00 81.62 386 ASN A N 1
ATOM 2957 C CA . ASN A 1 386 ? 4.762 -24.205 -21.466 1.00 81.62 386 ASN A CA 1
ATOM 2958 C C . ASN A 1 386 ? 3.974 -22.996 -21.982 1.00 81.62 386 ASN A C 1
ATOM 2960 O O . ASN A 1 386 ? 4.247 -22.490 -23.072 1.00 81.62 386 ASN A O 1
ATOM 2964 N N . GLN A 1 387 ? 3.028 -22.480 -21.192 1.00 86.56 387 GLN A N 1
ATOM 2965 C CA . GLN A 1 387 ? 2.314 -21.249 -21.531 1.00 86.56 387 GLN A CA 1
ATOM 2966 C C . GLN A 1 387 ? 3.281 -20.066 -21.635 1.00 86.56 387 GLN A C 1
ATOM 2968 O O . GLN A 1 387 ? 3.284 -19.368 -22.651 1.00 86.56 387 GLN A O 1
ATOM 2973 N N . MET A 1 388 ? 4.130 -19.876 -20.623 1.00 88.38 388 MET A N 1
ATOM 2974 C CA . MET A 1 388 ? 5.176 -18.859 -20.606 1.00 88.38 388 MET A CA 1
ATOM 2975 C C . MET A 1 388 ? 6.038 -18.960 -21.862 1.00 88.38 388 MET A C 1
ATOM 2977 O O . MET A 1 388 ? 6.143 -17.979 -22.593 1.00 88.38 388 MET A O 1
ATOM 2981 N N . LEU A 1 389 ? 6.573 -20.142 -22.169 1.00 84.44 389 LEU A N 1
ATOM 2982 C CA . LEU A 1 389 ? 7.397 -20.376 -23.351 1.00 84.44 389 LEU A CA 1
ATOM 2983 C C . LEU A 1 389 ? 6.659 -20.011 -24.643 1.00 84.44 389 LEU A C 1
ATOM 2985 O O . LEU A 1 389 ? 7.186 -19.267 -25.469 1.00 84.44 389 LEU A O 1
ATOM 2989 N N . SER A 1 390 ? 5.415 -20.468 -24.802 1.00 85.56 390 SER A N 1
ATOM 2990 C CA . SER A 1 390 ? 4.608 -20.213 -26.003 1.00 85.56 390 SER A CA 1
ATOM 2991 C C . SER A 1 390 ? 4.311 -18.726 -26.243 1.00 85.56 390 SER A C 1
ATOM 2993 O O . SER A 1 390 ? 4.092 -18.314 -27.382 1.00 85.56 390 SER A O 1
ATOM 2995 N N . VAL A 1 391 ? 4.287 -17.909 -25.184 1.00 88.81 391 VAL A N 1
ATOM 2996 C CA . VAL A 1 391 ? 4.009 -16.469 -25.270 1.00 88.81 391 VAL A CA 1
ATOM 2997 C C . VAL A 1 391 ? 5.299 -15.661 -25.360 1.00 88.81 391 VAL A C 1
ATOM 2999 O O . VAL A 1 391 ? 5.416 -14.813 -26.239 1.00 88.81 391 VAL A O 1
ATOM 3002 N N . LEU A 1 392 ? 6.275 -15.932 -24.494 1.00 88.94 392 LEU A N 1
ATOM 3003 C CA . LEU A 1 392 ? 7.564 -15.235 -24.448 1.00 88.94 392 LEU A CA 1
ATOM 3004 C C . LEU A 1 392 ? 8.351 -15.444 -25.737 1.00 88.94 392 LEU A C 1
ATOM 3006 O O . LEU A 1 392 ? 8.923 -14.487 -26.260 1.00 88.94 392 LEU A O 1
ATOM 3010 N N . SER A 1 393 ? 8.301 -16.659 -26.296 1.00 84.75 393 SER A N 1
ATOM 3011 C CA . SER A 1 393 ? 8.933 -16.948 -27.581 1.00 84.75 393 SER A CA 1
ATOM 3012 C C . SER A 1 393 ? 8.373 -16.067 -28.681 1.00 84.75 393 SER A C 1
ATOM 3014 O O . SER A 1 393 ? 9.124 -15.749 -29.584 1.00 84.75 393 SER A O 1
ATOM 3016 N N . LYS A 1 394 ? 7.120 -15.584 -28.609 1.00 87.19 394 LYS A N 1
ATOM 3017 C CA . LYS A 1 394 ? 6.531 -14.726 -29.651 1.00 87.19 394 LYS A CA 1
ATOM 3018 C C . LYS A 1 394 ? 7.263 -13.394 -29.835 1.00 87.19 394 LYS A C 1
ATOM 3020 O O . LYS A 1 394 ? 7.170 -12.830 -30.924 1.00 87.19 394 LYS A O 1
ATOM 3025 N N . ASN A 1 395 ? 8.032 -12.921 -28.853 1.00 85.62 395 ASN A N 1
ATOM 3026 C CA . ASN A 1 395 ? 8.869 -11.735 -29.028 1.00 85.62 395 ASN A CA 1
ATOM 3027 C C . ASN A 1 395 ? 10.065 -12.062 -29.956 1.00 85.62 395 ASN A C 1
ATOM 3029 O O . ASN A 1 395 ? 10.808 -12.999 -29.676 1.00 85.62 395 ASN A O 1
ATOM 3033 N N . PRO A 1 396 ? 10.287 -11.335 -31.067 1.00 83.56 396 PRO A N 1
ATOM 3034 C CA . PRO A 1 396 ? 11.404 -11.615 -31.975 1.00 83.56 396 PRO A CA 1
ATOM 3035 C C . PRO A 1 396 ? 12.783 -11.473 -31.306 1.00 83.56 396 PRO A C 1
ATOM 3037 O O . PRO A 1 396 ? 13.711 -12.195 -31.662 1.00 83.56 396 PRO A O 1
ATOM 3040 N N . LEU A 1 397 ? 12.914 -10.606 -30.296 1.00 85.50 397 LEU A N 1
ATOM 3041 C CA . LEU A 1 397 ? 14.165 -10.387 -29.562 1.00 85.50 397 LEU A CA 1
ATOM 3042 C C . LEU A 1 397 ? 14.511 -11.539 -28.605 1.00 85.50 397 LEU A C 1
ATOM 3044 O O . LEU A 1 397 ? 15.643 -11.621 -28.130 1.00 85.50 397 LEU A O 1
ATOM 3048 N N . SER A 1 398 ? 13.575 -12.461 -28.355 1.00 83.12 398 SER A N 1
ATOM 3049 C CA . SER A 1 398 ? 13.813 -13.649 -27.528 1.00 83.12 398 SER A CA 1
ATOM 3050 C C . SER A 1 398 ? 14.739 -14.669 -28.202 1.00 83.12 398 SER A C 1
ATOM 3052 O O . SER A 1 398 ? 15.287 -15.542 -27.529 1.00 83.12 398 SER A O 1
ATOM 3054 N N . ALA A 1 399 ? 14.873 -14.587 -29.530 1.00 82.31 399 ALA A N 1
ATOM 3055 C CA . ALA A 1 399 ? 15.689 -15.483 -30.342 1.00 82.31 399 ALA A CA 1
ATOM 3056 C C . ALA A 1 399 ? 17.107 -14.949 -30.590 1.00 82.31 399 ALA A C 1
ATOM 3058 O O . ALA A 1 399 ? 17.910 -15.636 -31.216 1.00 82.31 399 ALA A O 1
ATOM 3059 N N . LEU A 1 400 ? 17.417 -13.732 -30.120 1.00 80.94 400 LEU A N 1
ATOM 3060 C CA . LEU A 1 400 ? 18.778 -13.208 -30.187 1.00 80.94 400 LEU A CA 1
ATOM 3061 C C . LEU A 1 400 ? 19.738 -14.147 -29.437 1.00 80.94 400 LEU A C 1
ATOM 3063 O O . LEU A 1 400 ? 19.321 -14.757 -28.450 1.00 80.94 400 LEU A O 1
ATOM 3067 N N . PRO A 1 401 ? 20.995 -14.277 -29.889 1.00 75.81 401 PRO A N 1
ATOM 3068 C CA . PRO A 1 401 ? 21.989 -15.093 -29.207 1.00 75.81 401 PRO A CA 1
ATOM 3069 C C . PRO A 1 401 ? 22.335 -14.504 -27.834 1.00 75.81 401 PRO A C 1
ATOM 3071 O O . PRO A 1 401 ? 22.513 -13.292 -27.691 1.00 75.81 401 PRO A O 1
ATOM 3074 N N . ASP A 1 402 ? 22.422 -15.367 -26.822 1.00 68.69 402 ASP A N 1
ATOM 3075 C CA . ASP A 1 402 ? 22.914 -15.018 -25.493 1.00 68.69 402 ASP A CA 1
ATOM 3076 C C . ASP A 1 402 ? 24.447 -14.859 -25.547 1.00 68.69 402 ASP A C 1
ATOM 3078 O O . ASP A 1 402 ? 25.159 -15.843 -25.791 1.00 68.69 402 ASP A O 1
ATOM 3082 N N . PRO A 1 403 ? 24.982 -13.650 -25.287 1.00 63.91 403 PRO A N 1
ATOM 3083 C CA . PRO A 1 403 ? 26.421 -13.402 -25.326 1.00 63.91 403 PRO A CA 1
ATOM 3084 C C . PRO A 1 403 ? 27.200 -14.163 -24.239 1.00 63.91 403 PRO A C 1
ATOM 3086 O O . PRO A 1 403 ? 28.419 -14.292 -24.340 1.00 63.91 403 PRO A O 1
ATOM 3089 N N . ILE A 1 404 ? 26.528 -14.667 -23.198 1.00 63.88 404 ILE A N 1
ATOM 3090 C CA . ILE A 1 404 ? 27.134 -15.379 -22.066 1.00 63.88 404 ILE A CA 1
ATOM 3091 C C . ILE A 1 404 ? 27.189 -16.896 -22.323 1.00 63.88 404 ILE A C 1
ATOM 3093 O O . ILE A 1 404 ? 28.100 -17.569 -21.837 1.00 63.88 404 ILE A O 1
ATOM 3097 N N . ARG A 1 405 ? 26.249 -17.458 -23.098 1.00 61.94 405 ARG A N 1
ATOM 3098 C CA . ARG A 1 405 ? 26.078 -18.915 -23.282 1.00 61.94 405 ARG A CA 1
ATOM 3099 C C . ARG A 1 405 ? 26.166 -19.382 -24.743 1.00 61.94 405 ARG A C 1
ATOM 3101 O O . ARG A 1 405 ? 25.334 -20.156 -25.205 1.00 61.94 405 ARG A O 1
ATOM 3108 N N . GLN A 1 406 ? 27.236 -18.985 -25.434 1.00 62.69 406 GLN A N 1
ATOM 3109 C CA . GLN A 1 406 ? 27.673 -19.589 -26.708 1.00 62.69 406 GLN A CA 1
ATOM 3110 C C . GLN A 1 406 ? 26.591 -19.606 -27.813 1.00 62.69 406 GLN A C 1
ATOM 3112 O O . GLN A 1 406 ? 26.292 -20.657 -28.374 1.00 62.69 406 GLN A O 1
ATOM 3117 N N . ASP A 1 407 ? 26.003 -18.448 -28.121 1.00 66.19 407 ASP A N 1
ATOM 3118 C CA . ASP A 1 407 ? 25.060 -18.246 -29.237 1.00 66.19 407 ASP A CA 1
ATOM 3119 C C . ASP A 1 407 ? 23.724 -19.015 -29.151 1.00 66.19 407 ASP A C 1
ATOM 3121 O O . ASP A 1 407 ? 22.971 -19.077 -30.126 1.00 66.19 407 ASP A O 1
ATOM 3125 N N . GLN A 1 408 ? 23.368 -19.557 -27.981 1.00 72.69 408 GLN A N 1
ATOM 3126 C CA . GLN A 1 408 ? 22.025 -20.098 -27.754 1.00 72.69 408 GLN A CA 1
ATOM 3127 C C . GLN A 1 408 ? 20.971 -18.975 -27.695 1.00 72.69 408 GLN A C 1
ATOM 3129 O O . GLN A 1 408 ? 21.274 -17.890 -27.196 1.00 72.69 408 GLN A O 1
ATOM 3134 N N . PRO A 1 409 ? 19.722 -19.208 -28.146 1.00 77.75 409 PRO A N 1
ATOM 3135 C CA . PRO A 1 409 ? 18.642 -18.230 -28.021 1.00 77.75 409 PRO A CA 1
ATOM 3136 C C . PRO A 1 409 ? 18.450 -17.767 -26.570 1.00 77.75 409 PRO A C 1
ATOM 3138 O O . PRO A 1 409 ? 18.301 -18.599 -25.674 1.00 77.75 409 PRO A O 1
ATOM 3141 N N . ARG A 1 410 ? 18.369 -16.451 -26.335 1.00 79.19 410 ARG A N 1
ATOM 3142 C CA . ARG A 1 410 ? 18.189 -15.851 -24.995 1.00 79.19 410 ARG A CA 1
ATOM 3143 C C . ARG A 1 410 ? 17.032 -16.451 -24.201 1.00 79.19 410 ARG A C 1
ATOM 3145 O O . ARG A 1 410 ? 17.120 -16.620 -22.991 1.00 79.19 410 ARG A O 1
ATOM 3152 N N . ILE A 1 411 ? 15.927 -16.802 -24.858 1.00 80.44 411 ILE A N 1
ATOM 3153 C CA . ILE A 1 411 ? 14.808 -17.454 -24.167 1.00 80.44 411 ILE A CA 1
ATOM 3154 C C . ILE A 1 411 ? 15.190 -18.812 -23.566 1.00 80.44 411 ILE A C 1
ATOM 3156 O O . ILE A 1 411 ? 14.738 -19.133 -22.471 1.00 80.44 411 ILE A O 1
ATOM 3160 N N . MET A 1 412 ? 16.044 -19.586 -24.242 1.00 72.38 412 MET A N 1
ATOM 3161 C CA . MET A 1 412 ? 16.489 -20.895 -23.759 1.00 72.38 412 MET A CA 1
ATOM 3162 C C . MET A 1 412 ? 17.345 -20.744 -22.511 1.00 72.38 412 MET A C 1
ATOM 3164 O O . MET A 1 412 ? 17.152 -21.460 -21.531 1.00 72.38 412 MET A O 1
ATOM 3168 N N . THR A 1 413 ? 18.264 -19.785 -22.526 1.00 73.81 413 THR A N 1
ATOM 3169 C CA . THR A 1 413 ? 19.196 -19.568 -21.424 1.00 73.81 413 THR A CA 1
ATOM 3170 C C . THR A 1 413 ? 18.487 -18.993 -20.201 1.00 73.81 413 THR A C 1
ATOM 3172 O O . THR A 1 413 ? 18.684 -19.496 -19.098 1.00 73.81 413 THR A O 1
ATOM 3175 N N . LEU A 1 414 ? 17.569 -18.040 -20.391 1.00 76.69 414 LEU A N 1
ATOM 3176 C CA . LEU A 1 414 ? 16.725 -17.512 -19.317 1.00 76.69 414 LEU A CA 1
ATOM 3177 C C . LEU A 1 414 ? 15.840 -18.589 -18.677 1.00 76.69 414 LEU A C 1
ATOM 3179 O O . LEU A 1 414 ? 15.757 -18.658 -17.452 1.00 76.69 414 LEU A O 1
ATOM 3183 N N . PHE A 1 415 ? 15.189 -19.439 -19.479 1.00 75.00 415 PHE A N 1
ATOM 3184 C CA . PHE A 1 415 ? 14.346 -20.515 -18.948 1.00 75.00 415 PHE A CA 1
ATOM 3185 C C . PHE A 1 415 ? 15.174 -21.550 -18.193 1.00 75.00 415 PHE A C 1
ATOM 3187 O O . PHE A 1 415 ? 14.799 -21.919 -17.084 1.00 75.00 415 PHE A O 1
ATOM 3194 N N . ALA A 1 416 ? 16.318 -21.956 -18.749 1.00 69.31 416 ALA A N 1
ATOM 3195 C CA . ALA A 1 416 ? 17.245 -22.871 -18.098 1.00 69.31 416 ALA A CA 1
ATOM 3196 C C . ALA A 1 416 ? 17.692 -22.358 -16.725 1.00 69.31 416 ALA A C 1
ATOM 3198 O O . ALA A 1 416 ? 17.767 -23.126 -15.774 1.00 69.31 416 ALA A O 1
ATOM 3199 N N . ASP A 1 417 ? 18.000 -21.065 -16.627 1.00 67.19 417 ASP A N 1
ATOM 3200 C CA . ASP A 1 417 ? 18.556 -20.468 -15.416 1.00 67.19 417 ASP A CA 1
ATOM 3201 C C . ASP A 1 417 ? 17.514 -20.145 -14.343 1.00 67.19 417 ASP A C 1
ATOM 3203 O O . ASP A 1 417 ? 17.831 -20.188 -13.152 1.00 67.19 417 ASP A O 1
ATOM 3207 N N . VAL A 1 418 ? 16.278 -19.841 -14.746 1.00 67.62 418 VAL A N 1
ATOM 3208 C CA . VAL A 1 418 ? 15.245 -19.335 -13.833 1.00 67.62 418 VAL A CA 1
ATOM 3209 C C . VAL A 1 418 ? 14.141 -20.353 -13.552 1.00 67.62 418 VAL A C 1
ATOM 3211 O O . VAL A 1 418 ? 13.650 -20.434 -12.426 1.00 67.62 418 VAL A O 1
ATOM 3214 N N . ILE A 1 419 ? 13.743 -21.151 -14.543 1.00 65.44 419 ILE A N 1
ATOM 3215 C CA . ILE A 1 419 ? 12.645 -22.108 -14.409 1.00 65.44 419 ILE A CA 1
ATOM 3216 C C . ILE A 1 419 ? 13.223 -23.494 -14.123 1.00 65.44 419 ILE A C 1
ATOM 3218 O O . ILE A 1 419 ? 13.428 -24.319 -15.008 1.00 65.44 419 ILE A O 1
ATOM 3222 N N . THR A 1 420 ? 13.469 -23.770 -12.842 1.00 55.38 420 THR A N 1
ATOM 3223 C CA . THR A 1 420 ? 13.823 -25.119 -12.391 1.00 55.38 420 THR A CA 1
ATOM 3224 C C . THR A 1 420 ? 12.553 -25.949 -12.227 1.00 55.38 420 THR A C 1
ATOM 3226 O O . THR A 1 420 ? 11.830 -25.809 -11.237 1.00 55.38 420 THR A O 1
ATOM 3229 N N . ASN A 1 421 ? 12.255 -26.803 -13.202 1.00 50.16 421 ASN A N 1
ATOM 3230 C CA . ASN A 1 421 ? 11.114 -27.713 -13.146 1.00 50.16 421 ASN A CA 1
ATOM 3231 C C . ASN A 1 421 ? 11.388 -28.787 -12.067 1.00 50.16 421 ASN A C 1
ATOM 3233 O O . ASN A 1 421 ? 12.261 -29.634 -12.231 1.00 50.16 421 ASN A O 1
ATOM 3237 N N . SER A 1 422 ? 10.682 -28.766 -10.928 1.00 39.78 422 SER A N 1
ATOM 3238 C CA . SER A 1 422 ? 10.947 -29.684 -9.796 1.00 39.78 422 SER A CA 1
ATOM 3239 C C . SER A 1 422 ? 10.335 -31.083 -9.967 1.00 39.78 422 SER A C 1
ATOM 3241 O O . SER A 1 422 ? 10.170 -31.808 -8.983 1.00 39.78 422 SER A O 1
ATOM 3243 N N . SER A 1 423 ? 9.919 -31.444 -11.181 1.00 38.16 423 SER A N 1
ATOM 3244 C CA . SER A 1 423 ? 9.329 -32.752 -11.485 1.00 38.16 423 SER A CA 1
ATOM 3245 C C . SER A 1 423 ? 10.303 -33.736 -12.135 1.00 38.16 423 SER A C 1
ATOM 3247 O O . SER A 1 423 ? 9.891 -34.845 -12.462 1.00 38.16 423 SER A O 1
ATOM 3249 N N . TRP A 1 424 ? 11.596 -33.408 -12.222 1.00 36.12 424 TRP A N 1
ATOM 3250 C CA . TRP A 1 424 ? 12.650 -34.360 -12.581 1.00 36.12 424 TRP A CA 1
ATOM 3251 C C . TRP A 1 424 ? 13.607 -34.578 -11.403 1.00 36.12 424 TRP A C 1
ATOM 3253 O O . TRP A 1 424 ? 14.015 -33.649 -10.710 1.00 36.12 424 TRP A O 1
ATOM 3263 N N . ASN A 1 425 ? 13.835 -35.851 -11.091 1.00 31.91 425 ASN A N 1
ATOM 3264 C CA . ASN A 1 425 ? 14.277 -36.340 -9.789 1.00 31.91 425 ASN A CA 1
ATOM 3265 C C . ASN A 1 425 ? 15.571 -35.717 -9.241 1.00 31.91 425 ASN A C 1
ATOM 3267 O O . ASN A 1 425 ? 16.552 -35.507 -9.945 1.00 31.91 425 ASN A O 1
ATOM 3271 N N . LYS A 1 426 ? 15.582 -35.569 -7.909 1.00 33.81 426 LYS A N 1
ATOM 3272 C CA . LYS A 1 426 ? 16.762 -35.373 -7.057 1.00 33.81 426 LYS A CA 1
ATOM 3273 C C . LYS A 1 426 ? 17.736 -36.551 -7.192 1.00 33.81 426 LYS A C 1
ATOM 3275 O O . LYS A 1 426 ? 17.721 -37.431 -6.341 1.00 33.81 426 LYS A O 1
ATOM 3280 N N . THR A 1 427 ? 18.583 -36.541 -8.210 1.00 33.03 427 THR A N 1
ATOM 3281 C CA . THR A 1 427 ? 19.917 -37.164 -8.225 1.00 33.03 427 THR A CA 1
ATOM 3282 C C . THR A 1 427 ? 20.580 -36.740 -9.524 1.00 33.03 427 THR A C 1
ATOM 3284 O O . THR A 1 427 ? 20.072 -37.055 -10.591 1.00 33.03 427 THR A O 1
ATOM 3287 N N . ASP A 1 428 ? 21.707 -36.056 -9.388 1.00 32.59 428 ASP A N 1
ATOM 3288 C CA . ASP A 1 428 ? 22.579 -35.533 -10.440 1.00 32.59 428 ASP A CA 1
ATOM 3289 C C . ASP A 1 428 ? 22.226 -34.141 -10.977 1.00 32.59 428 ASP A C 1
ATOM 3291 O O . ASP A 1 428 ? 21.076 -33.736 -11.118 1.00 32.59 428 ASP A O 1
ATOM 3295 N N . GLY A 1 429 ? 23.284 -33.338 -11.093 1.00 32.94 429 GLY A N 1
ATOM 3296 C CA . GLY A 1 429 ? 23.228 -31.892 -11.213 1.00 32.94 429 GLY A CA 1
ATOM 3297 C C . GLY A 1 429 ? 22.511 -31.396 -12.461 1.00 32.94 429 GLY A C 1
ATOM 3298 O O . GLY A 1 429 ? 22.452 -32.071 -13.478 1.00 32.94 429 GLY A O 1
ATOM 3299 N N . PHE A 1 430 ? 22.014 -30.168 -12.321 1.00 31.09 430 PHE A N 1
ATOM 3300 C CA . PHE A 1 430 ? 21.542 -29.236 -13.343 1.00 31.09 430 PHE A CA 1
ATOM 3301 C C . PHE A 1 430 ? 21.808 -29.669 -14.796 1.00 31.09 430 PHE A C 1
ATOM 3303 O O . PHE A 1 430 ? 22.798 -29.273 -15.407 1.00 31.09 430 PHE A O 1
ATOM 3310 N N . MET A 1 431 ? 20.887 -30.453 -15.344 1.00 33.22 431 MET A N 1
ATOM 3311 C CA . MET A 1 431 ? 20.709 -30.621 -16.777 1.00 33.22 431 MET A CA 1
ATOM 3312 C C . MET A 1 431 ? 19.267 -30.225 -17.054 1.00 33.22 431 MET A C 1
ATOM 3314 O O . MET A 1 431 ? 18.341 -30.827 -16.512 1.00 33.22 431 MET A O 1
ATOM 3318 N N . VAL A 1 432 ? 19.096 -29.155 -17.831 1.00 41.78 432 VAL A N 1
ATOM 3319 C CA . VAL A 1 432 ? 17.837 -28.913 -18.538 1.00 41.78 432 VAL A CA 1
ATOM 3320 C C . VAL A 1 432 ? 17.614 -30.169 -19.360 1.00 41.78 432 VAL A C 1
ATOM 3322 O O . VAL A 1 432 ? 18.524 -30.570 -20.085 1.00 41.78 432 VAL A O 1
ATOM 3325 N N . ASP A 1 433 ? 16.489 -30.840 -19.168 1.00 43.84 433 ASP A N 1
ATOM 3326 C CA . ASP A 1 433 ? 16.260 -32.072 -19.896 1.00 43.84 433 ASP A CA 1
ATOM 3327 C C . ASP A 1 433 ? 16.215 -31.817 -21.410 1.00 43.84 433 ASP A C 1
ATOM 3329 O O . ASP A 1 433 ? 15.781 -30.758 -21.878 1.00 43.84 433 ASP A O 1
ATOM 3333 N N . ASP A 1 434 ? 16.746 -32.772 -22.178 1.00 44.34 434 ASP A N 1
ATOM 3334 C CA . ASP A 1 434 ? 16.771 -32.697 -23.643 1.00 44.34 434 ASP A CA 1
ATOM 3335 C C . ASP A 1 434 ? 15.348 -32.574 -24.219 1.00 44.34 434 ASP A C 1
ATOM 3337 O O . ASP A 1 434 ? 15.177 -32.033 -25.308 1.00 44.34 434 ASP A O 1
ATOM 3341 N N . ASP A 1 435 ? 14.331 -32.997 -23.461 1.00 44.44 435 ASP A N 1
ATOM 3342 C CA . ASP A 1 435 ? 12.914 -32.891 -23.808 1.00 44.44 435 ASP A CA 1
ATOM 3343 C C . ASP A 1 435 ? 12.420 -31.431 -23.749 1.00 44.44 435 ASP A C 1
ATOM 3345 O O . ASP A 1 435 ? 11.784 -30.961 -24.683 1.00 44.44 435 ASP A O 1
ATOM 3349 N N . THR A 1 436 ? 12.782 -30.658 -22.723 1.00 44.56 436 THR A N 1
ATOM 3350 C CA . THR A 1 436 ? 12.461 -29.227 -22.592 1.00 44.56 436 THR A CA 1
ATOM 3351 C C . THR A 1 436 ? 13.261 -28.421 -23.607 1.00 44.56 436 THR A C 1
ATOM 3353 O O . THR A 1 436 ? 12.730 -27.496 -24.218 1.00 44.56 436 THR A O 1
ATOM 3356 N N . LEU A 1 437 ? 14.537 -28.760 -23.834 1.00 47.72 437 LEU A N 1
ATOM 3357 C CA . LEU A 1 437 ? 15.319 -28.151 -24.916 1.00 47.72 437 LEU A CA 1
ATOM 3358 C C . LEU A 1 437 ? 14.713 -28.476 -26.290 1.00 47.72 437 LEU A C 1
ATOM 3360 O O . LEU A 1 437 ? 14.680 -27.592 -27.148 1.00 47.72 437 LEU A O 1
ATOM 3364 N N . GLY A 1 438 ? 14.200 -29.694 -26.475 1.00 49.56 438 GLY A N 1
ATOM 3365 C CA . GLY A 1 438 ? 13.485 -30.150 -27.665 1.00 49.56 438 GLY A CA 1
ATOM 3366 C C . GLY A 1 438 ? 12.175 -29.398 -27.892 1.00 49.56 438 GLY A C 1
ATOM 3367 O O . GLY A 1 438 ? 11.990 -28.821 -28.960 1.00 49.56 438 GLY A O 1
ATOM 3368 N N . ASP A 1 439 ? 11.327 -29.289 -26.870 1.00 48.38 439 ASP A N 1
ATOM 3369 C CA . ASP A 1 439 ? 10.074 -28.524 -26.899 1.00 48.38 439 ASP A CA 1
ATOM 3370 C C . ASP A 1 439 ? 10.334 -27.044 -27.233 1.00 48.38 439 ASP A C 1
ATOM 3372 O O . ASP A 1 439 ? 9.609 -26.424 -28.019 1.00 48.38 439 ASP A O 1
ATOM 3376 N N . ILE A 1 440 ? 11.410 -26.461 -26.687 1.00 48.25 440 ILE A N 1
ATOM 3377 C CA . ILE A 1 440 ? 11.815 -25.091 -27.024 1.00 48.25 440 ILE A CA 1
ATOM 3378 C C . ILE A 1 440 ? 12.300 -24.998 -28.478 1.00 48.25 440 ILE A C 1
ATOM 3380 O O . ILE A 1 440 ? 11.934 -24.054 -29.185 1.00 48.25 440 ILE A O 1
ATOM 3384 N N . GLN A 1 441 ? 13.102 -25.956 -28.947 1.00 54.59 441 GLN A N 1
ATOM 3385 C CA . GLN A 1 441 ? 13.576 -25.992 -30.331 1.00 54.59 441 GLN A CA 1
ATOM 3386 C C . GLN A 1 441 ? 12.428 -26.164 -31.330 1.00 54.59 441 GLN A C 1
ATOM 3388 O O . GLN A 1 441 ? 12.437 -25.484 -32.351 1.00 54.59 441 GLN A O 1
ATOM 3393 N N . GLU A 1 442 ? 11.417 -26.985 -31.040 1.00 55.50 442 GLU A N 1
ATOM 3394 C CA . GLU A 1 442 ? 10.242 -27.167 -31.901 1.00 55.50 442 GLU A CA 1
ATOM 3395 C C . GLU A 1 442 ? 9.406 -25.884 -32.019 1.00 55.50 442 GLU A C 1
ATOM 3397 O O . GLU A 1 442 ? 9.030 -25.480 -33.125 1.00 55.50 442 GLU A O 1
ATOM 3402 N N . VAL A 1 443 ? 9.178 -25.180 -30.904 1.00 52.84 443 VAL A N 1
ATOM 3403 C CA . VAL A 1 443 ? 8.475 -23.884 -30.902 1.00 52.84 443 VAL A CA 1
ATOM 3404 C C . VAL A 1 443 ? 9.251 -22.820 -31.689 1.00 52.84 443 VAL A C 1
ATOM 3406 O O . VAL A 1 443 ? 8.647 -21.995 -32.381 1.00 52.84 443 VAL A O 1
ATOM 3409 N N . LEU A 1 444 ? 10.585 -22.828 -31.612 1.00 47.16 444 LEU A N 1
ATOM 3410 C CA . LEU A 1 444 ? 11.441 -21.895 -32.351 1.00 47.16 444 LEU A CA 1
ATOM 3411 C C . LEU A 1 444 ? 11.580 -22.263 -33.838 1.00 47.16 444 LEU A C 1
ATOM 3413 O O . LEU A 1 444 ? 11.601 -21.361 -34.674 1.00 47.16 444 LEU A O 1
ATOM 3417 N N . ALA A 1 445 ? 11.629 -23.552 -34.180 1.00 54.31 445 ALA A N 1
ATOM 3418 C CA . ALA A 1 445 ? 11.750 -24.054 -35.550 1.00 54.31 445 ALA A CA 1
ATOM 3419 C C . ALA A 1 445 ? 10.478 -23.834 -36.388 1.00 54.31 445 ALA A C 1
ATOM 3421 O O . ALA A 1 445 ? 10.556 -23.740 -37.610 1.00 54.31 445 ALA A O 1
ATOM 3422 N N . GLY A 1 446 ? 9.313 -23.682 -35.748 1.00 50.59 446 GLY A N 1
ATOM 3423 C CA . GLY A 1 446 ? 8.056 -23.300 -36.402 1.00 50.59 446 GLY A CA 1
ATOM 3424 C C . GLY A 1 446 ? 7.975 -21.837 -36.872 1.00 50.59 446 GLY A C 1
ATOM 3425 O O . GLY A 1 446 ? 6.900 -21.392 -37.274 1.00 50.59 446 GLY A O 1
ATOM 3426 N N . ARG A 1 447 ? 9.068 -21.061 -36.795 1.00 47.06 447 ARG A N 1
ATOM 3427 C CA . ARG A 1 447 ? 9.126 -19.643 -37.187 1.00 47.06 447 ARG A CA 1
ATOM 3428 C C . ARG A 1 447 ? 9.835 -19.463 -38.527 1.00 47.06 447 ARG A C 1
ATOM 3430 O O . ARG A 1 447 ? 10.955 -19.931 -38.702 1.00 47.06 447 ARG A O 1
ATOM 3437 N N . ASP A 1 448 ? 9.220 -18.710 -39.439 1.00 40.38 448 ASP A N 1
ATOM 3438 C CA . ASP A 1 448 ? 9.859 -18.291 -40.692 1.00 40.38 448 ASP A CA 1
ATOM 3439 C C . ASP A 1 448 ? 11.161 -17.520 -40.404 1.00 40.38 448 ASP A C 1
ATOM 3441 O O . ASP A 1 448 ? 11.157 -16.421 -39.843 1.00 40.38 448 ASP A O 1
ATOM 3445 N N . ALA A 1 449 ? 12.291 -18.097 -40.820 1.00 36.50 449 ALA A N 1
ATOM 3446 C CA . ALA A 1 449 ? 13.651 -17.602 -40.583 1.00 36.50 449 ALA A CA 1
ATOM 3447 C C . ALA A 1 449 ? 13.982 -16.259 -41.276 1.00 36.50 449 ALA A C 1
ATOM 3449 O O . ALA A 1 449 ? 15.102 -15.762 -41.179 1.00 36.50 449 ALA A O 1
ATOM 3450 N N . THR A 1 450 ? 13.028 -15.643 -41.976 1.00 40.03 450 THR A N 1
ATOM 3451 C CA . THR A 1 450 ? 13.221 -14.410 -42.755 1.00 40.03 450 THR A CA 1
ATOM 3452 C C . THR A 1 450 ? 13.034 -13.115 -41.957 1.00 40.03 450 THR A C 1
ATOM 3454 O O . THR A 1 450 ? 13.198 -12.039 -42.524 1.00 40.03 450 THR A O 1
ATOM 3457 N N . ALA A 1 451 ? 12.693 -13.183 -40.663 1.00 38.38 451 ALA A N 1
ATOM 3458 C CA . ALA A 1 451 ? 12.363 -12.006 -39.845 1.00 38.38 451 ALA A CA 1
ATOM 3459 C C . ALA A 1 451 ? 13.459 -11.550 -38.856 1.00 38.38 451 ALA A C 1
ATOM 3461 O O . ALA A 1 451 ? 13.253 -10.572 -38.136 1.00 38.38 451 ALA A O 1
ATOM 3462 N N . LEU A 1 452 ? 14.612 -12.225 -38.792 1.00 37.31 452 LEU A N 1
ATOM 3463 C CA . LEU A 1 452 ? 15.712 -11.828 -37.904 1.00 37.31 452 LEU A CA 1
ATOM 3464 C C . LEU A 1 452 ? 16.553 -10.711 -38.556 1.00 37.31 452 LEU A C 1
ATOM 3466 O O . LEU A 1 452 ? 17.111 -10.935 -39.633 1.00 37.31 452 LEU A O 1
ATOM 3470 N N . PRO A 1 453 ? 16.681 -9.516 -37.946 1.00 36.47 453 PRO A N 1
ATOM 3471 C CA . PRO A 1 453 ? 17.603 -8.502 -38.441 1.00 36.47 453 PRO A CA 1
ATOM 3472 C C . PRO A 1 453 ? 19.049 -8.984 -38.270 1.00 36.47 453 PRO A C 1
ATOM 3474 O O . PRO A 1 453 ? 19.437 -9.477 -37.210 1.00 36.47 453 PRO A O 1
ATOM 3477 N N . GLN A 1 454 ? 19.839 -8.853 -39.336 1.00 33.59 454 GLN A N 1
ATOM 3478 C CA . GLN A 1 454 ? 21.263 -9.183 -39.334 1.00 33.59 454 GLN A CA 1
ATOM 3479 C C . GLN A 1 454 ? 21.999 -8.371 -38.261 1.00 33.59 454 GLN A C 1
ATOM 3481 O O . GLN A 1 454 ? 21.754 -7.174 -38.098 1.00 33.59 454 GLN A O 1
ATOM 3486 N N . ALA A 1 455 ? 22.894 -9.044 -37.534 1.00 32.88 455 ALA A N 1
ATOM 3487 C CA . ALA A 1 455 ? 23.720 -8.459 -36.488 1.00 32.88 455 ALA A CA 1
ATOM 3488 C C . ALA A 1 455 ? 24.453 -7.200 -36.985 1.00 32.88 455 ALA A C 1
ATOM 3490 O O . ALA A 1 455 ? 25.062 -7.199 -38.056 1.00 32.88 455 ALA A O 1
ATOM 3491 N N . VAL A 1 456 ? 24.407 -6.136 -36.182 1.00 31.52 456 VAL A N 1
ATOM 3492 C CA . VAL A 1 456 ? 25.219 -4.933 -36.391 1.00 31.52 456 VAL A CA 1
ATOM 3493 C C . VAL A 1 456 ? 26.699 -5.338 -36.277 1.00 31.52 456 VAL A C 1
ATOM 3495 O O . VAL A 1 456 ? 27.055 -5.997 -35.296 1.00 31.52 456 VAL A O 1
ATOM 3498 N N . PRO A 1 457 ? 27.572 -4.989 -37.241 1.00 27.53 457 PRO A N 1
ATOM 3499 C CA . PRO A 1 457 ? 28.990 -5.320 -37.162 1.00 27.53 457 PRO A CA 1
ATOM 3500 C C . PRO A 1 457 ? 29.624 -4.681 -35.923 1.00 27.53 457 PRO A C 1
ATOM 3502 O O . PRO A 1 457 ? 29.460 -3.485 -35.686 1.00 27.53 457 PRO A O 1
ATOM 3505 N N . GLN A 1 458 ? 30.372 -5.469 -35.149 1.00 30.94 458 GLN A N 1
ATOM 3506 C CA . GLN A 1 458 ? 31.253 -4.953 -34.104 1.00 30.94 458 GLN A CA 1
ATOM 3507 C C . GLN A 1 458 ? 32.346 -4.090 -34.752 1.00 30.94 458 GLN A C 1
ATOM 3509 O O . GLN A 1 458 ? 33.325 -4.614 -35.282 1.00 30.94 458 GLN A O 1
ATOM 3514 N N . GLU A 1 459 ? 32.200 -2.765 -34.713 1.00 28.72 459 GLU A N 1
ATOM 3515 C CA . GLU A 1 459 ? 33.342 -1.875 -34.910 1.00 28.72 459 GLU A CA 1
ATOM 3516 C C . GLU A 1 459 ? 34.264 -1.966 -33.689 1.00 28.72 459 GLU A C 1
ATOM 3518 O O . GLU A 1 459 ? 33.856 -1.817 -32.537 1.00 28.72 459 GLU A O 1
ATOM 3523 N N . ALA A 1 460 ? 35.526 -2.277 -33.974 1.00 29.78 460 ALA A N 1
ATOM 3524 C CA . ALA A 1 460 ? 36.580 -2.537 -33.015 1.00 29.78 460 ALA A CA 1
ATOM 3525 C C . ALA A 1 460 ? 36.834 -1.338 -32.085 1.00 29.78 460 ALA A C 1
ATOM 3527 O O . ALA A 1 460 ? 37.440 -0.339 -32.474 1.00 29.78 460 ALA A O 1
ATOM 3528 N N . ALA A 1 461 ? 36.457 -1.480 -30.814 1.00 28.97 461 ALA A N 1
ATOM 3529 C CA . ALA A 1 461 ? 36.991 -0.652 -29.744 1.00 28.97 461 ALA A CA 1
ATOM 3530 C C . ALA A 1 461 ? 38.423 -1.117 -29.427 1.00 28.97 461 ALA A C 1
ATOM 3532 O O . ALA A 1 461 ? 38.641 -2.083 -28.697 1.00 28.97 461 ALA A O 1
ATOM 3533 N N . ASN A 1 462 ? 39.409 -0.422 -29.999 1.00 30.77 462 ASN A N 1
ATOM 3534 C CA . ASN A 1 462 ? 40.803 -0.477 -29.566 1.00 30.77 462 ASN A CA 1
ATOM 3535 C C . ASN A 1 462 ? 40.892 -0.139 -28.067 1.00 30.77 462 ASN A C 1
ATOM 3537 O O . ASN A 1 462 ? 40.845 1.031 -27.689 1.00 30.77 462 ASN A O 1
ATOM 3541 N N . GLN A 1 463 ? 41.053 -1.149 -27.213 1.00 29.00 463 GLN A N 1
ATOM 3542 C CA . GLN A 1 463 ? 41.533 -0.959 -25.845 1.00 29.00 463 GLN A CA 1
ATOM 3543 C C . GLN A 1 463 ? 43.071 -0.994 -25.845 1.00 29.00 463 GLN A C 1
ATOM 3545 O O . GLN A 1 463 ? 43.650 -1.952 -26.365 1.00 29.00 463 GLN A O 1
ATOM 3550 N N . PRO A 1 464 ? 43.769 -0.008 -25.254 1.00 29.03 464 PRO A N 1
ATOM 3551 C CA . PRO A 1 464 ? 45.177 -0.165 -24.923 1.00 29.03 464 PRO A CA 1
ATOM 3552 C C . PRO A 1 464 ? 45.311 -1.224 -23.823 1.00 29.03 464 PRO A C 1
ATOM 3554 O O . PRO A 1 464 ? 44.709 -1.106 -22.758 1.00 29.03 464 PRO A O 1
ATOM 3557 N N . GLN A 1 465 ? 46.110 -2.258 -24.083 1.00 28.70 465 GLN A N 1
ATOM 3558 C CA . GLN A 1 465 ? 46.525 -3.229 -23.076 1.00 28.70 465 GLN A CA 1
ATOM 3559 C C . GLN A 1 465 ? 47.346 -2.525 -21.986 1.00 28.70 465 GLN A C 1
ATOM 3561 O O . GLN A 1 465 ? 48.529 -2.248 -22.182 1.00 28.70 465 GLN A O 1
ATOM 3566 N N . GLU A 1 466 ? 46.755 -2.272 -20.819 1.00 28.81 466 GLU A N 1
ATOM 3567 C CA . GLU A 1 466 ? 47.542 -2.040 -19.609 1.00 28.81 466 GLU A CA 1
ATOM 3568 C C . GLU A 1 466 ? 48.007 -3.387 -19.047 1.00 28.81 466 GLU A C 1
ATOM 3570 O O . GLU A 1 466 ? 47.249 -4.195 -18.510 1.00 28.81 466 GLU A O 1
ATOM 3575 N N . THR A 1 467 ? 49.304 -3.632 -19.202 1.00 27.66 467 THR A N 1
ATOM 3576 C CA . THR A 1 467 ? 50.054 -4.705 -18.555 1.00 27.66 467 THR A CA 1
ATOM 3577 C C . THR A 1 467 ? 49.937 -4.611 -17.033 1.00 27.66 467 THR A C 1
ATOM 3579 O O . THR A 1 467 ? 50.599 -3.790 -16.396 1.00 27.66 467 THR A O 1
ATOM 3582 N N . VAL A 1 468 ? 49.143 -5.497 -16.433 1.00 29.91 468 VAL A N 1
ATOM 3583 C CA . VAL A 1 468 ? 49.107 -5.706 -14.981 1.00 29.91 468 VAL A CA 1
ATOM 3584 C C . VAL A 1 468 ? 50.396 -6.410 -14.551 1.00 29.91 468 VAL A C 1
ATOM 3586 O O . VAL A 1 468 ? 50.617 -7.583 -14.848 1.00 29.91 468 VAL A O 1
ATOM 3589 N N . THR A 1 469 ? 51.263 -5.696 -13.833 1.00 27.31 469 THR A N 1
ATOM 3590 C CA . THR A 1 469 ? 52.380 -6.292 -13.085 1.00 27.31 469 THR A CA 1
ATOM 3591 C C . THR A 1 469 ? 51.882 -6.769 -11.712 1.00 27.31 469 THR A C 1
ATOM 3593 O O . THR A 1 469 ? 51.150 -6.038 -11.042 1.00 27.31 469 THR A O 1
ATOM 3596 N N . PRO A 1 470 ? 52.269 -7.969 -11.241 1.00 28.31 470 PRO A N 1
ATOM 3597 C CA . PRO A 1 470 ? 51.780 -8.508 -9.976 1.00 28.31 470 PRO A CA 1
ATOM 3598 C C . PRO A 1 470 ? 52.511 -7.859 -8.791 1.00 28.31 470 PRO A C 1
ATOM 3600 O O . PRO A 1 470 ? 53.734 -7.948 -8.686 1.00 28.31 470 PRO A O 1
ATOM 3603 N N . ARG A 1 471 ? 51.772 -7.229 -7.866 1.00 28.28 471 ARG A N 1
ATOM 3604 C CA . ARG A 1 471 ? 52.319 -6.791 -6.571 1.00 28.28 471 ARG A CA 1
ATOM 3605 C C . ARG A 1 471 ? 52.123 -7.862 -5.502 1.00 28.28 471 ARG A C 1
ATOM 3607 O O . ARG A 1 471 ? 51.024 -8.345 -5.247 1.00 28.28 471 ARG A O 1
ATOM 3614 N N . THR A 1 472 ? 53.245 -8.212 -4.893 1.00 28.48 472 THR A N 1
ATOM 3615 C CA . THR A 1 472 ? 53.452 -9.170 -3.813 1.00 28.48 472 THR A CA 1
ATOM 3616 C C . THR A 1 472 ? 52.846 -8.719 -2.479 1.00 28.48 472 THR A C 1
ATOM 3618 O O . THR A 1 472 ? 52.718 -7.535 -2.184 1.00 28.48 472 THR A O 1
ATOM 3621 N N . ARG A 1 473 ? 52.507 -9.725 -1.663 1.00 28.94 473 ARG A N 1
ATOM 3622 C CA . ARG A 1 473 ? 52.053 -9.667 -0.263 1.00 28.94 473 ARG A CA 1
ATOM 3623 C C . ARG A 1 473 ? 53.014 -8.901 0.667 1.00 28.94 473 ARG A C 1
ATOM 3625 O O . ARG A 1 473 ? 54.227 -8.965 0.486 1.00 28.94 473 ARG A O 1
ATOM 3632 N N . SER A 1 474 ? 52.441 -8.409 1.777 1.00 30.92 474 SER A N 1
ATOM 3633 C CA . SER A 1 474 ? 53.059 -7.813 2.988 1.00 30.92 474 SER A CA 1
ATOM 3634 C C . SER A 1 474 ? 53.157 -6.272 2.914 1.00 30.92 474 SER A C 1
ATOM 3636 O O . SER A 1 474 ? 53.536 -5.751 1.881 1.00 30.92 474 SER A O 1
ATOM 3638 N N . GLN A 1 475 ? 52.780 -5.453 3.903 1.00 29.97 475 GLN A N 1
ATOM 3639 C CA . GLN A 1 475 ? 52.719 -5.617 5.356 1.00 29.97 475 GLN A CA 1
ATOM 3640 C C . GLN A 1 475 ? 51.665 -4.679 5.997 1.00 29.97 475 GLN A C 1
ATOM 3642 O O . GLN A 1 475 ? 51.443 -3.577 5.516 1.00 29.97 475 GLN A O 1
ATOM 3647 N N . LEU A 1 476 ? 51.082 -5.164 7.101 1.00 31.62 476 LEU A N 1
ATOM 3648 C CA . LEU A 1 476 ? 50.788 -4.487 8.380 1.00 31.62 476 LEU A CA 1
ATOM 3649 C C . LEU A 1 476 ? 50.038 -3.131 8.417 1.00 31.62 476 LEU A C 1
ATOM 3651 O O . LEU A 1 476 ? 50.516 -2.094 7.973 1.00 31.62 476 LEU A O 1
ATOM 3655 N N . ARG A 1 477 ? 48.896 -3.193 9.122 1.00 31.19 477 ARG A N 1
ATOM 3656 C CA . ARG A 1 477 ? 48.203 -2.131 9.880 1.00 31.19 477 ARG A CA 1
ATOM 3657 C C . ARG A 1 477 ? 49.148 -1.303 10.775 1.00 31.19 477 ARG A C 1
ATOM 3659 O O . ARG A 1 477 ? 50.218 -1.797 11.138 1.00 31.19 477 ARG A O 1
ATOM 3666 N N . PRO A 1 478 ? 48.741 -0.086 11.174 1.00 34.47 478 PRO A N 1
ATOM 3667 C CA . PRO A 1 478 ? 47.854 0.082 12.346 1.00 34.47 478 PRO A CA 1
ATOM 3668 C C . PRO A 1 478 ? 46.374 0.289 12.013 1.00 34.47 478 PRO A C 1
ATOM 3670 O O . PRO A 1 478 ? 46.087 1.073 11.085 1.00 34.47 478 PRO A O 1
#